Protein AF-0000000070552891 (afdb_homodimer)

pLDDT: mean 88.53, std 10.77, range [38.22, 98.62]

InterPro domains:
  IPR059470 Domain of unknown function DUF8426 [PF28530] (9-129)

Structure (mmCIF, N/CA/C/O backbone):
data_AF-0000000070552891-model_v1
#
loop_
_entity.id
_entity.type
_entity.pdbx_description
1 polymer 'Uncharacterized protein'
#
loop_
_atom_site.group_PDB
_atom_site.id
_atom_site.type_symbol
_atom_site.label_atom_id
_atom_site.label_alt_id
_atom_site.label_comp_id
_atom_site.label_asym_id
_atom_site.label_entity_id
_atom_site.label_seq_id
_atom_site.pdbx_PDB_ins_code
_atom_site.Cartn_x
_atom_site.Cartn_y
_atom_site.Cartn_z
_atom_site.occupancy
_atom_site.B_iso_or_equiv
_atom_site.auth_seq_id
_atom_site.auth_comp_id
_atom_site.auth_asym_id
_atom_site.auth_atom_id
_atom_site.pdbx_PDB_model_num
ATOM 1 N N . MET A 1 1 ? 12.438 -34.469 -9.328 1 89.44 1 MET A N 1
ATOM 2 C CA . MET A 1 1 ? 12.32 -33.188 -10.016 1 89.44 1 MET A CA 1
ATOM 3 C C . MET A 1 1 ? 12.273 -32.031 -9.023 1 89.44 1 MET A C 1
ATOM 5 O O . MET A 1 1 ? 11.555 -32.094 -8.023 1 89.44 1 MET A O 1
ATOM 9 N N . GLU A 1 2 ? 13.086 -31.109 -9.211 1 94.94 2 GLU A N 1
ATOM 10 C CA . GLU A 1 2 ? 13.125 -29.922 -8.367 1 94.94 2 GLU A CA 1
ATOM 11 C C . GLU A 1 2 ? 12.703 -28.688 -9.141 1 94.94 2 GLU A C 1
ATOM 13 O O . GLU A 1 2 ? 12.703 -28.672 -10.375 1 94.94 2 GLU A O 1
ATOM 18 N N . VAL A 1 3 ? 12.227 -27.75 -8.352 1 95.5 3 VAL A N 1
ATOM 19 C CA . VAL A 1 3 ? 11.883 -26.453 -8.938 1 95.5 3 VAL A CA 1
ATOM 20 C C . VAL A 1 3 ? 12.867 -25.391 -8.453 1 95.5 3 VAL A C 1
ATOM 22 O O . VAL A 1 3 ? 13.203 -25.344 -7.273 1 95.5 3 VAL A O 1
ATOM 25 N N . TRP A 1 4 ? 13.328 -24.625 -9.414 1 96.81 4 TRP A N 1
ATOM 26 C CA . TRP A 1 4 ? 14.359 -23.641 -9.117 1 96.81 4 TRP A CA 1
ATOM 27 C C . TRP A 1 4 ? 13.883 -22.234 -9.461 1 96.81 4 TRP A C 1
ATOM 29 O O . TRP A 1 4 ? 13.141 -22.031 -10.422 1 96.81 4 TRP A O 1
ATOM 39 N N . ARG A 1 5 ? 14.281 -21.297 -8.68 1 95.44 5 ARG A N 1
ATOM 40 C CA . ARG A 1 5 ? 14.156 -19.891 -9.07 1 95.44 5 ARG A CA 1
ATOM 41 C C . ARG A 1 5 ? 15.477 -19.344 -9.609 1 95.44 5 ARG A C 1
ATOM 43 O O . ARG A 1 5 ? 16.531 -19.609 -9.031 1 95.44 5 ARG A O 1
ATOM 50 N N . LEU A 1 6 ? 15.453 -18.703 -10.672 1 96.75 6 LEU A N 1
ATOM 51 C CA . LEU A 1 6 ? 16.594 -18.016 -11.266 1 96.75 6 LEU A CA 1
ATOM 52 C C . LEU A 1 6 ? 16.375 -16.5 -11.266 1 96.75 6 LEU A C 1
ATOM 54 O O . LEU A 1 6 ? 15.484 -16 -11.953 1 96.75 6 LEU A O 1
ATOM 58 N N . GLN A 1 7 ? 17.156 -15.805 -10.461 1 94 7 GLN A N 1
ATOM 59 C CA . GLN A 1 7 ? 17.078 -14.352 -10.438 1 94 7 GLN A CA 1
ATOM 60 C C . GLN A 1 7 ? 17.766 -13.742 -11.656 1 94 7 GLN A C 1
ATOM 62 O O . GLN A 1 7 ? 18.984 -13.906 -11.836 1 94 7 GLN A O 1
ATOM 67 N N . VAL A 1 8 ? 17 -13.031 -12.383 1 92.56 8 VAL A N 1
ATOM 68 C CA . VAL A 1 8 ? 17.562 -12.547 -13.641 1 92.56 8 VAL A CA 1
ATOM 69 C C . VAL A 1 8 ? 17.594 -11.023 -13.633 1 92.56 8 VAL A C 1
ATOM 71 O O . VAL A 1 8 ? 17.984 -10.398 -14.625 1 92.56 8 VAL A O 1
ATOM 74 N N . ASN A 1 9 ? 17.141 -10.453 -12.523 1 83.69 9 ASN A N 1
ATOM 75 C CA . ASN A 1 9 ? 17.094 -9 -12.422 1 83.69 9 ASN A CA 1
ATOM 76 C C . ASN A 1 9 ? 18.25 -8.461 -11.594 1 83.69 9 ASN A C 1
ATOM 78 O O . ASN A 1 9 ? 18.328 -8.711 -10.391 1 83.69 9 ASN A O 1
ATOM 82 N N . THR A 1 10 ? 19.328 -8.18 -12.234 1 67.81 10 THR A N 1
ATOM 83 C CA . THR A 1 10 ? 20.469 -7.621 -11.516 1 67.81 10 THR A CA 1
ATOM 84 C C . THR A 1 10 ? 20.578 -6.117 -11.766 1 67.81 10 THR A C 1
ATOM 86 O O . THR A 1 10 ? 20.719 -5.68 -12.906 1 67.81 10 THR A O 1
ATOM 89 N N . GLY A 1 11 ? 20.484 -5.398 -10.672 1 59.59 11 GLY A N 1
ATOM 90 C CA . GLY A 1 11 ? 20.578 -3.953 -10.781 1 59.59 11 GLY A CA 1
ATOM 91 C C . GLY A 1 11 ? 19.484 -3.357 -11.656 1 59.59 11 GLY A C 1
ATOM 92 O O . GLY A 1 11 ? 18.297 -3.576 -11.422 1 59.59 11 GLY A O 1
ATOM 93 N N . GLU A 1 12 ? 19.906 -2.537 -12.664 1 59.34 12 GLU A N 1
ATOM 94 C CA . GLU A 1 12 ? 18.969 -1.801 -13.516 1 59.34 12 GLU A CA 1
ATOM 95 C C . GLU A 1 12 ? 18.609 -2.607 -14.758 1 59.34 12 GLU A C 1
ATOM 97 O O . GLU A 1 12 ? 17.656 -2.27 -15.461 1 59.34 12 GLU A O 1
ATOM 102 N N . ASP A 1 13 ? 19.297 -3.775 -14.898 1 70.38 13 ASP A N 1
ATOM 103 C CA . ASP A 1 13 ? 19.062 -4.52 -16.141 1 70.38 13 ASP A CA 1
ATOM 104 C C . ASP A 1 13 ? 18.531 -5.922 -15.844 1 70.38 13 ASP A C 1
ATOM 106 O O . ASP A 1 13 ? 18.656 -6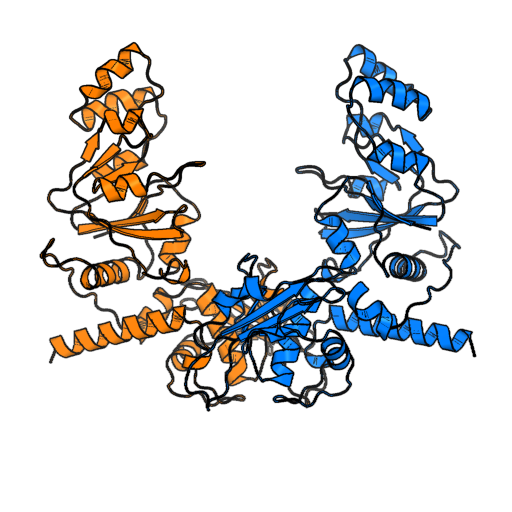.418 -14.719 1 70.38 13 ASP A O 1
ATOM 110 N N . SER A 1 14 ? 17.75 -6.453 -16.797 1 84 14 SER A N 1
ATOM 111 C CA . SER A 1 14 ? 17.266 -7.832 -16.734 1 84 14 SER A CA 1
ATOM 112 C C . SER A 1 14 ? 17.781 -8.648 -17.922 1 84 14 SER A C 1
ATOM 114 O O . SER A 1 14 ? 17.812 -8.156 -19.047 1 84 14 SER A O 1
ATOM 116 N N . ILE A 1 15 ? 18.234 -9.875 -17.641 1 91.19 15 ILE A N 1
ATOM 117 C CA . ILE A 1 15 ? 18.734 -10.719 -18.734 1 91.19 15 ILE A CA 1
ATOM 118 C C . ILE A 1 15 ? 17.656 -11.727 -19.125 1 91.19 15 ILE A C 1
ATOM 120 O O . ILE A 1 15 ? 17.938 -12.695 -19.844 1 91.19 15 ILE A O 1
ATOM 124 N N . ALA A 1 16 ? 16.484 -11.5 -18.719 1 92.69 16 ALA A N 1
ATOM 125 C CA . ALA A 1 16 ? 15.383 -12.414 -19.031 1 92.69 16 ALA A CA 1
ATOM 126 C C . ALA A 1 16 ? 15.195 -12.547 -20.547 1 92.69 16 ALA A C 1
ATOM 128 O O . ALA A 1 16 ? 15.055 -13.656 -21.062 1 92.69 16 ALA A O 1
ATOM 129 N N . GLU A 1 17 ? 15.219 -11.461 -21.188 1 92.62 17 GLU A N 1
ATOM 130 C CA . GLU A 1 17 ? 15.039 -11.477 -22.641 1 92.62 17 GLU A CA 1
ATOM 131 C C . GLU A 1 17 ? 16.125 -12.297 -23.328 1 92.62 17 GLU A C 1
ATOM 133 O O . GLU A 1 17 ? 15.836 -13.055 -24.266 1 92.62 17 GLU A O 1
ATOM 138 N N . TYR A 1 18 ? 17.266 -12.117 -22.906 1 94.56 18 TYR A N 1
ATOM 139 C CA . TYR A 1 18 ? 18.375 -12.891 -23.438 1 94.56 18 TYR A CA 1
ATOM 140 C C . TYR A 1 18 ? 18.156 -14.383 -23.234 1 94.56 18 TYR A C 1
ATOM 142 O O . TYR A 1 18 ? 18.406 -15.188 -24.141 1 94.56 18 TYR A O 1
ATOM 150 N N . CYS A 1 19 ? 17.75 -14.758 -22.047 1 97.06 19 CYS A N 1
ATOM 151 C CA . CYS A 1 19 ? 17.484 -16.156 -21.734 1 97.06 19 CYS A CA 1
ATOM 152 C C . CYS A 1 19 ? 16.422 -16.734 -22.672 1 97.06 19 CYS A C 1
ATOM 154 O O . CYS A 1 19 ? 16.578 -17.844 -23.188 1 97.06 19 CYS A O 1
ATOM 156 N N . ILE A 1 20 ? 15.43 -15.992 -22.906 1 95.25 20 ILE A N 1
ATOM 157 C CA . ILE A 1 20 ? 14.312 -16.422 -23.719 1 95.25 20 ILE A CA 1
ATOM 158 C C . ILE A 1 20 ? 14.75 -16.547 -25.188 1 95.25 20 ILE A C 1
ATOM 160 O O . ILE A 1 20 ? 14.516 -17.578 -25.812 1 95.25 20 ILE A O 1
ATOM 164 N N . GLU A 1 21 ? 15.406 -15.586 -25.641 1 95.69 21 GLU A N 1
ATOM 165 C CA . GLU A 1 21 ? 15.805 -15.531 -27.047 1 95.69 21 GLU A CA 1
ATOM 166 C C . GLU A 1 21 ? 16.812 -16.625 -27.375 1 95.69 21 GLU A C 1
ATOM 168 O O . GLU A 1 21 ? 16.828 -17.156 -28.484 1 95.69 21 GLU A O 1
ATOM 173 N N . ASN A 1 22 ? 17.609 -16.953 -26.438 1 96.94 22 ASN A N 1
ATOM 174 C CA . ASN A 1 22 ? 18.688 -17.875 -26.719 1 96.94 22 ASN A CA 1
ATOM 175 C C . ASN A 1 22 ? 18.422 -19.266 -26.125 1 96.94 22 ASN A C 1
ATOM 177 O O . ASN A 1 22 ? 19.25 -20.156 -26.219 1 96.94 22 ASN A O 1
ATOM 181 N N . ASN A 1 23 ? 17.328 -19.438 -25.484 1 96.88 23 ASN A N 1
ATOM 182 C CA . ASN A 1 23 ? 16.922 -20.703 -24.891 1 96.88 23 ASN A CA 1
ATOM 183 C C . ASN A 1 23 ? 17.938 -21.203 -23.875 1 96.88 23 ASN A C 1
ATOM 185 O O . ASN A 1 23 ? 18.375 -22.359 -23.953 1 96.88 23 ASN A O 1
ATOM 189 N N . VAL A 1 24 ? 18.234 -20.266 -22.953 1 98.19 24 VAL A N 1
ATOM 190 C CA . VAL A 1 24 ? 19.203 -20.625 -21.922 1 98.19 24 VAL A CA 1
ATOM 191 C C . VAL A 1 24 ? 18.734 -20.125 -20.562 1 98.19 24 VAL A C 1
ATOM 193 O O . VAL A 1 24 ? 17.922 -19.203 -20.484 1 98.19 24 VAL A O 1
ATOM 196 N N . ALA A 1 25 ? 19.109 -20.781 -19.531 1 98.12 25 ALA A N 1
ATOM 197 C CA . ALA A 1 25 ? 19.141 -20.234 -18.188 1 98.12 25 ALA A CA 1
ATOM 198 C C . ALA A 1 25 ? 20.531 -19.688 -17.859 1 98.12 25 ALA A C 1
ATOM 200 O O . ALA A 1 25 ? 21.5 -20.453 -17.766 1 98.12 25 ALA A O 1
ATOM 201 N N . ALA A 1 26 ? 20.594 -18.359 -17.672 1 97.06 26 ALA A N 1
ATOM 202 C CA . ALA A 1 26 ? 21.922 -17.75 -17.578 1 97.06 26 ALA A CA 1
ATOM 203 C C . ALA A 1 26 ? 22.078 -16.984 -16.266 1 97.06 26 ALA A C 1
ATOM 205 O O . ALA A 1 26 ? 21.078 -16.562 -15.664 1 97.06 26 ALA A O 1
ATOM 206 N N . MET A 1 27 ? 23.312 -16.844 -15.891 1 95.44 27 MET A N 1
ATOM 207 C CA . MET A 1 27 ? 23.609 -16.047 -14.703 1 95.44 27 MET A CA 1
ATOM 208 C C . MET A 1 27 ? 25 -15.43 -14.797 1 95.44 27 MET A C 1
ATOM 210 O O . MET A 1 27 ? 25.719 -15.664 -15.758 1 95.44 27 MET A O 1
ATOM 214 N N . GLY A 1 28 ? 25.344 -14.672 -13.828 1 93.5 28 GLY A N 1
ATOM 215 C CA . GLY A 1 28 ? 26.578 -13.906 -13.82 1 93.5 28 GLY A CA 1
ATOM 216 C C . GLY A 1 28 ? 27.797 -14.75 -13.484 1 93.5 28 GLY A C 1
ATOM 217 O O . GLY A 1 28 ? 27.953 -15.859 -13.992 1 93.5 28 GLY A O 1
ATOM 218 N N . TRP A 1 29 ? 28.734 -14.062 -12.688 1 94.5 29 TRP A N 1
ATOM 219 C CA . TRP A 1 29 ? 30.047 -14.641 -12.414 1 94.5 29 TRP A CA 1
ATOM 220 C C . TRP A 1 29 ? 30.844 -14.844 -13.703 1 94.5 29 TRP A C 1
ATOM 222 O O . TRP A 1 29 ? 31.344 -15.938 -13.961 1 94.5 29 TRP A O 1
ATOM 232 N N . SER A 1 30 ? 30.953 -13.75 -14.383 1 93.31 30 SER A N 1
ATOM 233 C CA . SER A 1 30 ? 31.484 -13.758 -15.734 1 93.31 30 SER A CA 1
ATOM 234 C C . SER A 1 30 ? 32.969 -13.453 -15.742 1 93.31 30 SER A C 1
ATOM 236 O O . SER A 1 30 ? 33.562 -13.125 -16.781 1 93.31 30 SER A O 1
ATOM 238 N N . LEU A 1 31 ? 33.594 -13.445 -14.633 1 94.06 31 LEU A N 1
ATOM 239 C CA . LEU A 1 31 ? 35.031 -13.336 -14.5 1 94.06 31 LEU A CA 1
ATOM 240 C C . LEU A 1 31 ? 35.531 -11.961 -14.953 1 94.06 31 LEU A C 1
ATOM 242 O O . LEU A 1 31 ? 36.594 -11.852 -15.586 1 94.06 31 LEU A O 1
ATOM 246 N N . LYS A 1 32 ? 34.75 -11.016 -14.695 1 89.5 32 LYS A N 1
ATOM 247 C CA . LYS A 1 32 ? 35.094 -9.656 -15.109 1 89.5 32 LYS A CA 1
ATOM 248 C C . LYS A 1 32 ? 36.281 -9.102 -14.32 1 89.5 32 LYS A C 1
ATOM 250 O O . LYS A 1 32 ? 36.938 -8.18 -14.766 1 89.5 32 LYS A O 1
ATOM 255 N N . GLU A 1 33 ? 36.5 -9.672 -13.211 1 90 33 GLU A N 1
ATOM 256 C CA . GLU A 1 33 ? 37.531 -9.18 -12.273 1 90 33 GLU A CA 1
ATOM 257 C C . GLU A 1 33 ? 38.906 -9.68 -12.656 1 90 33 GLU A C 1
ATOM 259 O O . GLU A 1 33 ? 39.906 -9.242 -12.078 1 90 33 GLU A O 1
ATOM 264 N N . LEU A 1 34 ? 38.969 -10.508 -13.609 1 90.81 34 LEU A N 1
ATOM 265 C CA . LEU A 1 34 ? 40.25 -11.031 -14.047 1 90.81 34 LEU A CA 1
ATOM 266 C C . LEU A 1 34 ? 41.094 -9.938 -14.711 1 90.81 34 LEU A C 1
ATOM 268 O O . LEU A 1 34 ? 40.531 -8.977 -15.242 1 90.81 34 LEU A O 1
ATOM 272 N N . SER A 1 35 ? 42.375 -10.117 -14.695 1 88.06 35 SER A N 1
ATOM 273 C CA . SER A 1 35 ? 43.25 -9.195 -15.406 1 88.06 35 SER A CA 1
ATOM 274 C C . SER A 1 35 ? 43.031 -9.25 -16.922 1 88.06 35 SER A C 1
ATOM 276 O O . SER A 1 35 ? 42.438 -10.211 -17.422 1 88.06 35 SER A O 1
ATOM 278 N N . GLU A 1 36 ? 43.469 -8.219 -17.547 1 86 36 GLU A N 1
ATOM 279 C CA . GLU A 1 36 ? 43.312 -8.141 -19 1 86 36 GLU A CA 1
ATOM 280 C C . GLU A 1 36 ? 43.938 -9.352 -19.703 1 86 36 GLU A C 1
ATOM 282 O O . GLU A 1 36 ? 43.375 -9.883 -20.656 1 86 36 GLU A O 1
ATOM 287 N N . SER A 1 37 ? 45.062 -9.703 -19.203 1 85.69 37 SER A N 1
ATOM 288 C CA . SER A 1 37 ? 45.781 -10.836 -19.797 1 85.69 37 SER A CA 1
ATOM 289 C C . SER A 1 37 ? 45 -12.133 -19.594 1 85.69 37 SER A C 1
ATOM 291 O O . SER A 1 37 ? 44.938 -12.961 -20.5 1 85.69 37 SER A O 1
ATOM 293 N N . GLU A 1 38 ? 44.438 -12.297 -18.484 1 87.38 38 GLU A N 1
ATOM 294 C CA . GLU A 1 38 ? 43.719 -13.516 -18.172 1 87.38 38 GLU A CA 1
ATOM 295 C C . GLU A 1 38 ? 42.375 -13.547 -18.906 1 87.38 38 GLU A C 1
ATOM 297 O O . GLU A 1 38 ? 41.875 -14.617 -19.266 1 87.38 38 GLU A O 1
ATOM 302 N N . ARG A 1 39 ? 41.781 -12.406 -19.109 1 87 39 ARG A N 1
ATOM 303 C CA . ARG A 1 39 ? 40.469 -12.289 -19.734 1 87 39 ARG A CA 1
ATOM 304 C C . ARG A 1 39 ? 40.5 -12.805 -21.172 1 87 39 ARG A C 1
ATOM 306 O O . ARG A 1 39 ? 39.531 -13.336 -21.672 1 87 39 ARG A O 1
ATOM 313 N N . LYS A 1 40 ? 41.656 -12.656 -21.75 1 86.44 40 LYS A N 1
ATOM 314 C CA . LYS A 1 40 ? 41.812 -13.141 -23.109 1 86.44 40 LYS A CA 1
ATOM 315 C C . LYS A 1 40 ? 41.688 -14.664 -23.188 1 86.44 40 LYS A C 1
ATOM 317 O O . LYS A 1 40 ? 41.281 -15.203 -24.219 1 86.44 40 LYS A O 1
ATOM 322 N N . ASN A 1 41 ? 41.906 -15.297 -22.062 1 87.5 41 ASN A N 1
ATOM 323 C CA . ASN A 1 41 ? 41.906 -16.75 -22.031 1 87.5 41 ASN A CA 1
ATOM 324 C C . ASN A 1 41 ? 40.531 -17.312 -21.672 1 87.5 41 ASN A C 1
ATOM 326 O O . ASN A 1 41 ? 40.344 -18.531 -21.719 1 87.5 41 ASN A O 1
ATOM 330 N N . ILE A 1 42 ? 39.594 -16.5 -21.438 1 89.38 42 ILE A N 1
ATOM 331 C CA . ILE A 1 42 ? 38.312 -17.016 -20.969 1 89.38 42 ILE A CA 1
ATOM 332 C C . ILE A 1 42 ? 37.594 -17.703 -22.125 1 89.38 42 ILE A C 1
ATOM 334 O O . ILE A 1 42 ? 36.719 -18.562 -21.891 1 89.38 42 ILE A O 1
ATOM 338 N N . LYS A 1 43 ? 37.938 -17.328 -23.344 1 90.38 43 LYS A N 1
ATOM 339 C CA . LYS A 1 43 ? 37.344 -17.969 -24.516 1 90.38 43 LYS A CA 1
ATOM 340 C C . LYS A 1 43 ? 37.719 -19.453 -24.578 1 90.38 43 LYS A C 1
ATOM 342 O O . LYS A 1 43 ? 37.062 -20.234 -25.25 1 90.38 43 LYS A O 1
ATOM 347 N N . ASN A 1 44 ? 38.781 -19.812 -23.844 1 90.31 44 ASN A N 1
ATOM 348 C CA . ASN A 1 44 ? 39.25 -21.188 -23.875 1 90.31 44 ASN A CA 1
ATOM 349 C C . ASN A 1 44 ? 38.594 -22.047 -22.812 1 90.31 44 ASN A C 1
ATOM 351 O O . ASN A 1 44 ? 38.875 -23.25 -22.719 1 90.31 44 ASN A O 1
ATOM 355 N N . ILE A 1 45 ? 37.75 -21.484 -22.094 1 93.88 45 ILE A N 1
ATOM 356 C CA . ILE A 1 45 ? 37.031 -22.25 -21.078 1 93.88 45 ILE A CA 1
ATOM 357 C C . ILE A 1 45 ? 36.062 -23.219 -21.734 1 93.88 45 ILE A C 1
ATOM 359 O O . ILE A 1 45 ? 35.094 -22.781 -22.406 1 93.88 45 ILE A O 1
ATOM 363 N N . LYS A 1 46 ? 36.25 -24.547 -21.484 1 92.06 46 LYS A N 1
ATOM 364 C CA . LYS A 1 46 ? 35.406 -25.547 -22.125 1 92.06 46 LYS A CA 1
ATOM 365 C C . LYS A 1 46 ? 34.688 -26.406 -21.078 1 92.06 46 LYS A C 1
ATOM 367 O O . LYS A 1 46 ? 33.625 -26.969 -21.344 1 92.06 46 LYS A O 1
ATOM 372 N N . THR A 1 47 ? 35.375 -26.562 -20 1 95.69 47 THR A N 1
ATOM 373 C CA . THR A 1 47 ? 34.781 -27.391 -18.953 1 95.69 47 THR A CA 1
ATOM 374 C C . THR A 1 47 ? 34.531 -26.578 -17.688 1 95.69 47 THR A C 1
ATOM 376 O O . THR A 1 47 ? 35.062 -25.484 -17.531 1 95.69 47 THR A O 1
ATOM 379 N N . PHE A 1 48 ? 33.688 -27.172 -16.891 1 97.19 48 PHE A N 1
ATOM 380 C CA . PHE A 1 48 ? 33.375 -26.516 -15.641 1 97.19 48 PHE A CA 1
ATOM 381 C C . PHE A 1 48 ? 34.625 -26.422 -14.758 1 97.19 48 PHE A C 1
ATOM 383 O O . PHE A 1 48 ? 34.812 -25.438 -14.031 1 97.19 48 PHE A O 1
ATOM 390 N N . GLU A 1 49 ? 35.469 -27.375 -14.859 1 95.94 49 GLU A N 1
ATOM 391 C CA . GLU A 1 49 ? 36.719 -27.375 -14.117 1 95.94 49 GLU A CA 1
ATOM 392 C C . GLU A 1 49 ? 37.594 -26.188 -14.539 1 95.94 49 GLU A C 1
ATOM 394 O O . GLU A 1 49 ? 38.219 -25.547 -13.695 1 95.94 49 GLU A O 1
ATOM 399 N N . ASP A 1 50 ? 37.656 -26.031 -15.852 1 95.44 50 ASP A N 1
ATOM 400 C CA . ASP A 1 50 ? 38.375 -24.891 -16.359 1 95.44 50 ASP A CA 1
ATOM 401 C C . ASP A 1 50 ? 37.875 -23.594 -15.758 1 95.44 50 ASP A C 1
ATOM 403 O O . ASP A 1 50 ? 38.656 -22.734 -15.344 1 95.44 50 ASP A O 1
ATOM 407 N N . TYR A 1 51 ? 36.562 -23.484 -15.734 1 96.88 51 TYR A N 1
ATOM 408 C CA . TYR A 1 51 ? 35.938 -22.297 -15.195 1 96.88 51 TYR A CA 1
ATOM 409 C C . TYR A 1 51 ? 36.281 -22.109 -13.727 1 96.88 51 TYR A C 1
ATOM 411 O O . TYR A 1 51 ? 36.594 -21 -13.297 1 96.88 51 TYR A O 1
ATOM 419 N N . CYS A 1 52 ? 36.219 -23.141 -12.93 1 96.62 52 CYS A N 1
ATOM 420 C CA . CYS A 1 52 ? 36.438 -23.078 -11.492 1 96.62 52 CYS A CA 1
ATOM 421 C C . CYS A 1 52 ? 37.844 -22.562 -11.188 1 96.62 52 CYS A C 1
ATOM 423 O O . CYS 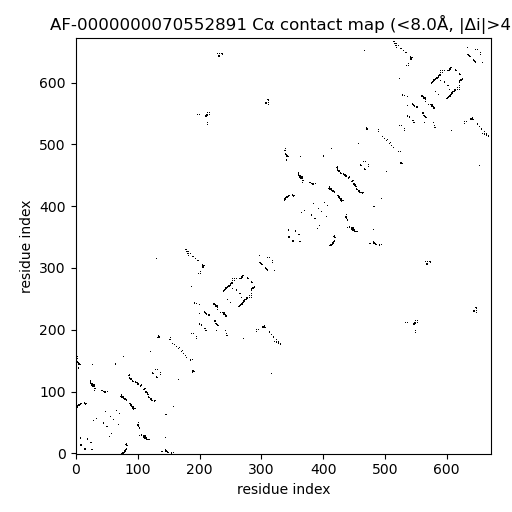A 1 52 ? 38.062 -21.875 -10.195 1 96.62 52 CYS A O 1
ATOM 425 N N . LYS A 1 53 ? 38.75 -22.875 -12.062 1 94.75 53 LYS A N 1
ATOM 426 C CA . LYS A 1 53 ? 40.125 -22.422 -11.859 1 94.75 53 LYS A CA 1
ATOM 427 C C . LYS A 1 53 ? 40.219 -20.891 -11.844 1 94.75 53 LYS A C 1
ATOM 429 O O . LYS A 1 53 ? 40.938 -20.312 -11.023 1 94.75 53 LYS A O 1
ATOM 434 N N . TYR A 1 54 ? 39.5 -20.375 -12.75 1 95.38 54 TYR A N 1
ATOM 435 C CA . TYR A 1 54 ? 39.5 -18.922 -12.828 1 95.38 54 TYR A CA 1
ATOM 436 C C . TYR A 1 54 ? 38.594 -18.328 -11.75 1 95.38 54 TYR A C 1
ATOM 438 O O . TYR A 1 54 ? 38.969 -17.328 -11.117 1 95.38 54 TYR A O 1
ATOM 446 N N . ALA A 1 55 ? 37.438 -18.891 -11.5 1 96.25 55 ALA A N 1
ATOM 447 C CA . ALA A 1 55 ? 36.438 -18.375 -10.539 1 96.25 55 ALA A CA 1
ATOM 448 C C . ALA A 1 55 ? 37.031 -18.359 -9.125 1 96.25 55 ALA A C 1
ATOM 450 O O . ALA A 1 55 ? 36.781 -17.422 -8.367 1 96.25 55 ALA A O 1
ATOM 451 N N . ASP A 1 56 ? 37.812 -19.359 -8.82 1 95.5 56 ASP A N 1
ATOM 452 C CA . ASP A 1 56 ? 38.406 -19.484 -7.488 1 95.5 56 ASP A CA 1
ATOM 453 C C . ASP A 1 56 ? 39.375 -18.344 -7.211 1 95.5 56 ASP A C 1
ATOM 455 O O . ASP A 1 56 ? 39.625 -17.984 -6.055 1 95.5 56 ASP A O 1
ATOM 459 N N . LYS A 1 57 ? 39.844 -17.781 -8.234 1 92.69 57 LYS A N 1
ATOM 460 C CA . LYS A 1 57 ? 40.812 -16.703 -8.102 1 92.69 57 LYS A CA 1
ATOM 461 C C . LYS A 1 57 ? 40.125 -15.375 -7.793 1 92.69 57 LYS A C 1
ATOM 463 O O . LYS A 1 57 ? 40.719 -14.492 -7.156 1 92.69 57 LYS A O 1
ATOM 468 N N . VAL A 1 58 ? 38.938 -15.305 -8.258 1 93.62 58 VAL A N 1
ATOM 469 C CA . VAL A 1 58 ? 38.375 -13.953 -8.258 1 93.62 58 VAL A CA 1
ATOM 470 C C . VAL A 1 58 ? 37.156 -13.891 -7.348 1 93.62 58 VAL A C 1
ATOM 472 O O . VAL A 1 58 ? 36.781 -12.82 -6.875 1 93.62 58 VAL A O 1
ATOM 475 N N . TYR A 1 59 ? 36.531 -14.969 -7.105 1 94.88 59 TYR A N 1
ATOM 476 C CA . TYR A 1 59 ? 35.312 -14.953 -6.301 1 94.88 59 TYR A CA 1
ATOM 477 C C . TYR A 1 59 ? 35.531 -15.672 -4.977 1 94.88 59 TYR A C 1
ATOM 479 O O . TYR A 1 59 ? 36.188 -16.703 -4.926 1 94.88 59 TYR A O 1
ATOM 487 N N . LYS A 1 60 ? 34.938 -15.008 -3.963 1 94.12 60 LYS A N 1
ATOM 488 C CA . LYS A 1 60 ? 34.906 -15.711 -2.686 1 94.12 60 LYS A CA 1
ATOM 489 C C . LYS A 1 60 ? 33.969 -16.906 -2.734 1 94.12 60 LYS A C 1
ATOM 491 O O . LYS A 1 60 ? 34.25 -17.953 -2.143 1 94.12 60 LYS A O 1
ATOM 496 N N . SER A 1 61 ? 32.844 -16.75 -3.367 1 94.56 61 SER A N 1
ATOM 497 C CA . SER A 1 61 ? 31.844 -17.812 -3.533 1 94.56 61 SER A CA 1
ATOM 498 C C . SER A 1 61 ? 31.078 -17.656 -4.84 1 94.56 61 SER A C 1
ATOM 500 O O . SER A 1 61 ? 30.844 -16.531 -5.305 1 94.56 61 SER A O 1
ATOM 502 N N . TYR A 1 62 ? 30.812 -18.703 -5.43 1 96.38 62 TYR A N 1
ATOM 503 C CA . TYR A 1 62 ? 29.953 -18.781 -6.609 1 96.38 62 TYR A CA 1
ATOM 504 C C . TYR A 1 62 ? 29.047 -20 -6.543 1 96.38 62 TYR A C 1
ATOM 506 O O . TYR A 1 62 ? 28.984 -20.797 -7.492 1 96.38 62 TYR A O 1
ATOM 514 N N . ALA A 1 63 ? 28.438 -20.094 -5.473 1 96 63 ALA A N 1
ATOM 515 C CA . ALA A 1 63 ? 27.625 -21.25 -5.129 1 96 63 ALA A CA 1
ATOM 516 C C . ALA A 1 63 ? 26.484 -21.438 -6.125 1 96 63 ALA A C 1
ATOM 518 O O . ALA A 1 63 ? 26.109 -22.562 -6.449 1 96 63 ALA A O 1
ATOM 519 N N . SER A 1 64 ? 25.938 -20.344 -6.605 1 96.69 64 SER A N 1
ATOM 520 C CA . SER A 1 64 ? 24.844 -20.422 -7.555 1 96.69 64 SER A CA 1
ATOM 521 C C . SER A 1 64 ? 25.281 -21.094 -8.852 1 96.69 64 SER A C 1
ATOM 523 O O . SER A 1 64 ? 24.516 -21.875 -9.43 1 96.69 64 SER A O 1
ATOM 525 N N . VAL A 1 65 ? 26.453 -20.812 -9.227 1 97.44 65 VAL A N 1
ATOM 526 C CA . VAL A 1 65 ? 26.969 -21.438 -10.438 1 97.44 65 VAL A CA 1
ATOM 527 C C . VAL A 1 65 ? 27.172 -22.922 -10.211 1 97.44 65 VAL A C 1
ATOM 529 O O . VAL A 1 65 ? 26.828 -23.75 -11.07 1 97.44 65 VAL A O 1
ATOM 532 N N . LYS A 1 66 ? 27.734 -23.234 -9.109 1 97.25 66 LYS A N 1
ATOM 533 C CA . LYS A 1 66 ? 27.938 -24.641 -8.773 1 97.25 66 LYS A CA 1
ATOM 534 C C . LYS A 1 66 ? 26.609 -25.391 -8.734 1 97.25 66 LYS A C 1
ATOM 536 O O . LYS A 1 66 ? 26.531 -26.531 -9.203 1 97.25 66 LYS A O 1
ATOM 541 N N . ARG A 1 67 ? 25.625 -24.828 -8.25 1 97.12 67 ARG A N 1
ATOM 542 C CA . ARG A 1 67 ? 24.297 -25.453 -8.195 1 97.12 67 ARG A CA 1
ATOM 543 C C . ARG A 1 67 ? 23.75 -25.688 -9.594 1 97.12 67 ARG A C 1
ATOM 545 O O . ARG A 1 67 ? 23.188 -26.75 -9.867 1 97.12 67 ARG A O 1
ATOM 552 N N . LEU A 1 68 ? 23.906 -24.719 -10.383 1 98 68 LEU A N 1
ATOM 553 C CA . LEU A 1 68 ? 23.406 -24.828 -11.75 1 98 68 LEU A CA 1
ATOM 554 C C . LEU A 1 68 ? 24.016 -26.047 -12.453 1 98 68 LEU A C 1
ATOM 556 O O . LEU A 1 68 ? 23.297 -26.797 -13.125 1 98 68 LEU A O 1
ATOM 560 N N . LYS A 1 69 ? 25.25 -26.156 -12.242 1 97.69 69 LYS A N 1
ATOM 561 C CA . LYS A 1 69 ? 25.969 -27.234 -12.922 1 97.69 69 LYS A CA 1
ATOM 562 C C . LYS A 1 69 ? 25.75 -28.578 -12.234 1 97.69 69 LYS A C 1
ATOM 564 O O . LYS A 1 69 ? 25.547 -29.594 -12.898 1 97.69 69 LYS A O 1
ATOM 569 N N . GLU A 1 70 ? 25.766 -28.578 -10.945 1 96.88 70 GLU A N 1
ATOM 570 C CA . GLU A 1 70 ? 25.906 -29.828 -10.219 1 96.88 70 GLU A CA 1
ATOM 571 C C . GLU A 1 70 ? 24.562 -30.328 -9.695 1 96.88 70 GLU A C 1
ATOM 573 O O . GLU A 1 70 ? 24.375 -31.516 -9.469 1 96.88 70 GLU A O 1
ATOM 578 N N . GLN A 1 71 ? 23.703 -29.438 -9.492 1 97.38 71 GLN A N 1
ATOM 579 C CA . GLN A 1 71 ? 22.5 -29.859 -8.781 1 97.38 71 GLN A CA 1
ATOM 580 C C . GLN A 1 71 ? 21.297 -29.844 -9.711 1 97.38 71 GLN A C 1
ATOM 582 O O . GLN A 1 71 ? 20.375 -30.641 -9.539 1 97.38 71 GLN A O 1
ATOM 587 N N . VAL A 1 72 ? 21.25 -28.984 -10.641 1 97.88 72 VAL A N 1
ATOM 588 C CA . VAL A 1 72 ? 20.141 -28.953 -11.586 1 97.88 72 VAL A CA 1
ATOM 589 C C . VAL A 1 72 ? 20.188 -30.172 -12.484 1 97.88 72 VAL A C 1
ATOM 591 O O . VAL A 1 72 ? 21.234 -30.5 -13.055 1 97.88 72 VAL A O 1
ATOM 594 N N . LYS A 1 73 ? 19.016 -30.828 -12.555 1 97.44 73 LYS A N 1
ATOM 595 C CA . LYS A 1 73 ? 18.984 -32.094 -13.297 1 97.44 73 LYS A CA 1
ATOM 596 C C . LYS A 1 73 ? 17.875 -32.062 -14.344 1 97.44 73 LYS A C 1
ATOM 598 O O . LYS A 1 73 ? 17.016 -31.188 -14.336 1 97.44 73 LYS A O 1
ATOM 603 N N . GLU A 1 74 ? 17.969 -33.094 -15.172 1 96.88 74 GLU A N 1
ATOM 604 C CA . GLU A 1 74 ? 16.922 -33.312 -16.156 1 96.88 74 GLU A CA 1
ATOM 605 C C . GLU A 1 74 ? 15.539 -33.344 -15.508 1 96.88 74 GLU A C 1
ATOM 607 O O . GLU A 1 74 ? 15.367 -33.969 -14.453 1 96.88 74 GLU A O 1
ATOM 612 N N . ASN A 1 75 ? 14.602 -32.625 -16.141 1 96.38 75 ASN A N 1
ATOM 613 C CA . ASN A 1 75 ? 13.195 -32.594 -15.773 1 96.38 75 ASN A CA 1
ATOM 614 C C . ASN A 1 75 ? 12.953 -31.641 -14.609 1 96.38 75 ASN A C 1
ATOM 616 O O . ASN A 1 75 ? 11.805 -31.422 -14.203 1 96.38 75 ASN A O 1
ATOM 620 N N . ASP A 1 76 ? 14.031 -31.016 -14.156 1 97.81 76 ASP A N 1
ATOM 621 C CA . ASP A 1 76 ? 13.805 -29.891 -13.25 1 97.81 76 ASP A CA 1
ATOM 622 C C . ASP A 1 76 ? 13.148 -28.734 -13.969 1 97.81 76 ASP A C 1
ATOM 624 O O . ASP A 1 76 ? 13.203 -28.641 -15.203 1 97.81 76 ASP A O 1
ATOM 628 N N . ILE A 1 77 ? 12.445 -27.953 -13.203 1 96.81 77 ILE A N 1
ATOM 629 C CA . ILE A 1 77 ? 11.836 -26.75 -13.773 1 96.81 77 ILE A CA 1
ATOM 630 C C . ILE A 1 77 ? 12.484 -25.516 -13.172 1 96.81 77 ILE A C 1
ATOM 632 O O . ILE A 1 77 ? 12.719 -25.438 -11.961 1 96.81 77 ILE A O 1
ATOM 636 N N . ILE A 1 78 ? 12.812 -24.578 -14.039 1 97.69 78 ILE A N 1
ATOM 637 C CA . ILE A 1 78 ? 13.406 -23.312 -13.609 1 97.69 78 ILE A CA 1
ATOM 638 C C . ILE A 1 78 ? 12.43 -22.172 -13.883 1 97.69 78 ILE A C 1
ATOM 640 O O . ILE A 1 78 ? 11.891 -22.062 -14.984 1 97.69 78 ILE A O 1
ATOM 644 N N . TRP A 1 79 ? 12.203 -21.359 -12.828 1 94.81 79 TRP A N 1
ATOM 645 C CA . TRP A 1 79 ? 11.352 -20.188 -12.938 1 94.81 79 TRP A CA 1
ATOM 646 C C . TRP A 1 79 ? 12.195 -18.922 -13.023 1 94.81 79 TRP A C 1
ATOM 648 O O . TRP A 1 79 ? 13.234 -18.812 -12.359 1 94.81 79 TRP A O 1
ATOM 658 N N . MET A 1 80 ? 11.828 -17.938 -13.773 1 93.56 80 MET A N 1
ATOM 659 C CA . MET A 1 80 ? 12.398 -16.594 -13.719 1 93.56 80 MET A CA 1
ATOM 660 C C . MET A 1 80 ? 11.305 -15.531 -13.766 1 93.56 80 MET A C 1
ATOM 662 O O . MET A 1 80 ? 10.18 -15.812 -14.188 1 93.56 80 MET A O 1
ATOM 666 N N . HIS A 1 81 ? 11.562 -14.414 -13.25 1 88.75 81 HIS A N 1
ATOM 667 C CA . HIS A 1 81 ? 10.664 -13.266 -13.242 1 88.75 81 HIS A CA 1
ATOM 668 C C . HIS A 1 81 ? 11.289 -12.078 -13.969 1 88.75 81 HIS A C 1
ATOM 670 O O . HIS A 1 81 ? 12.328 -11.57 -13.555 1 88.75 81 HIS A O 1
ATOM 676 N N . SER A 1 82 ? 10.711 -11.734 -15.094 1 84.75 82 SER A N 1
ATOM 677 C CA . SER A 1 82 ? 11.164 -10.562 -15.828 1 84.75 82 SER A CA 1
ATOM 678 C C . SER A 1 82 ? 10.555 -9.281 -15.258 1 84.75 82 SER A C 1
ATOM 680 O O . SER A 1 82 ? 9.375 -8.992 -15.484 1 84.75 82 SER A O 1
ATOM 682 N N . ARG A 1 83 ? 11.312 -8.453 -14.672 1 77.38 83 ARG A N 1
ATOM 683 C CA . ARG A 1 83 ? 10.82 -7.211 -14.094 1 77.38 83 ARG A CA 1
ATOM 684 C C . ARG A 1 83 ? 10.383 -6.238 -15.188 1 77.38 83 ARG A C 1
ATOM 686 O O . ARG A 1 83 ? 9.43 -5.48 -15.008 1 77.38 83 ARG A O 1
ATOM 693 N N . LYS A 1 84 ? 11.148 -6.336 -16.219 1 75.38 84 LYS A N 1
ATOM 694 C CA . LYS A 1 84 ? 10.852 -5.441 -17.344 1 75.38 84 LYS A CA 1
ATOM 695 C C . LYS A 1 84 ? 9.453 -5.699 -17.891 1 75.38 84 LYS A C 1
ATOM 697 O O . LYS A 1 84 ? 8.703 -4.758 -18.172 1 75.38 84 LYS A O 1
ATOM 702 N N . GLU A 1 85 ? 9.141 -6.941 -18.031 1 72.62 85 GLU A N 1
ATOM 703 C CA . GLU A 1 85 ? 7.844 -7.301 -18.594 1 72.62 85 GLU A CA 1
ATOM 704 C C . GLU A 1 85 ? 6.805 -7.512 -17.5 1 72.62 85 GLU A C 1
ATOM 706 O O . GLU A 1 85 ? 5.605 -7.543 -17.766 1 72.62 85 GLU A O 1
ATOM 711 N N . GLY A 1 86 ? 7.379 -7.688 -16.344 1 72.94 86 GLY A N 1
ATOM 712 C CA . GLY A 1 86 ? 6.488 -7.988 -15.242 1 72.94 86 GLY A CA 1
ATOM 713 C C . GLY A 1 86 ? 5.895 -9.383 -15.312 1 72.94 86 GLY A C 1
ATOM 714 O O . GLY A 1 86 ? 4.816 -9.633 -14.773 1 72.94 86 GLY A O 1
ATOM 715 N N . LYS A 1 87 ? 6.559 -10.32 -16.031 1 79.62 87 LYS A N 1
ATOM 716 C CA . LYS A 1 87 ? 6.02 -11.656 -16.281 1 79.62 87 LYS A CA 1
ATOM 717 C C . LYS A 1 87 ? 6.922 -12.734 -15.688 1 79.62 87 LYS A C 1
ATOM 719 O O . LYS A 1 87 ? 8.125 -12.523 -15.523 1 79.62 87 LYS A O 1
ATOM 724 N N . TYR A 1 88 ? 6.227 -13.766 -15.383 1 87.44 88 TYR A N 1
ATOM 725 C CA . TYR A 1 88 ? 6.961 -14.953 -14.977 1 87.44 88 TYR A CA 1
ATOM 726 C C . TYR A 1 88 ? 7.094 -15.938 -16.125 1 87.44 88 TYR A C 1
ATOM 728 O O . TYR A 1 88 ? 6.16 -16.109 -16.922 1 87.44 88 TYR A O 1
ATOM 736 N N . TYR A 1 89 ? 8.266 -16.547 -16.172 1 90.94 89 TYR A N 1
ATOM 737 C CA . TYR A 1 89 ? 8.539 -17.594 -17.141 1 90.94 89 TYR A CA 1
ATOM 738 C C . TYR A 1 89 ? 9.039 -18.859 -16.438 1 90.94 89 TYR A C 1
ATOM 740 O O . TYR A 1 89 ? 9.57 -18.797 -15.328 1 90.94 89 TYR A O 1
ATOM 748 N N . PHE A 1 90 ? 8.789 -19.938 -17.094 1 93.69 90 PHE A N 1
ATOM 749 C CA . PHE A 1 90 ? 9.344 -21.188 -16.594 1 93.69 90 PHE A CA 1
ATOM 750 C C . PHE A 1 90 ? 9.781 -22.094 -17.75 1 93.69 90 PHE A C 1
ATOM 752 O O . PHE A 1 90 ? 9.312 -21.938 -18.875 1 93.69 90 PHE A O 1
ATOM 759 N N . GLY A 1 91 ? 10.789 -22.938 -17.453 1 95.5 91 GLY A N 1
ATOM 760 C CA . GLY A 1 91 ? 11.312 -23.875 -18.438 1 95.5 91 GLY A CA 1
ATOM 761 C C . GLY A 1 91 ? 11.773 -25.188 -17.828 1 95.5 91 GLY A C 1
ATOM 762 O O . GLY A 1 91 ? 12.219 -25.219 -16.672 1 95.5 91 GLY A O 1
ATOM 763 N N . ARG A 1 92 ? 11.648 -26.156 -18.625 1 96.69 92 ARG A N 1
ATOM 764 C CA . ARG A 1 92 ? 12.086 -27.484 -18.219 1 96.69 92 ARG A CA 1
ATOM 765 C C . ARG A 1 92 ? 13.523 -27.734 -18.672 1 96.69 92 ARG A C 1
ATOM 767 O O . ARG A 1 92 ? 13.898 -27.391 -19.781 1 96.69 92 ARG A O 1
ATOM 774 N N . VAL A 1 93 ? 14.273 -28.359 -17.75 1 97.94 93 VAL A N 1
ATOM 775 C CA . VAL A 1 93 ? 15.617 -28.828 -18.109 1 97.94 93 VAL A CA 1
ATOM 776 C C . VAL A 1 93 ? 15.523 -30.125 -18.891 1 97.94 93 VAL A C 1
ATOM 778 O O . VAL A 1 93 ? 15 -31.125 -18.406 1 97.94 93 VAL A O 1
ATOM 781 N N . LYS A 1 94 ? 16.062 -30.062 -20.062 1 95.94 94 LYS A N 1
ATOM 782 C CA . LYS A 1 94 ? 15.992 -31.234 -20.953 1 95.94 94 LYS A CA 1
ATOM 783 C C . LYS A 1 94 ? 17.219 -32.125 -20.797 1 95.94 94 LYS A C 1
ATOM 785 O O . LYS A 1 94 ? 18.203 -31.719 -20.172 1 95.94 94 LYS A O 1
ATOM 790 N N . LYS A 1 95 ? 17.047 -33.281 -21.359 1 94.75 95 LYS A N 1
ATOM 791 C CA . LYS A 1 95 ? 18.156 -34.219 -21.344 1 94.75 95 LYS A CA 1
ATOM 792 C C . LYS A 1 95 ? 19.375 -33.625 -22.047 1 94.75 95 LYS A C 1
ATOM 794 O O . LYS A 1 95 ? 20.516 -33.875 -21.641 1 94.75 95 LYS A O 1
ATOM 799 N N . GLU A 1 96 ? 19.172 -32.844 -23.047 1 94.94 96 GLU A N 1
ATOM 800 C CA . GLU A 1 96 ? 20.234 -32.281 -23.875 1 94.94 96 GLU A CA 1
ATOM 801 C C . GLU A 1 96 ? 20.797 -31.016 -23.25 1 94.94 96 GLU A C 1
ATOM 803 O O . GLU A 1 96 ? 21.781 -30.453 -23.734 1 94.94 96 GLU A O 1
ATOM 808 N N . SER A 1 97 ? 20.172 -30.562 -22.203 1 97 97 SER A N 1
ATOM 809 C CA . SER A 1 97 ? 20.656 -29.344 -21.547 1 97 97 SER A CA 1
ATOM 810 C C . SER A 1 97 ? 22.031 -29.562 -20.922 1 97 97 SER A C 1
ATOM 812 O O . SER A 1 97 ? 22.281 -30.594 -20.281 1 97 97 SER A O 1
ATOM 814 N N . LYS A 1 98 ? 22.922 -28.609 -21.156 1 97 98 LYS A N 1
ATOM 815 C CA . LYS A 1 98 ? 24.266 -28.703 -20.609 1 97 98 LYS A CA 1
ATOM 816 C C . LYS A 1 98 ? 24.781 -27.344 -20.188 1 97 98 LYS A C 1
ATOM 818 O O . LYS A 1 98 ? 24.422 -26.328 -20.781 1 97 98 LYS A O 1
ATOM 823 N N . TRP A 1 99 ? 25.594 -27.375 -19.25 1 98 99 TRP A N 1
ATOM 824 C CA . TRP A 1 99 ? 26.266 -26.156 -18.812 1 98 99 TRP A CA 1
ATOM 825 C C . TRP A 1 99 ? 27.328 -25.734 -19.828 1 98 99 TRP A C 1
ATOM 827 O O . TRP A 1 99 ? 28.062 -26.578 -20.344 1 98 99 TRP A O 1
ATOM 837 N N . ILE A 1 100 ? 27.422 -24.484 -20.094 1 97.5 100 ILE A N 1
ATOM 838 C CA . ILE A 1 100 ? 28.5 -23.906 -20.891 1 97.5 100 ILE A CA 1
ATOM 839 C C . ILE A 1 100 ? 28.922 -22.562 -20.297 1 97.5 100 ILE A C 1
ATOM 841 O O . ILE A 1 100 ? 28.141 -21.938 -19.578 1 97.5 100 ILE A O 1
ATOM 845 N N . PHE A 1 101 ? 30.109 -22.25 -20.516 1 97.44 101 PHE A N 1
ATOM 846 C CA . PHE A 1 101 ? 30.547 -20.875 -20.281 1 97.44 101 PHE A CA 1
ATOM 847 C C . PHE A 1 101 ? 30.594 -20.094 -21.578 1 97.44 101 PHE A C 1
ATOM 849 O O . PHE A 1 101 ? 31.438 -20.359 -22.438 1 97.44 101 PHE A O 1
ATOM 856 N N . ASN A 1 102 ? 29.719 -19.188 -21.75 1 95.75 102 ASN A N 1
ATOM 857 C CA . ASN A 1 102 ? 29.656 -18.359 -22.953 1 95.75 102 ASN A CA 1
ATOM 858 C C . ASN A 1 102 ? 30.453 -17.062 -22.781 1 95.75 102 ASN A C 1
ATOM 860 O O . ASN A 1 102 ? 29.938 -16.094 -22.203 1 95.75 102 ASN A O 1
ATOM 864 N N . SER A 1 103 ? 31.531 -17.031 -23.375 1 92.69 103 SER A N 1
ATOM 865 C CA . SER A 1 103 ? 32.438 -15.906 -23.188 1 92.69 103 SER A CA 1
ATOM 866 C C . SER A 1 103 ? 31.891 -14.625 -23.797 1 92.69 103 SER A C 1
ATOM 868 O O . SER A 1 103 ? 32.094 -13.531 -23.266 1 92.69 103 SER A O 1
ATOM 870 N N . GLU A 1 104 ? 31.219 -14.742 -24.844 1 91.69 104 GLU A N 1
ATOM 871 C CA . GLU A 1 104 ? 30.609 -13.57 -25.469 1 91.69 104 GLU A CA 1
ATOM 872 C C . GLU A 1 104 ? 29.547 -12.953 -24.562 1 91.69 104 GLU A C 1
ATOM 874 O O . GLU A 1 104 ? 29.516 -11.734 -24.359 1 91.69 104 GLU A O 1
ATOM 879 N N . ALA A 1 105 ? 28.703 -13.797 -24.094 1 91.56 105 ALA A N 1
ATOM 880 C CA . ALA A 1 105 ? 27.656 -13.328 -23.203 1 91.56 105 ALA A CA 1
ATOM 881 C C . ALA A 1 105 ? 28.234 -12.789 -21.891 1 91.56 105 ALA A C 1
ATOM 883 O O . ALA A 1 105 ? 27.703 -11.852 -21.312 1 91.56 105 ALA A O 1
ATOM 884 N N . ALA A 1 106 ? 29.312 -13.367 -21.438 1 90 106 ALA A N 1
ATOM 885 C CA . ALA A 1 106 ? 30.016 -12.883 -20.25 1 90 106 ALA A CA 1
ATOM 886 C C . ALA A 1 106 ? 30.484 -11.438 -20.438 1 90 106 ALA A C 1
ATOM 888 O O . ALA A 1 106 ? 30.328 -10.609 -19.547 1 90 106 ALA A O 1
ATOM 889 N N . GLU A 1 107 ? 30.938 -11.172 -21.531 1 86.19 107 GLU A N 1
ATOM 890 C CA . GLU A 1 107 ? 31.484 -9.852 -21.828 1 86.19 107 GLU A CA 1
ATOM 891 C C . GLU A 1 107 ? 30.375 -8.82 -22.016 1 86.19 107 GLU A C 1
ATOM 893 O O . GLU A 1 107 ? 30.484 -7.688 -21.531 1 86.19 107 GLU A O 1
ATOM 898 N N . LYS A 1 108 ? 29.375 -9.203 -22.594 1 86.88 108 LYS A N 1
ATOM 899 C CA . LYS A 1 108 ? 28.359 -8.242 -23.031 1 86.88 108 LYS A CA 1
ATOM 900 C C . LYS A 1 108 ? 27.312 -8.016 -21.938 1 86.88 108 LYS A C 1
ATOM 902 O O . LYS A 1 108 ? 26.75 -6.922 -21.828 1 86.88 108 LYS A O 1
ATOM 907 N N . ARG A 1 109 ? 26.891 -8.984 -21.094 1 87.5 109 ARG A N 1
ATOM 908 C CA . ARG A 1 109 ? 25.719 -8.797 -20.234 1 87.5 109 ARG A CA 1
ATOM 909 C C . ARG A 1 109 ? 25.891 -9.555 -18.922 1 87.5 109 ARG A C 1
ATOM 911 O O . ARG A 1 109 ? 24.922 -9.758 -18.188 1 87.5 109 ARG A O 1
ATOM 918 N N . ASP A 1 110 ? 27.047 -10.031 -18.531 1 90.19 110 ASP A N 1
ATOM 919 C CA . ASP A 1 110 ? 27.312 -10.812 -17.328 1 90.19 110 ASP A CA 1
ATOM 920 C C . ASP A 1 110 ? 26.406 -12.047 -17.25 1 90.19 110 ASP A C 1
ATOM 922 O O . ASP A 1 110 ? 25.719 -12.258 -16.25 1 90.19 110 ASP A O 1
ATOM 926 N N . ALA A 1 111 ? 26.312 -12.75 -18.297 1 93.94 111 ALA A N 1
ATOM 927 C CA . ALA A 1 111 ? 25.5 -13.961 -18.438 1 93.94 111 ALA A CA 1
ATOM 928 C C . ALA A 1 111 ? 26.328 -15.125 -18.953 1 93.94 111 ALA A C 1
ATOM 930 O O . ALA A 1 111 ? 25.875 -15.906 -19.781 1 93.94 111 ALA A O 1
ATOM 931 N N . GLY A 1 112 ? 27.516 -15.18 -18.391 1 95.31 112 GLY A N 1
ATOM 932 C CA . GLY A 1 112 ? 28.484 -16.125 -18.938 1 95.31 112 GLY A CA 1
ATOM 933 C C . GLY A 1 112 ? 28.156 -17.578 -18.578 1 95.31 112 GLY A C 1
ATOM 934 O O . GLY A 1 112 ? 28.438 -18.484 -19.359 1 95.31 112 GLY A O 1
ATOM 935 N N . ASN A 1 113 ? 27.703 -17.812 -17.406 1 97.19 113 ASN A N 1
ATOM 936 C CA . ASN A 1 113 ? 27.344 -19.172 -17 1 97.19 113 ASN A CA 1
ATOM 937 C C . ASN A 1 113 ? 25.922 -19.531 -17.453 1 97.19 113 ASN A C 1
ATOM 939 O O . ASN A 1 113 ? 24.953 -18.891 -17.031 1 97.19 113 ASN A O 1
ATOM 943 N N . GLN A 1 114 ? 25.844 -20.609 -18.312 1 98.06 114 GLN A N 1
ATOM 944 C CA . GLN A 1 114 ? 24.547 -20.875 -18.922 1 98.06 114 GLN A CA 1
ATOM 945 C C . GLN A 1 114 ? 24.219 -22.359 -18.906 1 98.06 114 GLN A C 1
ATOM 947 O O . GLN A 1 114 ? 25.109 -23.203 -19.031 1 98.06 114 GLN A O 1
ATOM 952 N N . LEU A 1 115 ? 22.984 -22.656 -18.672 1 98.38 115 LEU A N 1
ATOM 953 C CA . LEU A 1 115 ? 22.391 -23.953 -19 1 98.38 115 LEU A CA 1
ATOM 954 C C . LEU A 1 115 ? 21.609 -23.875 -20.312 1 98.38 115 LEU A C 1
ATOM 956 O O . LEU A 1 115 ? 20.688 -23.078 -20.438 1 98.38 115 LEU A O 1
ATOM 960 N N . THR A 1 116 ? 21.953 -24.719 -21.281 1 97.94 116 THR A N 1
ATOM 961 C CA . THR A 1 116 ? 21.422 -24.594 -22.641 1 97.94 116 THR A CA 1
ATOM 962 C C . THR A 1 116 ? 20.125 -25.375 -22.797 1 97.94 116 THR A C 1
ATOM 964 O O . THR A 1 116 ? 19.766 -26.156 -21.922 1 97.94 116 THR A O 1
ATOM 967 N N . ASN A 1 117 ? 19.438 -25.172 -23.953 1 96.69 117 ASN A N 1
ATOM 968 C CA . ASN A 1 117 ? 18.266 -25.906 -24.406 1 96.69 117 ASN A CA 1
ATOM 969 C C . ASN A 1 117 ? 17.125 -25.828 -23.391 1 96.69 117 ASN A C 1
ATOM 971 O O . ASN A 1 117 ? 16.562 -26.844 -23 1 96.69 117 ASN A O 1
ATOM 975 N N . ILE A 1 118 ? 16.906 -24.703 -22.953 1 96.81 118 ILE A N 1
ATOM 976 C CA . ILE A 1 118 ? 15.758 -24.422 -22.109 1 96.81 118 ILE A CA 1
ATOM 977 C C . ILE A 1 118 ? 14.719 -23.625 -22.906 1 96.81 118 ILE A C 1
ATOM 979 O O . ILE A 1 118 ? 14.961 -22.469 -23.25 1 96.81 118 ILE A O 1
ATOM 983 N N . ASP A 1 119 ? 13.578 -24.203 -23.172 1 95.12 119 ASP A N 1
ATOM 984 C CA . ASP A 1 119 ? 12.453 -23.469 -23.75 1 95.12 119 ASP A CA 1
ATOM 985 C C . ASP A 1 119 ? 11.656 -22.75 -22.656 1 95.12 119 ASP A C 1
ATOM 987 O O . ASP A 1 119 ? 11.156 -23.391 -21.734 1 95.12 119 ASP A O 1
ATOM 991 N N . TRP A 1 120 ? 11.555 -21.484 -22.828 1 94.31 120 TRP A N 1
ATOM 992 C CA . TRP A 1 120 ? 10.859 -20.688 -21.828 1 94.31 120 TRP A CA 1
ATOM 993 C C . TRP A 1 120 ? 9.406 -20.453 -22.234 1 94.31 120 TRP A C 1
ATOM 995 O O . TRP A 1 120 ? 9.125 -20.125 -23.391 1 94.31 120 TRP A O 1
ATOM 1005 N N . TYR A 1 121 ? 8.547 -20.641 -21.297 1 91.31 121 TYR A N 1
ATOM 1006 C CA . TYR A 1 121 ? 7.121 -20.406 -21.469 1 91.31 121 TYR A CA 1
ATOM 1007 C C . TYR A 1 121 ? 6.617 -19.344 -20.516 1 91.31 121 TYR A C 1
ATOM 1009 O O . TYR A 1 121 ? 7.023 -19.297 -19.359 1 91.31 121 TYR A O 1
ATOM 1017 N N . GLU A 1 122 ? 5.785 -18.516 -21.031 1 87.25 122 GLU A N 1
ATOM 1018 C CA . GLU A 1 122 ? 5.117 -17.562 -20.172 1 87.25 122 GLU A CA 1
ATOM 1019 C C . GLU A 1 122 ? 4.109 -18.25 -19.25 1 87.25 122 GLU A C 1
ATOM 1021 O O . GLU A 1 122 ? 3.297 -19.062 -19.703 1 87.25 122 GLU A O 1
ATOM 1026 N N . ALA A 1 123 ? 4.277 -18.047 -17.922 1 79.69 123 ALA A N 1
ATOM 1027 C CA . ALA A 1 123 ? 3.402 -18.719 -16.969 1 79.69 123 ALA A CA 1
ATOM 1028 C C . ALA A 1 123 ? 1.971 -18.203 -17.078 1 79.69 123 ALA A C 1
ATOM 1030 O O . ALA A 1 123 ? 1.018 -18.938 -16.781 1 79.69 123 ALA A O 1
ATOM 1031 N N . SER A 1 124 ? 1.744 -17.016 -17.109 1 62.69 124 SER A N 1
ATOM 1032 C CA . SER A 1 124 ? 0.375 -16.531 -17.234 1 62.69 124 SER A CA 1
ATOM 1033 C C . SER A 1 124 ? 0.238 -15.555 -18.391 1 62.69 124 SER A C 1
ATOM 1035 O O . SER A 1 124 ? 1.211 -14.906 -18.797 1 62.69 124 SER A O 1
ATOM 1037 N N . THR A 1 125 ? -0.778 -15.945 -19.125 1 51.81 125 THR A N 1
ATOM 1038 C CA . THR A 1 125 ? -1.104 -15.008 -20.203 1 51.81 125 THR A CA 1
ATOM 1039 C C . THR A 1 125 ? -1.39 -13.617 -19.641 1 51.81 125 THR A C 1
ATOM 1041 O O . THR A 1 125 ? -1.484 -12.648 -20.391 1 51.81 125 THR A O 1
ATOM 1044 N N . ARG A 1 126 ? -1.653 -13.688 -18.344 1 46.66 126 ARG A N 1
ATOM 1045 C CA . ARG A 1 126 ? -1.989 -12.367 -17.828 1 46.66 126 ARG A CA 1
ATOM 1046 C C . ARG A 1 126 ? -0.771 -11.703 -17.188 1 46.66 126 ARG A C 1
ATOM 1048 O O . ARG A 1 126 ? 0.079 -12.383 -16.609 1 46.66 126 ARG A O 1
ATOM 1055 N N . ALA A 1 127 ? -0.173 -10.773 -17.828 1 38.22 127 ALA A N 1
ATOM 1056 C CA . ALA A 1 127 ? 0.979 -9.984 -17.406 1 38.22 127 ALA A CA 1
ATOM 1057 C C . ALA A 1 127 ? 0.904 -9.672 -15.914 1 38.22 127 ALA A C 1
ATOM 1059 O O . ALA A 1 127 ? 1.42 -8.648 -15.461 1 38.22 127 ALA A O 1
ATOM 1060 N N . ASP A 1 128 ? 0.094 -10.336 -15.094 1 45.12 128 ASP A N 1
ATOM 1061 C CA . ASP A 1 128 ? -0.086 -9.797 -13.75 1 45.12 128 ASP A CA 1
ATOM 1062 C C . ASP A 1 128 ? 0.388 -10.797 -12.695 1 45.12 128 ASP A C 1
ATOM 1064 O O . ASP A 1 128 ? 0.4 -12.008 -12.938 1 45.12 128 ASP A O 1
ATOM 1068 N N . GLU A 1 129 ? 1.32 -10.461 -11.883 1 50.41 129 GLU A N 1
ATOM 1069 C CA . GLU A 1 129 ? 1.794 -11.164 -10.695 1 50.41 129 GLU A CA 1
ATOM 1070 C C . GLU A 1 129 ? 0.717 -12.094 -10.141 1 50.41 129 GLU A C 1
ATOM 1072 O O . GLU A 1 129 ? 1.026 -13.086 -9.477 1 50.41 129 GLU A O 1
ATOM 1077 N N . GLU A 1 130 ? -0.423 -11.836 -10.562 1 53.22 130 GLU A N 1
ATOM 1078 C CA . GLU A 1 130 ? -1.562 -12.547 -9.984 1 53.22 130 GLU A CA 1
ATOM 1079 C C . GLU A 1 130 ? -1.71 -13.938 -10.602 1 53.22 130 GLU A C 1
ATOM 1081 O O . GLU A 1 130 ? -2.459 -14.773 -10.086 1 53.22 130 GLU A O 1
ATOM 1086 N N . SER A 1 131 ? -0.779 -14.172 -11.508 1 58.56 131 SER A N 1
ATOM 1087 C CA . SER A 1 131 ? -1.049 -15.398 -12.258 1 58.56 131 SER A CA 1
ATOM 1088 C C . SER A 1 131 ? -0.111 -16.516 -11.836 1 58.56 131 SER A C 1
ATOM 1090 O O . SER A 1 131 ? -0.102 -17.594 -12.445 1 58.56 131 SER A O 1
ATOM 1092 N N . VAL A 1 132 ? 0.692 -16.219 -10.828 1 72.38 132 VAL A N 1
ATOM 1093 C CA . VAL A 1 132 ? 1.546 -17.312 -10.359 1 72.38 132 VAL A CA 1
ATOM 1094 C C . VAL A 1 132 ? 1.24 -17.609 -8.891 1 72.38 132 VAL A C 1
ATOM 1096 O O . VAL A 1 132 ? 0.82 -16.719 -8.148 1 72.38 132 VAL A O 1
ATOM 1099 N N . PRO A 1 133 ? 1.408 -18.938 -8.586 1 72.31 133 PRO A N 1
ATOM 1100 C CA . PRO A 1 133 ? 1.217 -19.266 -7.176 1 72.31 133 PRO A CA 1
ATOM 1101 C C . PRO A 1 133 ? 2.014 -18.359 -6.238 1 72.31 133 PRO A C 1
ATOM 1103 O O . PRO A 1 133 ? 3.127 -17.953 -6.574 1 72.31 133 PRO A O 1
ATOM 1106 N N . GLY A 1 134 ? 1.436 -18.031 -5.184 1 72.19 134 GLY A N 1
ATOM 1107 C CA . GLY A 1 134 ? 2.08 -17.188 -4.188 1 72.19 134 GLY A CA 1
ATOM 1108 C C . GLY A 1 134 ? 3.455 -17.672 -3.785 1 72.19 134 GLY A C 1
ATOM 1109 O O . GLY A 1 134 ? 4.375 -16.875 -3.59 1 72.19 134 GLY A O 1
ATOM 1110 N N . ALA A 1 135 ? 3.512 -18.984 -3.713 1 73.75 135 ALA A N 1
ATOM 1111 C CA . ALA A 1 135 ? 4.785 -19.578 -3.32 1 73.75 135 ALA A CA 1
ATOM 1112 C C . ALA A 1 135 ? 5.883 -19.234 -4.32 1 73.75 135 ALA A C 1
ATOM 1114 O O . ALA A 1 135 ? 7.035 -19.031 -3.939 1 73.75 135 ALA A O 1
ATOM 1115 N N . ILE A 1 136 ? 5.551 -19.203 -5.527 1 80.75 136 ILE A N 1
ATOM 1116 C CA . ILE A 1 136 ? 6.516 -18.844 -6.559 1 80.75 136 ILE A CA 1
ATOM 1117 C C . ILE A 1 136 ? 6.844 -17.359 -6.453 1 80.75 136 ILE A C 1
ATOM 1119 O O . ILE A 1 136 ? 8.016 -16.969 -6.449 1 80.75 136 ILE A O 1
ATOM 1123 N N . ALA A 1 137 ? 5.824 -16.609 -6.309 1 76.19 137 ALA A N 1
ATOM 1124 C CA . ALA A 1 137 ? 6.027 -15.164 -6.203 1 76.19 137 ALA A CA 1
ATOM 1125 C C . ALA A 1 137 ? 6.918 -14.82 -5.016 1 76.19 137 ALA A C 1
ATOM 1127 O O . ALA A 1 137 ? 7.836 -14.008 -5.133 1 76.19 137 ALA A O 1
ATOM 1128 N N . THR A 1 138 ? 6.684 -15.406 -3.969 1 73.44 138 THR A N 1
ATOM 1129 C CA . THR A 1 138 ? 7.438 -15.141 -2.75 1 73.44 138 THR A CA 1
ATOM 1130 C C . THR A 1 138 ? 8.898 -15.547 -2.92 1 73.44 138 THR A C 1
ATOM 1132 O O . THR A 1 138 ? 9.797 -14.906 -2.377 1 73.44 138 THR A O 1
ATOM 1135 N N . ALA A 1 139 ? 9.094 -16.562 -3.646 1 80.88 139 ALA A N 1
ATOM 1136 C CA . ALA A 1 139 ? 10.445 -17.078 -3.863 1 80.88 139 ALA A CA 1
ATOM 1137 C C . ALA A 1 139 ? 11.312 -16.031 -4.57 1 80.88 139 ALA A C 1
ATOM 1139 O O . ALA A 1 139 ? 12.539 -16.078 -4.48 1 80.88 139 ALA A O 1
ATOM 1140 N N . PHE A 1 140 ? 10.719 -15.078 -5.195 1 84 140 PHE A N 1
ATOM 1141 C CA . PHE A 1 140 ? 11.484 -14.117 -5.984 1 84 140 PHE A CA 1
ATOM 1142 C C . PHE A 1 140 ? 11.711 -12.828 -5.207 1 84 140 PHE A C 1
ATOM 1144 O O . PHE A 1 140 ? 12.414 -11.93 -5.672 1 84 140 PHE A O 1
ATOM 1151 N N . ILE A 1 141 ? 11.141 -12.695 -4.043 1 73.19 141 ILE A N 1
ATOM 1152 C CA . ILE A 1 141 ? 11.312 -11.484 -3.24 1 73.19 141 ILE A CA 1
ATOM 1153 C C . ILE A 1 141 ? 12.75 -11.406 -2.742 1 73.19 141 ILE A C 1
ATOM 1155 O O . ILE A 1 141 ? 13.406 -10.367 -2.889 1 73.19 141 ILE A O 1
ATOM 1159 N N . LYS A 1 142 ? 13.289 -12.469 -2.086 1 76.12 142 LYS A N 1
ATOM 1160 C CA . LYS A 1 142 ? 14.656 -12.484 -1.568 1 76.12 142 LYS A CA 1
ATOM 1161 C C . LYS A 1 142 ? 15.297 -13.859 -1.749 1 76.12 142 LYS A C 1
ATOM 1163 O O . LYS A 1 142 ? 14.602 -14.875 -1.767 1 76.12 142 LYS A O 1
ATOM 1168 N N . GLY A 1 143 ? 16.656 -13.867 -1.96 1 82.5 143 GLY A N 1
ATOM 1169 C CA . GLY A 1 143 ? 17.391 -15.125 -2.037 1 82.5 143 GLY A CA 1
ATOM 1170 C C . GLY A 1 143 ? 18.547 -15.078 -3.004 1 82.5 143 GLY A C 1
ATOM 1171 O O . GLY A 1 143 ? 18.828 -14.039 -3.609 1 82.5 143 GLY A O 1
ATOM 1172 N N . SER A 1 144 ? 19.203 -16.203 -3.045 1 90.69 144 SER A N 1
ATOM 1173 C CA . SER A 1 144 ? 20.328 -16.359 -3.959 1 90.69 144 SER A CA 1
ATOM 1174 C C . SER A 1 144 ? 19.859 -16.312 -5.414 1 90.69 144 SER A C 1
ATOM 1176 O O . SER A 1 144 ? 18.672 -16.469 -5.695 1 90.69 144 SER A O 1
ATOM 1178 N N . THR A 1 145 ? 20.797 -16.094 -6.273 1 93.81 145 THR A N 1
ATOM 1179 C CA . THR A 1 145 ? 20.5 -16.016 -7.699 1 93.81 145 THR A CA 1
ATOM 1180 C C . THR A 1 145 ? 19.781 -17.281 -8.172 1 93.81 145 THR A C 1
ATOM 1182 O O . THR A 1 145 ? 18.812 -17.203 -8.93 1 93.81 145 THR A O 1
ATOM 1185 N N . LEU A 1 146 ? 20.328 -18.406 -7.754 1 96.19 146 LEU A N 1
ATOM 1186 C CA . LEU A 1 146 ? 19.719 -19.703 -8.039 1 96.19 146 LEU A CA 1
ATOM 1187 C C . LEU A 1 146 ? 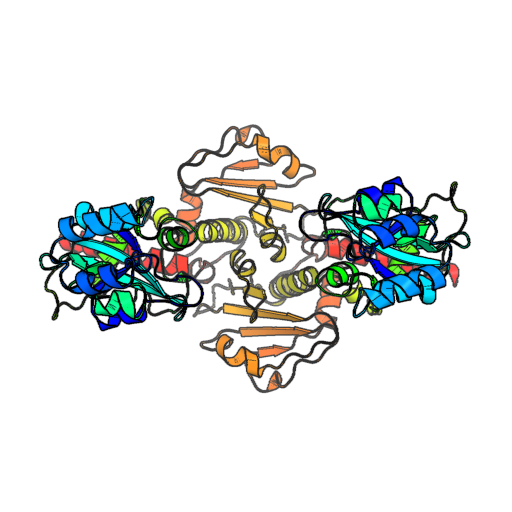19.469 -20.469 -6.746 1 96.19 146 LEU A C 1
ATOM 1189 O O . LEU A 1 146 ? 20.406 -20.781 -6.012 1 96.19 146 LEU A O 1
ATOM 1193 N N . GLN A 1 147 ? 18.172 -20.75 -6.59 1 95.12 147 GLN A N 1
ATOM 1194 C CA . GLN A 1 147 ? 17.844 -21.5 -5.383 1 95.12 147 GLN A CA 1
ATOM 1195 C C . GLN A 1 147 ? 16.578 -22.328 -5.586 1 95.12 147 GLN A C 1
ATOM 1197 O O . GLN A 1 147 ? 15.719 -21.984 -6.391 1 95.12 147 GLN A O 1
ATOM 1202 N N . ARG A 1 148 ? 16.516 -23.5 -4.863 1 94.56 148 ARG A N 1
ATOM 1203 C CA . ARG A 1 148 ? 15.344 -24.359 -4.918 1 94.56 148 ARG A CA 1
ATOM 1204 C C . ARG A 1 148 ? 14.141 -23.703 -4.258 1 94.56 148 ARG A C 1
ATOM 1206 O O . ARG A 1 148 ? 14.273 -23.047 -3.225 1 94.56 148 ARG A O 1
ATOM 1213 N N . ILE A 1 149 ? 13.055 -23.812 -4.961 1 89.62 149 ILE A N 1
ATOM 1214 C CA . ILE A 1 149 ? 11.797 -23.438 -4.336 1 89.62 149 ILE A CA 1
ATOM 1215 C C . ILE A 1 149 ? 11.164 -24.656 -3.658 1 89.62 149 ILE A C 1
ATOM 1217 O O . ILE A 1 149 ? 10.5 -25.453 -4.312 1 89.62 149 ILE A O 1
ATOM 1221 N N . ASN A 1 150 ? 11.406 -24.719 -2.414 1 81.69 150 ASN A N 1
ATOM 1222 C CA . ASN A 1 150 ? 10.938 -25.875 -1.669 1 81.69 150 ASN A CA 1
ATOM 1223 C C . ASN A 1 150 ? 9.648 -25.578 -0.917 1 81.69 150 ASN A C 1
ATOM 1225 O O . ASN A 1 150 ? 9.641 -25.5 0.313 1 81.69 150 ASN A O 1
ATOM 1229 N N . LYS A 1 151 ? 8.656 -25.406 -1.594 1 73.75 151 LYS A N 1
ATOM 1230 C CA . LYS A 1 151 ? 7.344 -25.156 -1.011 1 73.75 151 LYS A CA 1
ATOM 1231 C C . LYS A 1 151 ? 6.312 -26.156 -1.543 1 73.75 151 LYS A C 1
ATOM 1233 O O . LYS A 1 151 ? 6.34 -26.516 -2.721 1 73.75 151 LYS A O 1
ATOM 1238 N N . ASP A 1 152 ? 5.559 -26.5 -0.683 1 68 152 ASP A N 1
ATOM 1239 C CA . ASP A 1 152 ? 4.527 -27.469 -1.059 1 68 152 ASP A CA 1
ATOM 1240 C C . ASP A 1 152 ? 3.67 -26.938 -2.205 1 68 152 ASP A C 1
ATOM 1242 O O . ASP A 1 152 ? 3.32 -25.75 -2.23 1 68 152 ASP A O 1
ATOM 1246 N N . GLY A 1 153 ? 3.482 -27.766 -3.18 1 72.06 153 GLY A N 1
ATOM 1247 C CA . GLY A 1 153 ? 2.576 -27.422 -4.266 1 72.06 153 GLY A CA 1
ATOM 1248 C C . GLY A 1 153 ? 3.279 -26.797 -5.457 1 72.06 153 GLY A C 1
ATOM 1249 O O . GLY A 1 153 ? 2.754 -26.828 -6.574 1 72.06 153 GLY A O 1
ATOM 1250 N N . VAL A 1 154 ? 4.434 -26.266 -5.172 1 81.56 154 VAL A N 1
ATOM 1251 C CA . VAL A 1 154 ? 5.141 -25.578 -6.25 1 81.56 154 VAL A CA 1
ATOM 1252 C C . VAL A 1 154 ? 5.539 -26.578 -7.328 1 81.56 154 VAL A C 1
ATOM 1254 O O . VAL A 1 154 ? 5.406 -26.312 -8.523 1 81.56 154 VAL A O 1
ATOM 1257 N N . LYS A 1 155 ? 6.016 -27.703 -6.863 1 86.81 155 LYS A N 1
ATOM 1258 C CA . LYS A 1 155 ? 6.402 -28.75 -7.805 1 86.81 155 LYS A CA 1
ATOM 1259 C C . LYS A 1 155 ? 5.215 -29.203 -8.641 1 86.81 155 LYS A C 1
ATOM 1261 O O . LYS A 1 155 ? 5.289 -29.25 -9.875 1 86.81 155 LYS A O 1
ATOM 1266 N N . GLU A 1 156 ? 4.195 -29.469 -7.938 1 81 156 GLU A N 1
ATOM 1267 C CA . GLU A 1 156 ? 2.992 -29.969 -8.594 1 81 156 GLU A CA 1
ATOM 1268 C C . GLU A 1 156 ? 2.41 -28.953 -9.555 1 81 156 GLU A C 1
ATOM 1270 O O . GLU A 1 156 ? 2.041 -29.281 -10.68 1 81 156 GLU A O 1
ATOM 1275 N N . TYR A 1 157 ? 2.373 -27.766 -9.172 1 80.62 157 TYR A N 1
ATOM 1276 C CA . TYR A 1 157 ? 1.867 -26.703 -10.039 1 80.62 157 TYR A CA 1
ATOM 1277 C C . TYR A 1 157 ? 2.729 -26.562 -11.289 1 80.62 157 TYR A C 1
ATOM 1279 O O . TYR A 1 157 ? 2.205 -26.438 -12.398 1 80.62 157 TYR A O 1
ATOM 1287 N N . SER A 1 158 ? 3.984 -26.594 -11.008 1 87.38 158 SER A N 1
ATOM 1288 C CA . SER A 1 158 ? 4.902 -26.406 -12.125 1 87.38 158 SER A CA 1
ATOM 1289 C C . SER A 1 158 ? 4.762 -27.516 -13.156 1 87.38 158 SER A C 1
ATOM 1291 O O . SER A 1 158 ? 4.781 -27.266 -14.359 1 87.38 158 SER A O 1
ATOM 1293 N N . GLN A 1 159 ? 4.609 -28.688 -12.641 1 87.75 159 GLN A N 1
ATOM 1294 C CA . GLN A 1 159 ? 4.414 -29.828 -13.531 1 87.75 159 GLN A CA 1
ATOM 1295 C C . GLN A 1 159 ? 3.123 -29.688 -14.336 1 87.75 159 GLN A C 1
ATOM 1297 O O . GLN A 1 159 ? 3.111 -29.906 -15.547 1 87.75 159 GLN A O 1
ATOM 1302 N N . LEU A 1 160 ? 2.164 -29.297 -13.664 1 80.25 160 LEU A N 1
ATOM 1303 C CA . LEU A 1 160 ? 0.863 -29.156 -14.312 1 80.25 160 LEU A CA 1
ATOM 1304 C C . LEU A 1 160 ? 0.893 -28.047 -15.352 1 80.25 160 LEU A C 1
ATOM 1306 O O . LEU A 1 160 ? 0.34 -28.188 -16.438 1 80.25 160 LEU A O 1
ATOM 1310 N N . LEU A 1 161 ? 1.376 -26.984 -14.906 1 81.56 161 LEU A N 1
ATOM 1311 C CA . LEU A 1 161 ? 1.471 -25.844 -15.812 1 81.56 161 LEU A CA 1
ATOM 1312 C C . LEU A 1 161 ? 2.24 -26.219 -17.078 1 81.56 161 LEU A C 1
ATOM 1314 O O . LEU A 1 161 ? 1.837 -25.859 -18.188 1 81.56 161 LEU A O 1
ATOM 1318 N N . TYR A 1 162 ? 3.314 -26.922 -16.906 1 88.88 162 TYR A N 1
ATOM 1319 C CA . TYR A 1 162 ? 4.102 -27.375 -18.047 1 88.88 162 TYR A CA 1
ATOM 1320 C C . TYR A 1 162 ? 3.264 -28.234 -18.984 1 88.88 162 TYR A C 1
ATOM 1322 O O . TYR A 1 162 ? 3.266 -28.031 -20.188 1 88.88 162 TYR A O 1
ATOM 1330 N N . ASN A 1 163 ? 2.607 -29.172 -18.391 1 85 163 ASN A N 1
ATOM 1331 C CA . ASN A 1 163 ? 1.784 -30.078 -19.188 1 85 163 ASN A CA 1
ATOM 1332 C C . ASN A 1 163 ? 0.723 -29.312 -19.969 1 85 163 ASN A C 1
ATOM 1334 O O . ASN A 1 163 ? 0.351 -29.719 -21.078 1 85 163 ASN A O 1
ATOM 1338 N N . LYS A 1 164 ? 0.294 -28.266 -19.438 1 77.94 164 LYS A N 1
ATOM 1339 C CA . LYS A 1 164 ? -0.793 -27.5 -20.047 1 77.94 164 LYS A CA 1
ATOM 1340 C C . LYS A 1 164 ? -0.273 -26.578 -21.141 1 77.94 164 LYS A C 1
ATOM 1342 O O . LYS A 1 164 ? -0.954 -26.359 -22.141 1 77.94 164 LYS A O 1
ATOM 1347 N N . ILE A 1 165 ? 0.855 -26.016 -20.969 1 81.62 165 ILE A N 1
ATOM 1348 C CA . ILE A 1 165 ? 1.26 -24.875 -21.797 1 81.62 165 ILE A CA 1
ATOM 1349 C C . ILE A 1 165 ? 2.285 -25.344 -22.828 1 81.62 165 ILE A C 1
ATOM 1351 O O . ILE A 1 165 ? 2.391 -24.75 -23.906 1 81.62 165 ILE A O 1
ATOM 1355 N N . HIS A 1 166 ? 3.021 -26.375 -22.453 1 83.88 166 HIS A N 1
ATOM 1356 C CA . HIS A 1 166 ? 4.117 -26.734 -23.344 1 83.88 166 HIS A CA 1
ATOM 1357 C C . HIS A 1 166 ? 3.596 -27.125 -24.719 1 83.88 166 HIS A C 1
ATOM 1359 O O . HIS A 1 166 ? 2.426 -27.484 -24.875 1 83.88 166 HIS A O 1
ATOM 1365 N N . ASP A 1 167 ? 4.457 -26.875 -25.641 1 82.06 167 ASP A N 1
ATOM 1366 C CA . ASP A 1 167 ? 4.137 -27.25 -27.016 1 82.06 167 ASP A CA 1
ATOM 1367 C C . ASP A 1 167 ? 4.414 -28.734 -27.266 1 82.06 167 ASP A C 1
ATOM 1369 O O . ASP A 1 167 ? 5.57 -29.141 -27.375 1 82.06 167 ASP A O 1
ATOM 1373 N N . PRO A 1 168 ? 3.385 -29.469 -27.453 1 82.88 168 PRO A N 1
ATOM 1374 C CA . PRO A 1 168 ? 3.598 -30.906 -27.656 1 82.88 168 PRO A CA 1
ATOM 1375 C C . PRO A 1 168 ? 4.336 -31.219 -28.953 1 82.88 168 PRO A C 1
ATOM 1377 O O . PRO A 1 168 ? 4.93 -32.312 -29.094 1 82.88 168 PRO A O 1
ATOM 1380 N N . GLU A 1 169 ? 4.234 -30.328 -29.906 1 82.25 169 GLU A N 1
ATOM 1381 C CA . GLU A 1 169 ? 4.938 -30.562 -31.172 1 82.25 169 GLU A CA 1
ATOM 1382 C C . GLU A 1 169 ? 6.445 -30.391 -31 1 82.25 169 GLU A C 1
ATOM 1384 O O . GLU A 1 169 ? 7.23 -31.047 -31.688 1 82.25 169 GLU A O 1
ATOM 1389 N N . LYS A 1 170 ? 6.766 -29.531 -30.109 1 78.25 170 LYS A N 1
ATOM 1390 C CA . LYS A 1 170 ? 8.18 -29.266 -29.875 1 78.25 170 LYS A CA 1
ATOM 1391 C C . LYS A 1 170 ? 8.773 -30.297 -28.906 1 78.25 170 LYS A C 1
ATOM 1393 O O . LYS A 1 170 ? 9.922 -30.719 -29.062 1 78.25 170 LYS A O 1
ATOM 1398 N N . GLU A 1 171 ? 7.977 -30.578 -27.953 1 80.69 171 GLU A N 1
ATOM 1399 C CA . GLU A 1 171 ? 8.43 -31.5 -26.922 1 80.69 171 GLU A CA 1
ATOM 1400 C C . GLU A 1 171 ? 7.312 -32.438 -26.484 1 80.69 171 GLU A C 1
ATOM 1402 O O . GLU A 1 171 ? 6.301 -31.984 -25.938 1 80.69 171 GLU A O 1
ATOM 1407 N N . GLN A 1 172 ? 7.523 -33.75 -26.672 1 85 172 GLN A N 1
ATOM 1408 C CA . GLN A 1 172 ? 6.484 -34.719 -26.359 1 85 172 GLN A CA 1
ATOM 1409 C C . GLN A 1 172 ? 6.539 -35.156 -24.906 1 85 172 GLN A C 1
ATOM 1411 O O . GLN A 1 172 ? 5.672 -35.906 -24.422 1 85 172 GLN A O 1
ATOM 1416 N N . PHE A 1 173 ? 7.316 -34.562 -24.141 1 91.44 173 PHE A N 1
ATOM 1417 C CA . PHE A 1 173 ? 7.449 -34.906 -22.734 1 91.44 173 PHE A CA 1
ATOM 1418 C C . PHE A 1 173 ? 6.309 -34.312 -21.922 1 91.44 173 PHE A C 1
ATOM 1420 O O . PHE A 1 173 ? 5.902 -33.188 -22.156 1 91.44 173 PHE A O 1
ATOM 1427 N N . THR A 1 174 ? 5.707 -35.156 -20.969 1 90.88 174 THR A N 1
ATOM 1428 C CA . THR A 1 174 ? 4.758 -34.656 -19.969 1 90.88 174 THR A CA 1
ATOM 1429 C C . THR A 1 174 ? 5.086 -35.219 -18.594 1 90.88 174 THR A C 1
ATOM 1431 O O . THR A 1 174 ? 5.598 -36.344 -18.484 1 90.88 174 THR A O 1
ATOM 1434 N N . TYR A 1 175 ? 4.844 -34.469 -17.625 1 91.62 175 TYR A N 1
ATOM 1435 C CA . TYR A 1 175 ? 5.004 -34.938 -16.25 1 91.62 175 TYR A CA 1
ATOM 1436 C C . TYR A 1 175 ? 3.824 -35.812 -15.836 1 91.62 175 TYR A C 1
ATOM 1438 O O . TYR A 1 175 ? 2.729 -35.688 -16.391 1 91.62 175 TYR A O 1
ATOM 1446 N N . GLU A 1 176 ? 4.207 -36.656 -14.867 1 86.5 176 GLU A N 1
ATOM 1447 C CA . GLU A 1 176 ? 3.105 -37.375 -14.25 1 86.5 176 GLU A CA 1
ATOM 1448 C C . GLU A 1 176 ? 2.146 -36.438 -13.539 1 86.5 176 GLU A C 1
ATOM 1450 O O . GLU A 1 176 ? 2.574 -35.438 -12.93 1 86.5 176 GLU A O 1
ATOM 1455 N N . LYS A 1 177 ? 0.881 -36.75 -13.641 1 79.69 177 LYS A N 1
ATOM 1456 C CA . LYS A 1 177 ? -0.124 -35.906 -12.977 1 79.69 177 LYS A CA 1
ATOM 1457 C C . LYS A 1 177 ? 0.128 -35.844 -11.477 1 79.69 177 LYS A C 1
ATOM 1459 O O . LYS A 1 177 ? 0.239 -36.875 -10.805 1 79.69 177 LYS A O 1
ATOM 1464 N N . PRO A 1 178 ? 0.278 -34.562 -11.109 1 76.94 178 PRO A N 1
ATOM 1465 C CA . PRO A 1 178 ? 0.557 -34.438 -9.672 1 76.94 178 PRO A CA 1
ATOM 1466 C C . PRO A 1 178 ? -0.655 -34.781 -8.805 1 76.94 178 PRO A C 1
ATOM 1468 O O . PRO A 1 178 ? -1.797 -34.656 -9.25 1 76.94 178 PRO A O 1
ATOM 1471 N N . ASN A 1 179 ? -0.384 -35.25 -7.574 1 77.56 179 ASN A N 1
ATOM 1472 C CA . ASN A 1 179 ? -1.423 -35.562 -6.594 1 77.56 179 ASN A CA 1
ATOM 1473 C C . ASN A 1 179 ? -1.774 -34.344 -5.746 1 77.56 179 ASN A C 1
ATOM 1475 O O . ASN A 1 179 ? -1.309 -34.219 -4.613 1 77.56 179 ASN A O 1
ATOM 1479 N N . LEU A 1 180 ? -2.561 -33.531 -6.336 1 79 180 LEU A N 1
ATOM 1480 C CA . LEU A 1 180 ? -3.002 -32.344 -5.633 1 79 180 LEU A CA 1
ATOM 1481 C C . LEU A 1 180 ? -4.492 -32.406 -5.312 1 79 180 LEU A C 1
ATOM 1483 O O . LEU A 1 180 ? -5.266 -33 -6.07 1 79 180 LEU A O 1
ATOM 1487 N N . CYS A 1 181 ? -4.812 -31.922 -4.18 1 83.5 181 CYS A N 1
ATOM 1488 C CA . CYS A 1 181 ? -6.219 -31.797 -3.809 1 83.5 181 CYS A CA 1
ATOM 1489 C C . CYS A 1 181 ? -6.496 -30.453 -3.15 1 83.5 181 CYS A C 1
ATOM 1491 O O . CYS A 1 181 ? -5.59 -29.828 -2.584 1 83.5 181 CYS A O 1
ATOM 1493 N N . LEU A 1 182 ? -7.66 -30.047 -3.219 1 87.62 182 LEU A N 1
ATOM 1494 C CA . LEU A 1 182 ? -8.062 -28.703 -2.816 1 87.62 182 LEU A CA 1
ATOM 1495 C C . LEU A 1 182 ? -7.855 -28.5 -1.32 1 87.62 182 LEU A C 1
ATOM 1497 O O . LEU A 1 182 ? -7.262 -27.5 -0.904 1 87.62 182 LEU A O 1
ATOM 1501 N N . ASP A 1 183 ? -8.227 -29.328 -0.488 1 87.06 183 ASP A N 1
ATOM 1502 C CA . ASP A 1 183 ? -8.234 -29.172 0.962 1 87.06 183 ASP A CA 1
ATOM 1503 C C . ASP A 1 183 ? -6.816 -29.078 1.514 1 87.06 183 ASP A C 1
ATOM 1505 O O . ASP A 1 183 ? -6.539 -28.266 2.406 1 87.06 183 ASP A O 1
ATOM 1509 N N . LYS A 1 184 ? -5.902 -29.797 0.907 1 83.31 184 LYS A N 1
ATOM 1510 C CA . LYS A 1 184 ? -4.543 -29.875 1.436 1 83.31 184 LYS A CA 1
ATOM 1511 C C . LYS A 1 184 ? -3.654 -28.797 0.811 1 83.31 184 LYS A C 1
ATOM 1513 O O . LYS A 1 184 ? -2.695 -28.344 1.435 1 83.31 184 LYS A O 1
ATOM 1518 N N . HIS A 1 185 ? -4.008 -28.422 -0.367 1 82.06 185 HIS A N 1
ATOM 1519 C CA . HIS A 1 185 ? -3.061 -27.609 -1.112 1 82.06 185 HIS A CA 1
ATOM 1520 C C . HIS A 1 185 ? -3.619 -26.203 -1.367 1 82.06 185 HIS A C 1
ATOM 1522 O O . HIS A 1 185 ? -3.012 -25.422 -2.086 1 82.06 185 HIS A O 1
ATOM 1528 N N . PHE A 1 186 ? -4.715 -25.875 -0.742 1 88.75 186 PHE A N 1
ATOM 1529 C CA . PHE A 1 186 ? -5.434 -24.625 -0.947 1 88.75 186 PHE A CA 1
ATOM 1530 C C . PHE A 1 186 ? -4.516 -23.422 -0.71 1 88.75 186 PHE A C 1
ATOM 1532 O O . PHE A 1 186 ? -4.352 -22.578 -1.59 1 88.75 186 PHE A O 1
ATOM 1539 N N . TYR A 1 187 ? -3.797 -23.375 0.38 1 87.69 187 TYR A N 1
ATOM 1540 C CA . TYR A 1 187 ? -3.023 -22.203 0.771 1 87.69 187 TYR A CA 1
ATOM 1541 C C . TYR A 1 187 ? -1.697 -22.156 0.021 1 87.69 187 TYR A C 1
ATOM 1543 O O . TYR A 1 187 ? -1.091 -21.094 -0.104 1 87.69 187 TYR A O 1
ATOM 1551 N N . MET A 1 188 ? -1.326 -23.234 -0.465 1 78.94 188 MET A N 1
ATOM 1552 C CA . MET A 1 188 ? -0.024 -23.328 -1.119 1 78.94 188 MET A CA 1
ATOM 1553 C C . MET A 1 188 ? 0.019 -22.453 -2.373 1 78.94 188 MET A C 1
ATOM 1555 O O . MET A 1 188 ? 1.058 -21.875 -2.697 1 78.94 188 MET A O 1
ATOM 1559 N N . LEU A 1 189 ? -1.074 -22.375 -2.982 1 78.38 189 LEU A N 1
ATOM 1560 C CA . LEU A 1 189 ? -1.111 -21.703 -4.277 1 78.38 189 LEU A CA 1
ATOM 1561 C C . LEU A 1 189 ? -1.459 -20.234 -4.109 1 78.38 189 LEU A C 1
ATOM 1563 O O . LEU A 1 189 ? -1.331 -19.453 -5.055 1 78.38 189 LEU A O 1
ATOM 1567 N N . LEU A 1 190 ? -1.823 -19.922 -2.949 1 86.25 190 LEU A N 1
ATOM 1568 C CA . LEU A 1 190 ? -2.26 -18.547 -2.703 1 86.25 190 LEU A CA 1
ATOM 1569 C C . LEU A 1 190 ? -1.079 -17.656 -2.328 1 86.25 190 LEU A C 1
ATOM 1571 O O . LEU A 1 190 ? -0.131 -18.109 -1.687 1 86.25 190 LEU A O 1
ATOM 1575 N N . SER A 1 191 ? -1.16 -16.438 -2.756 1 81.94 191 SER A N 1
ATOM 1576 C CA . SER A 1 191 ? -0.199 -15.438 -2.291 1 81.94 191 SER A CA 1
ATOM 1577 C C . SER A 1 191 ? -0.553 -14.93 -0.896 1 81.94 191 SER A C 1
ATOM 1579 O O . SER A 1 191 ? -1.675 -15.133 -0.426 1 81.94 191 SER A O 1
ATOM 1581 N N . PRO A 1 192 ? 0.374 -14.273 -0.244 1 83.56 192 PRO A N 1
ATOM 1582 C CA . PRO A 1 192 ? 0.044 -13.664 1.047 1 83.56 192 PRO A CA 1
ATOM 1583 C C . PRO A 1 192 ? -1.11 -12.672 0.953 1 83.56 192 PRO A C 1
ATOM 1585 O O . PRO A 1 192 ? -1.983 -12.648 1.824 1 83.56 192 PRO A O 1
ATOM 1588 N N . SER A 1 193 ? -1.113 -11.938 -0.082 1 87.75 193 SER A N 1
ATOM 1589 C CA . SER A 1 193 ? -2.188 -10.969 -0.271 1 87.75 193 SER A CA 1
ATOM 1590 C C . SER A 1 193 ? -3.535 -11.664 -0.436 1 87.75 193 SER A C 1
ATOM 1592 O O . SER A 1 193 ? -4.562 -11.148 0.008 1 87.75 193 SER A O 1
ATOM 1594 N N . ASP A 1 194 ? -3.539 -12.781 -1.104 1 89.75 194 ASP A N 1
ATOM 1595 C CA . ASP A 1 194 ? -4.766 -13.555 -1.235 1 89.75 194 ASP A CA 1
ATOM 1596 C C . ASP A 1 194 ? -5.324 -13.938 0.135 1 89.75 194 ASP A C 1
ATOM 1598 O O . ASP A 1 194 ? -6.531 -13.844 0.368 1 89.75 194 ASP A O 1
ATOM 1602 N N . VAL A 1 195 ? -4.41 -14.367 0.918 1 92.81 195 VAL A N 1
ATOM 1603 C CA . VAL A 1 195 ? -4.824 -14.82 2.242 1 92.81 195 VAL A CA 1
ATOM 1604 C C . VAL A 1 195 ? -5.328 -13.633 3.061 1 92.81 195 VAL A C 1
ATOM 1606 O O . VAL A 1 195 ? -6.316 -13.75 3.791 1 92.81 195 VAL A O 1
ATOM 1609 N N . GLU A 1 196 ? -4.699 -12.547 2.943 1 94 196 GLU A N 1
ATOM 1610 C CA . GLU A 1 196 ? -5.152 -11.32 3.592 1 94 196 GLU A CA 1
ATOM 1611 C C . GLU A 1 196 ? -6.57 -10.961 3.158 1 94 196 GLU A C 1
ATOM 1613 O O . GLU A 1 196 ? -7.426 -10.664 3.994 1 94 196 GLU A O 1
ATOM 1618 N N . ASP A 1 197 ? -6.758 -10.992 1.898 1 96.25 197 ASP A N 1
ATOM 1619 C CA . ASP A 1 197 ? -8.07 -10.672 1.342 1 96.25 197 ASP A CA 1
ATOM 1620 C C . ASP A 1 197 ? -9.133 -11.625 1.861 1 96.25 197 ASP A C 1
ATOM 1622 O O . ASP A 1 197 ? -10.234 -11.203 2.229 1 96.25 197 ASP A O 1
ATOM 1626 N N . LEU A 1 198 ? -8.758 -12.867 1.85 1 97.69 198 LEU A N 1
ATOM 1627 C CA . LEU A 1 198 ? -9.719 -13.875 2.301 1 97.69 198 LEU A CA 1
ATOM 1628 C C . LEU A 1 198 ? -10.117 -13.633 3.754 1 97.69 198 LEU A C 1
ATOM 1630 O O . LEU A 1 198 ? -11.289 -13.742 4.109 1 97.69 198 LEU A O 1
ATOM 1634 N N . LEU A 1 199 ? -9.156 -13.328 4.566 1 98.31 199 LEU A N 1
ATOM 1635 C CA . LEU A 1 199 ? -9.477 -13.055 5.965 1 98.31 199 LEU A CA 1
ATOM 1636 C C . LEU A 1 199 ? -10.391 -11.844 6.082 1 98.31 199 LEU A C 1
ATOM 1638 O O . LEU A 1 199 ? -11.398 -11.883 6.797 1 98.31 199 LEU A O 1
ATOM 1642 N N . ALA A 1 200 ? -10.078 -10.781 5.445 1 97.94 200 ALA A N 1
ATOM 1643 C CA . ALA A 1 200 ? -10.883 -9.562 5.492 1 97.94 200 ALA A CA 1
ATOM 1644 C C . ALA A 1 200 ? -12.305 -9.82 4.988 1 97.94 200 ALA A C 1
ATOM 1646 O O . ALA A 1 200 ? -13.273 -9.375 5.605 1 97.94 200 ALA A O 1
ATOM 1647 N N . LEU A 1 201 ? -12.414 -10.539 3.898 1 98.19 201 LEU A N 1
ATOM 1648 C CA . LEU A 1 201 ? -13.719 -10.797 3.299 1 98.19 201 LEU A CA 1
ATOM 1649 C C . LEU A 1 201 ? -14.508 -11.797 4.133 1 98.19 201 LEU A C 1
ATOM 1651 O O . LEU A 1 201 ? -15.742 -11.719 4.195 1 98.19 201 LEU A O 1
ATOM 1655 N N . TRP A 1 202 ? -13.812 -12.727 4.734 1 98.62 202 TRP A N 1
ATOM 1656 C CA . TRP A 1 202 ? -14.492 -13.602 5.684 1 98.62 202 TRP A CA 1
ATOM 1657 C C . TRP A 1 202 ? -15.062 -12.797 6.852 1 98.62 202 TRP A C 1
ATOM 1659 O O . TRP A 1 202 ? -16.203 -13.031 7.277 1 98.62 202 TRP A O 1
ATOM 1669 N N . LEU A 1 203 ? -14.336 -11.867 7.387 1 98.62 203 LEU A N 1
ATOM 1670 C CA . LEU A 1 203 ? -14.812 -11.023 8.477 1 98.62 203 LEU A CA 1
ATOM 1671 C C . LEU A 1 203 ? -15.992 -10.164 8.031 1 98.62 203 LEU A C 1
ATOM 1673 O O . LEU A 1 203 ? -16.891 -9.875 8.82 1 98.62 203 LEU A O 1
ATOM 1677 N N . TYR A 1 204 ? -15.953 -9.742 6.809 1 98.06 204 TYR A N 1
ATOM 1678 C CA . TYR A 1 204 ? -17.125 -9.07 6.254 1 98.06 204 TYR A CA 1
ATOM 1679 C C . TYR A 1 204 ? -18.344 -9.977 6.297 1 98.06 204 TYR A C 1
ATOM 1681 O O . TYR A 1 204 ? -19.422 -9.562 6.742 1 98.06 204 TYR A O 1
ATOM 1689 N N . ALA A 1 205 ? -18.156 -11.164 5.84 1 97.69 205 ALA A N 1
ATOM 1690 C CA . ALA A 1 205 ? -19.266 -12.109 5.781 1 97.69 205 ALA A CA 1
ATOM 1691 C C . ALA A 1 205 ? -19.703 -12.531 7.184 1 97.69 205 ALA A C 1
ATOM 1693 O O . ALA A 1 205 ? -20.891 -12.516 7.496 1 97.69 205 ALA A O 1
ATOM 1694 N N . GLU A 1 206 ? -18.766 -12.852 8.016 1 97.88 206 GLU A N 1
ATOM 1695 C CA . GLU A 1 206 ? -19.016 -13.461 9.32 1 97.88 206 GLU A CA 1
ATOM 1696 C C . GLU A 1 206 ? -19.469 -12.414 10.336 1 97.88 206 GLU A C 1
ATOM 1698 O O . GLU A 1 206 ? -20.344 -12.688 11.164 1 97.88 206 GLU A O 1
ATOM 1703 N N . LYS A 1 207 ? -18.875 -11.18 10.289 1 97.31 207 LYS A N 1
ATOM 1704 C CA . LYS A 1 207 ? -19.078 -10.211 11.359 1 97.31 207 LYS A CA 1
ATOM 1705 C C . LYS A 1 207 ? -19.625 -8.898 10.82 1 97.31 207 LYS A C 1
ATOM 1707 O O . LYS A 1 207 ? -20.047 -8.031 11.594 1 97.31 207 LYS A O 1
ATOM 1712 N N . GLY A 1 208 ? -19.594 -8.742 9.492 1 96.69 208 GLY A N 1
ATOM 1713 C CA . GLY A 1 208 ? -20.078 -7.504 8.898 1 96.69 208 GLY A CA 1
ATOM 1714 C C . GLY A 1 208 ? -19.031 -6.414 8.844 1 96.69 208 GLY A C 1
ATOM 1715 O O . GLY A 1 208 ? -19.328 -5.266 8.516 1 96.69 208 GLY A O 1
ATOM 1716 N N . TYR A 1 209 ? -17.766 -6.727 9.141 1 97.62 209 TYR A N 1
ATOM 1717 C CA . TYR A 1 209 ? -16.703 -5.727 9.188 1 97.62 209 TYR A CA 1
ATOM 1718 C C . TYR A 1 209 ? -16.297 -5.289 7.781 1 97.62 209 TYR A C 1
ATOM 1720 O O . TYR A 1 209 ? -16.359 -6.078 6.836 1 97.62 209 TYR A O 1
ATOM 1728 N N . VAL A 1 210 ? -15.945 -4.031 7.66 1 96.81 210 VAL A N 1
ATOM 1729 C CA . VAL A 1 210 ? -15.578 -3.496 6.352 1 96.81 210 VAL A CA 1
ATOM 1730 C C . VAL A 1 210 ? -14.195 -2.85 6.422 1 96.81 210 VAL A C 1
ATOM 1732 O O . VAL A 1 210 ? -13.867 -2.176 7.398 1 96.81 210 VAL A O 1
ATOM 1735 N N . CYS A 1 211 ? -13.414 -2.994 5.344 1 96.19 211 CYS A N 1
ATOM 1736 C CA . CYS A 1 211 ? -12.031 -2.525 5.305 1 96.19 211 CYS A CA 1
ATOM 1737 C C . CYS A 1 211 ? -11.969 -1.055 4.914 1 96.19 211 CYS A C 1
ATOM 1739 O O . CYS A 1 211 ? -12.68 -0.617 4.004 1 96.19 211 CYS A O 1
ATOM 1741 N N . ILE A 1 212 ? -11.109 -0.321 5.598 1 93.5 212 ILE A N 1
ATOM 1742 C CA . ILE A 1 212 ? -10.695 0.992 5.121 1 93.5 212 ILE A CA 1
ATOM 1743 C C . ILE A 1 212 ? -9.578 0.836 4.09 1 93.5 212 ILE A C 1
ATOM 1745 O O . ILE A 1 212 ? -8.445 0.499 4.438 1 93.5 212 ILE A O 1
ATOM 1749 N N . PRO A 1 213 ? -9.812 1.121 2.912 1 91.44 213 PRO A N 1
ATOM 1750 C CA . PRO A 1 213 ? -8.914 0.712 1.832 1 91.44 213 PRO A CA 1
ATOM 1751 C C . PRO A 1 213 ? -7.496 1.255 2.006 1 91.44 213 PRO A C 1
ATOM 1753 O O . PRO A 1 213 ? -6.523 0.513 1.852 1 91.44 213 PRO A O 1
ATOM 1756 N N . SER A 1 214 ? -7.301 2.434 2.438 1 86.19 214 SER A N 1
ATOM 1757 C CA . SER A 1 214 ? -6 3.09 2.441 1 86.19 214 SER A CA 1
ATOM 1758 C C . SER A 1 214 ? -5.082 2.494 3.506 1 86.19 214 SER A C 1
ATOM 1760 O O . SER A 1 214 ? -3.871 2.719 3.484 1 86.19 214 SER A O 1
ATOM 1762 N N . THR A 1 215 ? -5.656 1.843 4.414 1 85.44 215 THR A N 1
ATOM 1763 C CA . THR A 1 215 ? -4.867 1.31 5.523 1 85.44 215 THR A CA 1
ATOM 1764 C C . THR A 1 215 ? -4.027 0.123 5.062 1 85.44 215 THR A C 1
ATOM 1766 O O . THR A 1 215 ? -3.111 -0.305 5.77 1 85.44 215 THR A O 1
ATOM 1769 N N . ASN A 1 216 ? -4.316 -0.353 3.906 1 82.75 216 ASN A N 1
ATOM 1770 C CA . ASN A 1 216 ? -3.537 -1.465 3.375 1 82.75 216 ASN A CA 1
ATOM 1771 C C . ASN A 1 216 ? -2.281 -0.976 2.658 1 82.75 216 ASN A C 1
ATOM 1773 O O . ASN A 1 216 ? -1.395 -1.77 2.34 1 82.75 216 ASN A O 1
ATOM 1777 N N . LYS A 1 217 ? -2.16 0.277 2.439 1 62.56 217 LYS A N 1
ATOM 1778 C CA . LYS A 1 217 ? -1.015 0.872 1.758 1 62.56 217 LYS A CA 1
ATOM 1779 C C . LYS A 1 217 ? 0.138 1.114 2.729 1 62.56 217 LYS A C 1
ATOM 1781 O O . LYS A 1 217 ? 1.267 1.375 2.307 1 62.56 217 LYS A O 1
ATOM 1786 N N . ILE A 1 218 ? -0.21 1.06 3.926 1 56 218 ILE A N 1
ATOM 1787 C CA . ILE A 1 218 ? 0.78 1.439 4.93 1 56 218 ILE A CA 1
ATOM 1788 C C . ILE A 1 218 ? 1.657 0.237 5.27 1 56 218 ILE A C 1
ATOM 1790 O O . ILE A 1 218 ? 1.148 -0.843 5.578 1 56 218 ILE A O 1
ATOM 1794 N N . ALA A 1 219 ? 2.848 0.49 4.914 1 51.59 219 ALA A N 1
ATOM 1795 C CA . ALA A 1 219 ? 3.795 -0.575 5.234 1 51.59 219 ALA A CA 1
ATOM 1796 C C . ALA A 1 219 ? 3.959 -0.729 6.742 1 51.59 219 ALA A C 1
ATOM 1798 O O . ALA A 1 219 ? 4.672 0.049 7.379 1 51.59 219 ALA A O 1
ATOM 1799 N N . THR A 1 220 ? 3.074 -1.261 7.352 1 55.72 220 THR A N 1
ATOM 1800 C CA . THR A 1 220 ? 3.215 -1.521 8.781 1 55.72 220 THR A CA 1
ATOM 1801 C C . THR A 1 220 ? 3.414 -3.012 9.039 1 55.72 220 THR A C 1
ATOM 1803 O O . THR A 1 220 ? 2.664 -3.844 8.523 1 55.72 220 THR A O 1
ATOM 1806 N N . ALA A 1 221 ? 4.434 -3.221 9.734 1 60.81 221 ALA A N 1
ATOM 1807 C CA . ALA A 1 221 ? 4.754 -4.605 10.07 1 60.81 221 ALA A CA 1
ATOM 1808 C C . ALA A 1 221 ? 3.73 -5.184 11.047 1 60.81 221 ALA A C 1
ATOM 1810 O O . ALA A 1 221 ? 3.541 -6.398 11.109 1 60.81 221 ALA A O 1
ATOM 1811 N N . LYS A 1 222 ? 2.986 -4.414 11.625 1 77.12 222 LYS A N 1
ATOM 1812 C CA . LYS A 1 222 ? 2.199 -4.898 12.75 1 77.12 222 LYS A CA 1
ATOM 1813 C C . LYS A 1 222 ? 0.822 -5.375 12.297 1 77.12 222 LYS A C 1
ATOM 1815 O O . LYS A 1 222 ? 0.249 -6.289 12.891 1 77.12 222 LYS A O 1
ATOM 1820 N N . TYR A 1 223 ? 0.275 -4.812 11.328 1 87.12 223 TYR A N 1
ATOM 1821 C CA . TYR A 1 223 ? -1.014 -5.27 10.82 1 87.12 223 TYR A CA 1
ATOM 1822 C C . TYR A 1 223 ? -1.107 -5.062 9.312 1 87.12 223 TYR A C 1
ATOM 1824 O O . TYR A 1 223 ? -0.337 -4.293 8.734 1 87.12 223 TYR A O 1
ATOM 1832 N N . GLU A 1 224 ? -1.958 -5.801 8.641 1 87.38 224 GLU A N 1
ATOM 1833 C CA . GLU A 1 224 ? -2.127 -5.762 7.191 1 87.38 224 GLU A CA 1
ATOM 1834 C C . GLU A 1 224 ? -3.018 -4.598 6.77 1 87.38 224 GLU A C 1
ATOM 1836 O O . GLU A 1 224 ? -2.676 -3.846 5.855 1 87.38 224 GLU A O 1
ATOM 1841 N N . CYS A 1 225 ? -4.188 -4.516 7.422 1 90.69 225 CYS A N 1
ATOM 1842 C CA . CYS A 1 225 ? -5.129 -3.428 7.195 1 90.69 225 CYS A CA 1
ATOM 1843 C C . CYS A 1 225 ? -6.074 -3.268 8.383 1 90.69 225 CYS A C 1
ATOM 1845 O O . CYS A 1 225 ? -6.051 -4.074 9.312 1 90.69 225 CYS A O 1
ATOM 1847 N N . VAL A 1 226 ? -6.855 -2.178 8.336 1 93.12 226 VAL A N 1
ATOM 1848 C CA . VAL A 1 226 ? -7.785 -1.863 9.414 1 93.12 226 VAL A CA 1
ATOM 1849 C C . VAL A 1 226 ? -9.219 -1.962 8.914 1 93.12 226 VAL A C 1
ATOM 1851 O O . VAL A 1 226 ? -9.547 -1.452 7.836 1 93.12 226 VAL A O 1
ATOM 1854 N N . LEU A 1 227 ? -10.031 -2.713 9.633 1 96.12 227 LEU A N 1
ATOM 1855 C CA . LEU A 1 227 ? -11.461 -2.781 9.367 1 96.12 227 LEU A CA 1
ATOM 1856 C C . LEU A 1 227 ? -12.25 -1.999 10.414 1 96.12 227 LEU A C 1
ATOM 1858 O O . LEU A 1 227 ? -11.703 -1.616 11.453 1 96.12 227 LEU A O 1
ATOM 1862 N N . VAL A 1 228 ? -13.484 -1.792 10.102 1 95.88 228 VAL A N 1
ATOM 1863 C CA . VAL A 1 228 ? -14.414 -1.128 11.008 1 95.88 228 VAL A CA 1
ATOM 1864 C C . VAL A 1 228 ? -15.727 -1.899 11.055 1 95.88 228 VAL A C 1
ATOM 1866 O O . VAL A 1 228 ? -16.016 -2.709 10.172 1 95.88 228 VAL A O 1
ATOM 1869 N N . ASP A 1 229 ? -16.438 -1.701 12.125 1 95.31 229 ASP A N 1
ATOM 1870 C CA . ASP A 1 229 ? -17.75 -2.293 12.328 1 95.31 229 ASP A CA 1
ATOM 1871 C C . ASP A 1 229 ? -18.859 -1.306 11.953 1 95.31 229 ASP A C 1
ATOM 1873 O O . ASP A 1 229 ? -19.078 -0.312 12.656 1 95.31 229 ASP A O 1
ATOM 1877 N N . PRO A 1 230 ? -19.609 -1.57 10.898 1 95.12 230 PRO A N 1
ATOM 1878 C CA . PRO A 1 230 ? -20.625 -0.619 10.453 1 95.12 230 PRO A CA 1
ATOM 1879 C C . PRO A 1 230 ? -21.953 -0.766 11.211 1 95.12 230 PRO A C 1
ATOM 1881 O O . PRO A 1 230 ? -22.891 -0.013 10.961 1 95.12 230 PRO A O 1
ATOM 1884 N N . ASP A 1 231 ? -22.047 -1.664 12.094 1 91.5 231 ASP A N 1
ATOM 1885 C CA . ASP A 1 231 ? -23.297 -1.894 12.82 1 91.5 231 ASP A CA 1
ATOM 1886 C C . ASP A 1 231 ? -23.75 -0.63 13.547 1 91.5 231 ASP A C 1
ATOM 1888 O O . ASP A 1 231 ? -23.016 -0.103 14.398 1 91.5 231 ASP A O 1
ATOM 1892 N N . LYS A 1 232 ? -24.906 -0.214 13.359 1 86.25 232 LYS A N 1
ATOM 1893 C CA . LYS A 1 232 ? -25.453 1.025 13.914 1 86.25 232 LYS A CA 1
ATOM 1894 C C . LYS A 1 232 ? -25.672 0.907 15.422 1 86.25 232 LYS A C 1
ATOM 1896 O O . LYS A 1 232 ? -25.812 1.916 16.109 1 86.25 232 LYS A O 1
ATOM 1901 N N . LYS A 1 233 ? -25.719 -0.231 15.859 1 85.31 233 LYS A N 1
ATOM 1902 C CA . LYS A 1 233 ? -26.047 -0.464 17.266 1 85.31 233 LYS A CA 1
ATOM 1903 C C . LYS A 1 233 ? -24.812 -0.29 18.156 1 85.31 233 LYS A C 1
ATOM 1905 O O . LYS A 1 233 ? -24.922 -0.241 19.375 1 85.31 233 LYS A O 1
ATOM 1910 N N . ILE A 1 234 ? -23.688 -0.142 17.453 1 86.06 234 ILE A N 1
ATOM 1911 C CA . ILE A 1 234 ? -22.484 -0.036 18.281 1 86.06 234 ILE A CA 1
ATOM 1912 C C . ILE A 1 234 ? -22.406 1.36 18.891 1 86.06 234 ILE A C 1
ATOM 1914 O O . ILE A 1 234 ? -22.734 2.352 18.234 1 86.06 234 ILE A O 1
ATOM 1918 N N . LYS A 1 235 ? -22.031 1.408 20.078 1 80.25 235 LYS A N 1
ATOM 1919 C CA . LYS A 1 235 ? -21.984 2.662 20.828 1 80.25 235 LYS A CA 1
ATOM 1920 C C . LYS A 1 235 ? -20.672 3.402 20.562 1 80.25 235 LYS A C 1
ATOM 1922 O O . LYS A 1 235 ? -20.641 4.637 20.562 1 80.25 235 LYS A O 1
ATOM 1927 N N . LYS A 1 236 ? -19.688 2.572 20.406 1 86.19 236 LYS A N 1
ATOM 1928 C CA . LYS A 1 236 ? -18.359 3.152 20.219 1 86.19 236 LYS A CA 1
ATOM 1929 C C . LYS A 1 236 ? -17.656 2.539 19.016 1 86.19 236 LYS A C 1
ATOM 1931 O O . LYS A 1 236 ? -17.641 1.316 18.859 1 86.19 236 LYS A O 1
ATOM 1936 N N . ARG A 1 237 ? -17.141 3.426 18.281 1 90.56 237 ARG A N 1
ATOM 1937 C CA . ARG A 1 237 ? -16.359 2.988 17.125 1 90.56 237 ARG A CA 1
ATOM 1938 C C . ARG A 1 237 ? -15.18 2.129 17.562 1 90.56 237 ARG A C 1
ATOM 1940 O O . ARG A 1 237 ? -14.539 2.404 18.578 1 90.56 237 ARG A O 1
ATOM 1947 N N . LYS A 1 238 ? -14.969 1.086 16.797 1 91.75 238 LYS A N 1
ATOM 1948 C CA . LYS A 1 238 ? -13.805 0.241 17.062 1 91.75 238 LYS A CA 1
ATOM 1949 C C . LYS A 1 238 ? -13.055 -0.091 15.773 1 91.75 238 LYS A C 1
ATOM 1951 O O . LYS A 1 238 ? -13.656 -0.152 14.695 1 91.75 238 LYS A O 1
ATOM 1956 N N . HIS A 1 239 ? -11.789 -0.298 15.977 1 93.75 239 HIS A N 1
ATOM 1957 C CA . HIS A 1 239 ? -10.938 -0.767 14.883 1 93.75 239 HIS A CA 1
ATOM 1958 C C . HIS A 1 239 ? -10.695 -2.27 14.984 1 93.75 239 HIS A C 1
ATOM 1960 O O . HIS A 1 239 ? -10.547 -2.807 16.078 1 93.75 239 HIS A O 1
ATOM 1966 N N . ILE A 1 240 ? -10.766 -2.846 13.875 1 96.38 240 ILE A N 1
ATOM 1967 C CA . ILE A 1 240 ? -10.414 -4.254 13.758 1 96.38 240 ILE A CA 1
ATOM 1968 C C . ILE A 1 240 ? -9.109 -4.395 12.969 1 96.38 240 ILE A C 1
ATOM 1970 O O . ILE A 1 240 ? -9.055 -4.047 11.781 1 96.38 240 ILE A O 1
ATOM 1974 N N . TYR A 1 241 ? -8.117 -4.922 13.633 1 95.06 241 TYR A N 1
ATOM 1975 C CA . TYR A 1 241 ? -6.824 -5.137 13 1 95.06 241 TYR A CA 1
ATOM 1976 C C . TYR A 1 241 ? -6.645 -6.598 12.609 1 95.06 241 TYR A C 1
ATOM 1978 O O . TYR A 1 241 ? -7.074 -7.5 13.336 1 95.06 241 TYR A O 1
ATOM 1986 N N . ILE A 1 242 ? -6.008 -6.801 11.477 1 96.38 242 ILE A N 1
ATOM 1987 C CA . ILE A 1 242 ? -5.754 -8.188 11.102 1 96.38 242 ILE A CA 1
ATOM 1988 C C . ILE A 1 242 ? -4.27 -8.375 10.797 1 96.38 242 ILE A C 1
ATOM 1990 O O . ILE A 1 242 ? -3.609 -7.453 10.312 1 96.38 242 ILE A O 1
ATOM 1994 N N . GLN A 1 243 ? -3.734 -9.492 11.125 1 95.06 243 GLN A N 1
ATOM 1995 C CA . GLN A 1 243 ? -2.385 -9.914 10.766 1 95.06 243 GLN A CA 1
ATOM 1996 C C . GLN A 1 243 ? -2.391 -11.328 10.18 1 95.06 243 GLN A C 1
ATOM 1998 O O . GLN A 1 243 ? -3.045 -12.227 10.719 1 95.06 243 GLN A O 1
ATOM 2003 N N . VAL A 1 244 ? -1.747 -11.445 9.039 1 94.5 244 VAL A N 1
ATOM 2004 C CA . VAL A 1 244 ? -1.718 -12.719 8.328 1 94.5 244 VAL A CA 1
ATOM 2005 C C . VAL A 1 244 ? -0.271 -13.133 8.07 1 94.5 244 VAL A C 1
ATOM 2007 O O . VAL A 1 244 ? 0.562 -12.305 7.707 1 94.5 244 VAL A O 1
ATOM 2010 N N . LYS A 1 245 ? 0.001 -14.359 8.414 1 89.75 245 LYS A N 1
ATOM 2011 C CA . LYS A 1 245 ? 1.262 -14.977 8.016 1 89.75 245 LYS A CA 1
ATOM 2012 C C . LYS A 1 245 ? 1.019 -16.25 7.207 1 89.75 245 LYS A C 1
ATOM 2014 O O . LYS A 1 245 ? 0.272 -17.125 7.637 1 89.75 245 LYS A O 1
ATOM 2019 N N . LYS A 1 246 ? 1.562 -16.297 6.094 1 84.44 246 LYS A N 1
ATOM 2020 C CA . LYS A 1 246 ? 1.468 -17.484 5.262 1 84.44 246 LYS A CA 1
ATOM 2021 C C . LYS A 1 246 ? 2.645 -18.422 5.512 1 84.44 246 LYS A C 1
ATOM 2023 O O . LYS A 1 246 ? 3.785 -17.984 5.641 1 84.44 246 LYS A O 1
ATOM 2028 N N . GLY A 1 247 ? 2.359 -19.688 5.508 1 81.88 247 GLY A N 1
ATOM 2029 C CA . GLY A 1 247 ? 3.398 -20.672 5.738 1 81.88 247 GLY A CA 1
ATOM 2030 C C . GLY A 1 247 ? 3.59 -21 7.207 1 81.88 247 GLY A C 1
ATOM 2031 O O . GLY A 1 247 ? 2.693 -20.781 8.023 1 81.88 247 GLY A O 1
ATOM 2032 N N . LYS A 1 248 ? 4.68 -21.641 7.488 1 86.38 248 LYS A N 1
ATOM 2033 C CA . LYS A 1 248 ? 4.965 -22.078 8.852 1 86.38 248 LYS A CA 1
ATOM 2034 C C . LYS A 1 248 ? 5.594 -20.953 9.672 1 86.38 248 LYS A C 1
ATOM 2036 O O . LYS A 1 248 ? 6.75 -21.062 10.086 1 86.38 248 LYS A O 1
ATOM 2041 N N . VAL A 1 249 ? 4.832 -19.953 9.938 1 90 249 VAL A N 1
ATOM 2042 C CA . VAL A 1 249 ? 5.262 -18.797 10.711 1 90 249 VAL A CA 1
ATOM 2043 C C . VAL A 1 249 ? 4.336 -18.594 11.906 1 90 249 VAL A C 1
ATOM 2045 O O . VAL A 1 249 ? 3.119 -18.484 11.75 1 90 249 VAL A O 1
ATOM 2048 N N . ASP A 1 250 ? 4.871 -18.609 13.039 1 95.06 250 ASP A N 1
ATOM 2049 C CA . ASP A 1 250 ? 4.086 -18.453 14.258 1 95.06 250 ASP A CA 1
ATOM 2050 C C . ASP A 1 250 ? 3.838 -16.969 14.562 1 95.06 250 ASP A C 1
ATOM 2052 O O . ASP A 1 250 ? 4.617 -16.109 14.148 1 95.06 250 ASP A O 1
ATOM 2056 N N . LEU A 1 251 ? 2.77 -16.719 15.203 1 96.12 251 LEU A N 1
ATOM 2057 C CA . LEU A 1 251 ? 2.416 -15.391 15.711 1 96.12 251 LEU A CA 1
ATOM 2058 C C . LEU A 1 251 ? 2.252 -15.414 17.234 1 96.12 251 LEU A C 1
ATOM 2060 O O . LEU A 1 251 ? 1.783 -16.406 17.797 1 96.12 251 LEU A O 1
ATOM 2064 N N . LYS A 1 252 ? 2.695 -14.391 17.875 1 96.62 252 LYS A N 1
ATOM 2065 C CA . LYS A 1 252 ? 2.508 -14.227 19.312 1 96.62 252 LYS A CA 1
ATOM 2066 C C . LYS A 1 252 ? 1.486 -13.133 19.625 1 96.62 252 LYS A C 1
ATOM 2068 O O . LYS A 1 252 ? 1.688 -11.977 19.266 1 96.62 252 LYS A O 1
ATOM 2073 N N . ALA A 1 253 ? 0.443 -13.508 20.297 1 96.94 253 ALA A N 1
ATOM 2074 C CA . ALA A 1 253 ? -0.638 -12.57 20.594 1 96.94 253 ALA A CA 1
ATOM 2075 C C . ALA A 1 253 ? -0.121 -11.367 21.375 1 96.94 253 ALA A C 1
ATOM 2077 O O . ALA A 1 253 ? -0.607 -10.25 21.203 1 96.94 253 ALA A O 1
ATOM 2078 N N . SER A 1 254 ? 0.859 -11.555 22.156 1 95.38 254 SER A N 1
ATOM 2079 C CA . SER A 1 254 ? 1.391 -10.5 23.016 1 95.38 254 SER A CA 1
ATOM 2080 C C . SER A 1 254 ? 1.935 -9.344 22.188 1 95.38 254 SER A C 1
ATOM 2082 O O . SER A 1 254 ? 1.977 -8.203 22.656 1 95.38 254 SER A O 1
ATOM 2084 N N . ASP A 1 255 ? 2.35 -9.641 21 1 93.5 255 ASP A N 1
ATOM 2085 C CA . ASP A 1 255 ? 2.93 -8.617 20.141 1 93.5 255 ASP A CA 1
ATOM 2086 C C . ASP A 1 255 ? 1.87 -7.6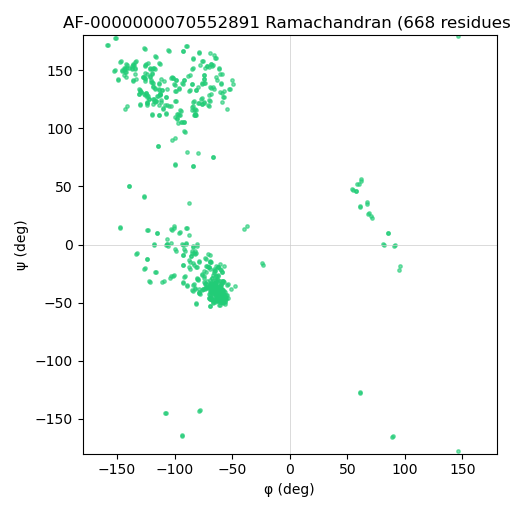21 19.688 1 93.5 255 ASP A C 1
ATOM 2088 O O . ASP A 1 255 ? 2.199 -6.551 19.156 1 93.5 255 ASP A O 1
ATOM 2092 N N . TYR A 1 256 ? 0.602 -7.961 19.984 1 93.31 256 TYR A N 1
ATOM 2093 C CA . TYR A 1 256 ? -0.469 -7.172 19.391 1 93.31 256 TYR A CA 1
ATOM 2094 C C . TYR A 1 256 ? -1.382 -6.594 20.469 1 93.31 256 TYR A C 1
ATOM 2096 O O . TYR A 1 256 ? -2.449 -6.055 20.156 1 93.31 256 TYR A O 1
ATOM 2104 N N . VAL A 1 257 ? -1.004 -6.637 21.641 1 92.38 257 VAL A N 1
ATOM 2105 C CA . VAL A 1 257 ? -1.845 -6.246 22.766 1 92.38 257 VAL A CA 1
ATOM 2106 C C . VAL A 1 257 ? -2.137 -4.75 22.688 1 92.38 257 VAL A C 1
ATOM 2108 O O . VAL A 1 257 ? -3.236 -4.309 23.031 1 92.38 257 VAL A O 1
ATOM 2111 N N . ASN A 1 258 ? -1.229 -3.982 22.219 1 89.19 258 ASN A N 1
ATOM 2112 C CA . ASN A 1 258 ? -1.407 -2.537 22.141 1 89.19 258 ASN A CA 1
ATOM 2113 C C . ASN A 1 258 ? -2.488 -2.162 21.125 1 89.19 258 ASN A C 1
ATOM 2115 O O . ASN A 1 258 ? -3.17 -1.147 21.297 1 89.19 258 ASN A O 1
ATOM 2119 N N . LEU A 1 259 ? -2.664 -2.943 20.156 1 89.94 259 LEU A N 1
ATOM 2120 C CA . LEU A 1 259 ? -3.688 -2.703 19.141 1 89.94 259 LEU A CA 1
ATOM 2121 C C . LEU A 1 259 ? -5.07 -3.062 19.672 1 89.94 259 LEU A C 1
ATOM 2123 O O . LEU A 1 259 ? -6.078 -2.537 19.203 1 89.94 259 LEU A O 1
ATOM 2127 N N . ALA A 1 260 ? -5.074 -3.92 20.609 1 92.69 260 ALA A N 1
ATOM 2128 C CA . ALA A 1 260 ? -6.332 -4.457 21.125 1 92.69 260 ALA A CA 1
ATOM 2129 C C . ALA A 1 260 ? -6.863 -3.609 22.281 1 92.69 260 ALA A C 1
ATOM 2131 O O . ALA A 1 260 ? -7.805 -4.008 22.969 1 92.69 260 ALA A O 1
ATOM 2132 N N . LYS A 1 261 ? -6.355 -2.502 22.422 1 89.69 261 LYS A N 1
ATOM 2133 C CA . LYS A 1 261 ? -6.785 -1.617 23.5 1 89.69 261 LYS A CA 1
ATOM 2134 C C . LYS A 1 261 ? -8.031 -0.831 23.094 1 89.69 261 LYS A C 1
ATOM 2136 O O . LYS A 1 261 ? -8.43 -0.834 21.938 1 89.69 261 LYS A O 1
ATOM 2141 N N . ASP A 1 262 ? -8.742 -0.32 24.062 1 88 262 ASP A N 1
ATOM 2142 C CA . ASP A 1 262 ? -9.844 0.626 23.906 1 88 262 ASP A CA 1
ATOM 2143 C C . ASP A 1 262 ? -10.969 0.022 23.078 1 88 262 ASP A C 1
ATOM 2145 O O . ASP A 1 262 ? -11.547 0.696 22.219 1 88 262 ASP A O 1
ATOM 2149 N N . GLY A 1 263 ? -11.141 -1.273 23.188 1 91.12 263 GLY A N 1
ATOM 2150 C CA . GLY A 1 263 ? -12.273 -1.925 22.547 1 91.12 263 GLY A CA 1
ATOM 2151 C C . GLY A 1 263 ? -11.961 -2.426 21.156 1 91.12 263 GLY A C 1
ATOM 2152 O O . GLY A 1 263 ? -12.805 -3.061 20.516 1 91.12 263 GLY A O 1
ATOM 2153 N N . ASN A 1 264 ? -10.766 -2.213 20.719 1 94.38 264 ASN A N 1
ATOM 2154 C CA . ASN A 1 264 ? -10.344 -2.707 19.406 1 94.38 264 ASN A CA 1
ATOM 2155 C C . ASN A 1 264 ? -10.172 -4.223 19.406 1 94.38 264 ASN A C 1
ATOM 2157 O O . ASN A 1 264 ? -10.008 -4.832 20.469 1 94.38 264 ASN A O 1
ATOM 2161 N N . GLU A 1 265 ? -10.328 -4.746 18.281 1 96.81 265 GLU A N 1
ATOM 2162 C CA . GLU A 1 265 ? -10.148 -6.188 18.141 1 96.81 265 GLU A CA 1
ATOM 2163 C C . GLU A 1 265 ? -9 -6.504 17.188 1 96.81 265 GLU A C 1
ATOM 2165 O O . GLU A 1 265 ? -8.68 -5.703 16.297 1 96.81 265 GLU A O 1
ATOM 2170 N N . VAL A 1 266 ? -8.383 -7.672 17.438 1 97.12 266 VAL A N 1
ATOM 2171 C CA . VAL A 1 266 ? -7.297 -8.141 16.578 1 97.12 266 VAL A CA 1
ATOM 2172 C C . VAL A 1 266 ? -7.57 -9.578 16.141 1 97.12 266 VAL A C 1
ATOM 2174 O O . VAL A 1 266 ? -7.941 -10.422 16.953 1 97.12 266 VAL A O 1
ATOM 2177 N N . TYR A 1 267 ? -7.457 -9.828 14.898 1 98.44 267 TYR A N 1
ATOM 2178 C CA . TYR A 1 267 ? -7.578 -11.172 14.352 1 98.44 267 TYR A CA 1
ATOM 2179 C C . TYR A 1 267 ? -6.266 -11.625 13.727 1 98.44 267 TYR A C 1
ATOM 2181 O O . TYR A 1 267 ? -5.734 -10.969 12.828 1 98.44 267 TYR A O 1
ATOM 2189 N N . LEU A 1 268 ? -5.754 -12.75 14.195 1 98.25 268 LEU A N 1
ATOM 2190 C CA . LEU A 1 268 ? -4.473 -13.297 13.758 1 98.25 268 LEU A CA 1
ATOM 2191 C C . LEU A 1 268 ? -4.672 -14.609 12.992 1 98.25 268 LEU A C 1
ATOM 2193 O O . LEU A 1 268 ? -5.379 -15.5 13.461 1 98.25 268 LEU A O 1
ATOM 2197 N N . LEU A 1 269 ? -4.086 -14.719 11.812 1 98 269 LEU A N 1
ATOM 2198 C CA . LEU A 1 269 ? -4.184 -15.922 11 1 98 269 LEU A CA 1
ATOM 2199 C C . LEU A 1 269 ? -2.805 -16.375 10.523 1 98 269 LEU A C 1
ATOM 2201 O O . LEU A 1 269 ? -2.059 -15.578 9.938 1 98 269 LEU A O 1
ATOM 2205 N N . THR A 1 270 ? -2.414 -17.469 10.828 1 96.75 270 THR A N 1
ATOM 2206 C CA . THR A 1 270 ? -1.292 -18.172 10.211 1 96.75 270 THR A CA 1
ATOM 2207 C C . THR A 1 270 ? -1.759 -19.453 9.531 1 96.75 270 THR A C 1
ATOM 2209 O O . THR A 1 270 ? -2.58 -20.188 10.086 1 96.75 270 THR A O 1
ATOM 2212 N N . THR A 1 271 ? -1.328 -19.703 8.32 1 93.31 271 THR A N 1
ATOM 2213 C CA . THR A 1 271 ? -1.927 -20.766 7.531 1 93.31 271 THR A CA 1
ATOM 2214 C C . THR A 1 271 ? -1.378 -22.125 7.957 1 93.31 271 THR A C 1
ATOM 2216 O O . THR A 1 271 ? -2.059 -23.141 7.824 1 93.31 271 THR A O 1
ATOM 2219 N N . GLU A 1 272 ? -0.126 -22.156 8.43 1 90 272 GLU A N 1
ATOM 2220 C CA . GLU A 1 272 ? 0.477 -23.438 8.797 1 90 272 GLU A CA 1
ATOM 2221 C C . GLU A 1 272 ? 1.156 -23.359 10.164 1 90 272 GLU A C 1
ATOM 2223 O O . GLU A 1 272 ? 1.63 -24.375 10.688 1 90 272 GLU A O 1
ATOM 2228 N N . GLY A 1 273 ? 1.231 -22.172 10.703 1 94 273 GLY A N 1
ATOM 2229 C CA . GLY A 1 273 ? 1.812 -21.984 12.023 1 94 273 GLY A CA 1
ATOM 2230 C C . GLY A 1 273 ? 0.781 -22 13.141 1 94 273 GLY A C 1
ATOM 2231 O O . GLY A 1 273 ? -0.309 -22.547 12.977 1 94 273 GLY A O 1
ATOM 2232 N N . ILE A 1 274 ? 1.252 -21.484 14.297 1 96.62 274 ILE A N 1
ATOM 2233 C CA . ILE A 1 274 ? 0.352 -21.406 15.438 1 96.62 274 ILE A CA 1
ATOM 2234 C C . ILE A 1 274 ? 0.309 -19.969 15.961 1 96.62 274 ILE A C 1
ATOM 2236 O O . ILE A 1 274 ? 1.274 -19.219 15.805 1 96.62 274 ILE A O 1
ATOM 2240 N N . VAL A 1 275 ? -0.833 -19.578 16.469 1 97.5 275 VAL A N 1
ATOM 2241 C CA . VAL A 1 275 ? -0.966 -18.312 17.188 1 97.5 275 VAL A CA 1
ATOM 2242 C C . VAL A 1 275 ? -0.854 -18.562 18.688 1 97.5 275 VAL A C 1
ATOM 2244 O O . VAL A 1 275 ? -1.755 -19.156 19.297 1 97.5 275 VAL A O 1
ATOM 2247 N N . GLU A 1 276 ? 0.196 -18.094 19.219 1 97.25 276 GLU A N 1
ATOM 2248 C CA . GLU A 1 276 ? 0.469 -18.375 20.625 1 97.25 276 GLU A CA 1
ATOM 2249 C C . GLU A 1 276 ? -0.312 -17.422 21.531 1 97.25 276 GLU A C 1
ATOM 2251 O O . GLU A 1 276 ? -0.35 -16.219 21.297 1 97.25 276 GLU A O 1
ATOM 2256 N N . ASP A 1 277 ? -0.975 -17.891 22.562 1 95.31 277 ASP A N 1
ATOM 2257 C CA . ASP A 1 277 ? -1.494 -17.203 23.734 1 95.31 277 ASP A CA 1
ATOM 2258 C C . ASP A 1 277 ? -2.639 -16.266 23.359 1 95.31 277 ASP A C 1
ATOM 2260 O O . ASP A 1 277 ? -2.842 -15.234 24.016 1 95.31 277 ASP A O 1
ATOM 2264 N N . ALA A 1 278 ? -3.311 -16.594 22.281 1 95.81 278 ALA A N 1
ATOM 2265 C CA . ALA A 1 278 ? -4.438 -15.742 21.906 1 95.81 278 ALA A CA 1
ATOM 2266 C C . ALA A 1 278 ? -5.539 -15.789 22.969 1 95.81 278 ALA A C 1
ATOM 2268 O O . ALA A 1 278 ? -6.211 -14.781 23.219 1 95.81 278 ALA A O 1
ATOM 2269 N N . ASP A 1 279 ? -5.645 -16.891 23.609 1 94.94 279 ASP A N 1
ATOM 2270 C CA . ASP A 1 279 ? -6.707 -17.125 24.578 1 94.94 279 ASP A CA 1
ATOM 2271 C C . ASP A 1 279 ? -6.512 -16.266 25.828 1 94.94 279 ASP A C 1
ATOM 2273 O O . ASP A 1 279 ? -7.438 -16.109 26.625 1 94.94 279 ASP A O 1
ATOM 2277 N N . LYS A 1 280 ? -5.379 -15.703 26.016 1 95.25 280 LYS A N 1
ATOM 2278 C CA . LYS A 1 280 ? -5.078 -14.883 27.188 1 95.25 280 LYS A CA 1
ATOM 2279 C C . LYS A 1 280 ? -5.664 -13.484 27.047 1 95.25 280 LYS A C 1
ATOM 2281 O O . LYS A 1 280 ? -5.742 -12.734 28.016 1 95.25 280 LYS A O 1
ATOM 2286 N N . TYR A 1 281 ? -6.039 -13.148 25.859 1 95.31 281 TYR A N 1
ATOM 2287 C CA . TYR A 1 281 ? -6.512 -11.797 25.594 1 95.31 281 TYR A CA 1
ATOM 2288 C C . TYR A 1 281 ? -7.922 -11.812 25 1 95.31 281 TYR A C 1
ATOM 2290 O O . TYR A 1 281 ? -8.164 -12.453 23.984 1 95.31 281 TYR A O 1
ATOM 2298 N N . LYS A 1 282 ? -8.781 -11.133 25.5 1 94.12 282 LYS A N 1
ATOM 2299 C CA . LYS A 1 282 ? -10.203 -11.156 25.156 1 94.12 282 LYS A CA 1
ATOM 2300 C C . LYS A 1 282 ? -10.438 -10.609 23.75 1 94.12 282 LYS A C 1
ATOM 2302 O O . LYS A 1 282 ? -11.305 -11.094 23.016 1 94.12 282 LYS A O 1
ATOM 2307 N N . ASN A 1 283 ? -9.672 -9.625 23.344 1 96.69 283 ASN A N 1
ATOM 2308 C CA . ASN A 1 283 ? -9.938 -8.93 22.094 1 96.69 283 ASN A CA 1
ATOM 2309 C C . ASN A 1 283 ? -8.984 -9.375 20.984 1 96.69 283 ASN A C 1
ATOM 2311 O O . ASN A 1 283 ? -8.898 -8.734 19.938 1 96.69 283 ASN A O 1
ATOM 2315 N N . ILE A 1 284 ? -8.266 -10.508 21.266 1 98 284 ILE A N 1
ATOM 2316 C CA . ILE A 1 284 ? -7.398 -11.086 20.234 1 98 284 ILE A CA 1
ATOM 2317 C C . ILE A 1 284 ? -7.879 -12.492 19.891 1 98 284 ILE A C 1
ATOM 2319 O O . ILE A 1 284 ? -8.016 -13.344 20.766 1 98 284 ILE A O 1
ATOM 2323 N N . THR A 1 285 ? -8.156 -12.719 18.688 1 98.56 285 THR A N 1
ATOM 2324 C CA . THR A 1 285 ? -8.711 -13.992 18.219 1 98.56 285 THR A CA 1
ATOM 2325 C C . THR A 1 285 ? -7.762 -14.664 17.234 1 98.56 285 THR A C 1
ATOM 2327 O O . THR A 1 285 ? -7.348 -14.047 16.25 1 98.56 285 THR A O 1
ATOM 2330 N N . ALA A 1 286 ? -7.402 -15.852 17.5 1 98.5 286 ALA A N 1
ATOM 2331 C CA . ALA A 1 286 ? -6.723 -16.703 16.531 1 98.5 286 ALA A CA 1
ATOM 2332 C C . ALA A 1 286 ? -7.723 -17.344 15.57 1 98.5 286 ALA A C 1
ATOM 2334 O O . ALA A 1 286 ? -8.578 -18.125 16 1 98.5 286 ALA A O 1
ATOM 2335 N N . VAL A 1 287 ? -7.621 -17.016 14.336 1 98.5 287 VAL A N 1
ATOM 2336 C CA . VAL A 1 287 ? -8.555 -17.562 13.359 1 98.5 287 VAL A CA 1
ATOM 2337 C C . VAL A 1 287 ? -8.047 -18.906 12.836 1 98.5 287 VAL A C 1
ATOM 2339 O O . VAL A 1 287 ? -6.883 -19.031 12.461 1 98.5 287 VAL A O 1
ATOM 2342 N N . ASN A 1 288 ? -8.906 -19.828 12.812 1 97.62 288 ASN A N 1
ATOM 2343 C CA . ASN A 1 288 ? -8.602 -21.141 12.234 1 97.62 288 ASN A CA 1
ATOM 2344 C C . ASN A 1 288 ? -8.57 -21.078 10.711 1 97.62 288 ASN A C 1
ATOM 2346 O O . ASN A 1 288 ? -9.57 -20.703 10.078 1 97.62 288 ASN A O 1
ATOM 2350 N N . PRO A 1 289 ? -7.48 -21.453 10.141 1 97.06 289 PRO A N 1
ATOM 2351 C CA . PRO A 1 289 ? -7.383 -21.391 8.68 1 97.06 289 PRO A CA 1
ATOM 2352 C C . PRO A 1 289 ? -8.445 -22.234 7.977 1 97.06 289 PRO A C 1
ATOM 2354 O O . PRO A 1 289 ? -8.844 -21.922 6.852 1 97.06 289 PRO A O 1
ATOM 2357 N N . ASP A 1 290 ? -8.961 -23.219 8.641 1 96.88 290 ASP A N 1
ATOM 2358 C CA . ASP A 1 290 ? -10.008 -24.062 8.062 1 96.88 290 ASP A CA 1
ATOM 2359 C C . ASP A 1 290 ? -11.289 -23.25 7.832 1 96.88 290 ASP A C 1
ATOM 2361 O O . ASP A 1 290 ? -12.039 -23.516 6.887 1 96.88 290 ASP A O 1
ATOM 2365 N N . LYS A 1 291 ? -11.531 -22.359 8.672 1 97.62 291 LYS A N 1
ATOM 2366 C CA . LYS A 1 291 ? -12.711 -21.516 8.508 1 97.62 291 LYS A CA 1
ATOM 2367 C C . LYS A 1 291 ? -12.617 -20.672 7.238 1 97.62 291 LYS A C 1
ATOM 2369 O O . LYS A 1 291 ? -13.609 -20.484 6.535 1 97.62 291 LYS A O 1
ATOM 2374 N N . ILE A 1 292 ? -11.438 -20.234 6.98 1 98.19 292 ILE A N 1
ATOM 2375 C CA . ILE A 1 292 ? -11.203 -19.422 5.793 1 98.19 292 ILE A CA 1
ATOM 2376 C C . ILE A 1 292 ? -11.344 -20.281 4.539 1 98.19 292 ILE A C 1
ATOM 2378 O O . ILE A 1 292 ? -11.961 -19.875 3.557 1 98.19 292 ILE A O 1
ATOM 2382 N N . TYR A 1 293 ? -10.781 -21.438 4.637 1 97.19 293 TYR A N 1
ATOM 2383 C CA . TYR A 1 293 ? -10.906 -22.391 3.535 1 97.19 293 TYR A CA 1
ATOM 2384 C C . TYR A 1 293 ? -12.367 -22.703 3.244 1 97.19 293 TYR A C 1
ATOM 2386 O O . TYR A 1 293 ? -12.805 -22.656 2.09 1 97.19 293 TYR A O 1
ATOM 2394 N N . LYS A 1 294 ? -13.125 -23.031 4.258 1 97.56 294 LYS A N 1
ATOM 2395 C CA . LYS A 1 294 ? -14.539 -23.359 4.105 1 97.56 294 LYS A CA 1
ATOM 2396 C C . LYS A 1 294 ? -15.328 -22.188 3.543 1 97.56 294 LYS A C 1
ATOM 2398 O O . LYS A 1 294 ? -16.234 -22.375 2.723 1 97.56 294 LYS A O 1
ATOM 2403 N N . PHE A 1 295 ? -14.984 -21.078 3.959 1 98 295 PHE A N 1
ATOM 2404 C CA . PHE A 1 295 ? -15.602 -19.875 3.424 1 98 295 PHE A CA 1
ATOM 2405 C C . PHE A 1 295 ? -15.336 -19.75 1.929 1 98 295 PHE A C 1
ATOM 2407 O O . PHE A 1 295 ? -16.266 -19.562 1.141 1 98 295 PHE A O 1
ATOM 2414 N N . ALA A 1 296 ? -14.109 -19.844 1.532 1 97.69 296 ALA A N 1
ATOM 2415 C CA . ALA A 1 296 ? -13.68 -19.594 0.161 1 97.69 296 ALA A CA 1
ATOM 2416 C C . ALA A 1 296 ? -14.289 -20.609 -0.803 1 97.69 296 ALA A C 1
ATOM 2418 O O . ALA A 1 296 ? -14.516 -20.297 -1.975 1 97.69 296 ALA A O 1
ATOM 2419 N N . THR A 1 297 ? -14.594 -21.797 -0.304 1 96.69 297 THR A N 1
ATOM 2420 C CA . THR A 1 297 ? -15.008 -22.875 -1.201 1 96.69 297 THR A CA 1
ATOM 2421 C C . THR A 1 297 ? -16.5 -23.141 -1.068 1 96.69 297 THR A C 1
ATOM 2423 O O . THR A 1 297 ? -17.062 -23.984 -1.779 1 96.69 297 THR A O 1
ATOM 2426 N N . ALA A 1 298 ? -17.172 -22.406 -0.207 1 96.25 298 ALA A N 1
ATOM 2427 C CA . ALA A 1 298 ? -18.594 -22.625 0.018 1 96.25 298 ALA A CA 1
ATOM 2428 C C . ALA A 1 298 ? -19.422 -22.094 -1.152 1 96.25 298 ALA A C 1
ATOM 2430 O O . ALA A 1 298 ? -19.094 -21.047 -1.729 1 96.25 298 ALA A O 1
ATOM 2431 N N . PRO A 1 299 ? -20.5 -22.844 -1.493 1 94.69 299 PRO A N 1
ATOM 2432 C CA . PRO A 1 299 ? -21.422 -22.297 -2.496 1 94.69 299 PRO A CA 1
ATOM 2433 C C . PRO A 1 299 ? -22.109 -21.016 -2.02 1 94.69 299 PRO A C 1
ATOM 2435 O O . PRO A 1 299 ? -22.312 -20.094 -2.805 1 94.69 299 PRO A O 1
ATOM 2438 N N . GLU A 1 300 ? -22.438 -21.078 -0.733 1 95.81 300 GLU A N 1
ATOM 2439 C CA . GLU A 1 300 ? -23.031 -19.953 -0.021 1 95.81 300 GLU A CA 1
ATOM 2440 C C . GLU A 1 300 ? -22.531 -19.875 1.417 1 95.81 300 GLU A C 1
ATOM 2442 O O . GLU A 1 300 ? -22.25 -20.906 2.035 1 95.81 300 GLU A O 1
ATOM 2447 N N . TYR A 1 301 ? -22.406 -18.641 1.87 1 96.12 301 TYR A N 1
ATOM 2448 C CA . TYR A 1 301 ? -21.953 -18.438 3.244 1 96.12 301 TYR A CA 1
ATOM 2449 C C . TYR A 1 301 ? -22.938 -17.562 4.012 1 96.12 301 TYR A C 1
ATOM 2451 O O . TYR A 1 301 ? -23.266 -16.469 3.578 1 96.12 301 TYR A O 1
ATOM 2459 N N . ASN A 1 302 ? -23.297 -18.094 5.148 1 95.38 302 ASN A N 1
ATOM 2460 C CA . ASN A 1 302 ? -24.328 -17.422 5.922 1 95.38 302 ASN A CA 1
ATOM 2461 C C . ASN A 1 302 ? -23.797 -16.891 7.25 1 95.38 302 ASN A C 1
ATOM 2463 O O . ASN A 1 302 ? -24 -17.516 8.297 1 95.38 302 ASN A O 1
ATOM 2467 N N . GLY A 1 303 ? -23.234 -15.75 7.281 1 95.06 303 GLY A N 1
ATOM 2468 C CA . GLY A 1 303 ? -22.859 -15.008 8.477 1 95.06 303 GLY A CA 1
ATOM 2469 C C . GLY A 1 303 ? -23.75 -13.797 8.711 1 95.06 303 GLY A C 1
ATOM 2470 O O . GLY A 1 303 ? -24.953 -13.852 8.484 1 95.06 303 GLY A O 1
ATOM 2471 N N . VAL A 1 304 ? -23.141 -12.734 9.242 1 95.06 304 VAL A N 1
ATOM 2472 C CA . VAL A 1 304 ? -23.875 -11.477 9.391 1 95.06 304 VAL A CA 1
ATOM 2473 C C . VAL A 1 304 ? -24.328 -10.969 8.023 1 95.06 304 VAL A C 1
ATOM 2475 O O . VAL A 1 304 ? -25.438 -10.469 7.871 1 95.06 304 VAL A O 1
ATOM 2478 N N . ASN A 1 305 ? -23.438 -11.195 7.09 1 95.38 305 ASN A N 1
ATOM 2479 C CA . ASN A 1 305 ? -23.797 -10.953 5.699 1 95.38 305 ASN A CA 1
ATOM 2480 C C . ASN A 1 305 ? -23.875 -12.25 4.902 1 95.38 305 ASN A C 1
ATOM 2482 O O . ASN A 1 305 ? -22.938 -13.039 4.895 1 95.38 305 ASN A O 1
ATOM 2486 N N . GLU A 1 306 ? -25 -12.461 4.309 1 94.75 306 GLU A N 1
ATOM 2487 C CA . GLU A 1 306 ? -25.125 -13.594 3.395 1 94.75 306 GLU A CA 1
ATOM 2488 C C . GLU A 1 306 ? -24.453 -13.289 2.057 1 94.75 306 GLU A C 1
ATOM 2490 O O . GLU A 1 306 ? -24.766 -12.297 1.405 1 94.75 306 GLU A O 1
ATOM 2495 N N . VAL A 1 307 ? -23.531 -14.227 1.725 1 95.62 307 VAL A N 1
ATOM 2496 C CA . VAL A 1 307 ? -22.797 -13.945 0.5 1 95.62 307 VAL A CA 1
ATOM 2497 C C . VAL A 1 307 ? -22.578 -15.234 -0.283 1 95.62 307 VAL A C 1
ATOM 2499 O O . VAL A 1 307 ? -22.688 -16.328 0.271 1 95.62 307 VAL A O 1
ATOM 2502 N N . ILE A 1 308 ? -22.438 -15.055 -1.525 1 95.81 308 ILE A N 1
ATOM 2503 C CA . ILE A 1 308 ? -21.828 -16.078 -2.371 1 95.81 308 ILE A CA 1
ATOM 2504 C C . ILE A 1 308 ? -20.328 -15.812 -2.518 1 95.81 308 ILE A C 1
ATOM 2506 O O . ILE A 1 308 ? -19.922 -14.906 -3.254 1 95.81 308 ILE A O 1
ATOM 2510 N N . PRO A 1 309 ? -19.5 -16.594 -1.848 1 95.62 309 PRO A N 1
ATOM 2511 C CA . PRO A 1 309 ? -18.078 -16.281 -1.808 1 95.62 309 PRO A CA 1
ATOM 2512 C C . PRO A 1 309 ? -17.469 -16.125 -3.199 1 95.62 309 PRO A C 1
ATOM 2514 O O . PRO A 1 309 ? -16.641 -15.242 -3.418 1 95.62 309 PRO A O 1
ATOM 2517 N N . LYS A 1 310 ? -17.875 -16.828 -4.152 1 93.06 310 LYS A N 1
ATOM 2518 C CA . LYS A 1 310 ? -17.344 -16.766 -5.512 1 93.06 310 LYS A CA 1
ATOM 2519 C C . LYS A 1 310 ? -17.516 -15.375 -6.109 1 93.06 310 LYS A C 1
ATOM 2521 O O . LYS A 1 310 ? -16.797 -14.992 -7.035 1 93.06 310 LYS A O 1
ATOM 2526 N N . ASN A 1 311 ? -18.438 -14.633 -5.566 1 93.12 311 ASN A N 1
ATOM 2527 C CA . ASN A 1 311 ? -18.719 -13.305 -6.09 1 93.12 311 ASN A CA 1
ATOM 2528 C C . ASN A 1 311 ? -17.812 -12.25 -5.461 1 93.12 311 ASN A C 1
ATOM 2530 O O . ASN A 1 311 ? -17.703 -11.133 -5.973 1 93.12 311 ASN A O 1
ATOM 2534 N N . ILE A 1 312 ? -17.156 -12.641 -4.34 1 95 312 ILE A N 1
ATOM 2535 C CA . ILE A 1 312 ? -16.5 -11.531 -3.648 1 95 312 ILE A CA 1
ATOM 2536 C C . ILE A 1 312 ? -15.016 -11.844 -3.449 1 95 312 ILE A C 1
ATOM 2538 O O . ILE A 1 312 ? -14.203 -10.938 -3.256 1 95 312 ILE A O 1
ATOM 2542 N N . ILE A 1 313 ? -14.625 -13.086 -3.506 1 95.56 313 ILE A N 1
ATOM 2543 C CA . ILE A 1 313 ? -13.211 -13.383 -3.273 1 95.56 313 ILE A CA 1
ATOM 2544 C C . ILE A 1 313 ? -12.398 -13.008 -4.512 1 95.56 313 ILE A C 1
ATOM 2546 O O . ILE A 1 313 ? -12.938 -12.914 -5.613 1 95.56 313 ILE A O 1
ATOM 2550 N N . PRO A 1 314 ? -11.133 -12.797 -4.336 1 91.12 314 PRO A N 1
ATOM 2551 C CA . PRO A 1 314 ? -10.305 -12.398 -5.473 1 91.12 314 PRO A CA 1
ATOM 2552 C C . PRO A 1 314 ? -10.297 -13.438 -6.59 1 91.12 314 PRO A C 1
ATOM 2554 O O . PRO A 1 314 ? -10.297 -14.641 -6.32 1 91.12 314 PRO A O 1
ATOM 2557 N N . GLU A 1 315 ? -10.203 -12.961 -7.773 1 85.12 315 GLU A N 1
ATOM 2558 C CA . GLU A 1 315 ? -10.242 -13.836 -8.945 1 85.12 315 GLU A CA 1
ATOM 2559 C C . GLU A 1 315 ? -9.102 -14.844 -8.922 1 85.12 315 GLU A C 1
ATOM 2561 O O . GLU A 1 315 ? -9.266 -15.984 -9.359 1 85.12 315 GLU A O 1
ATOM 2566 N N . HIS A 1 316 ? -8.031 -14.359 -8.438 1 82.94 316 HIS A N 1
ATOM 2567 C CA . HIS A 1 316 ? -6.871 -15.25 -8.367 1 82.94 316 HIS A CA 1
ATOM 2568 C C . HIS A 1 316 ? -7.152 -16.453 -7.473 1 82.94 316 HIS A C 1
ATOM 2570 O O . HIS A 1 316 ? -6.73 -17.562 -7.773 1 82.94 316 HIS A O 1
ATOM 2576 N N . VAL A 1 317 ? -7.82 -16.219 -6.422 1 89.88 317 VAL A N 1
ATOM 2577 C CA . VAL A 1 317 ? -8.18 -17.297 -5.508 1 89.88 317 VAL A CA 1
ATOM 2578 C C . VAL A 1 317 ? -9.148 -18.25 -6.191 1 89.88 317 VAL A C 1
ATOM 2580 O O . VAL A 1 317 ? -9 -19.469 -6.094 1 89.88 317 VAL A O 1
ATOM 2583 N N . LEU A 1 318 ? -10.062 -17.719 -6.891 1 89.44 318 LEU A N 1
ATOM 2584 C CA . LEU A 1 318 ? -11.023 -18.516 -7.629 1 89.44 318 LEU A CA 1
ATOM 2585 C C . LEU A 1 318 ? -10.328 -19.406 -8.656 1 89.44 318 LEU A C 1
ATOM 2587 O O . LEU A 1 318 ? -10.688 -20.578 -8.82 1 89.44 318 LEU A O 1
ATOM 2591 N N . TYR A 1 319 ? -9.414 -18.812 -9.297 1 83.06 319 TYR A N 1
ATOM 2592 C CA . TYR A 1 319 ? -8.641 -19.547 -10.289 1 83.06 319 TYR A CA 1
ATOM 2593 C C . TYR A 1 319 ? -7.98 -20.781 -9.664 1 83.06 319 TYR A C 1
ATOM 2595 O O . TYR A 1 319 ? -8.031 -21.875 -10.227 1 83.06 319 TYR A O 1
ATOM 2603 N N . TRP A 1 320 ? -7.418 -20.594 -8.57 1 84.06 320 TRP A N 1
ATOM 2604 C CA . TRP A 1 320 ? -6.688 -21.688 -7.938 1 84.06 320 TRP A CA 1
ATOM 2605 C C . TRP A 1 320 ? -7.648 -22.734 -7.395 1 84.06 320 TRP A C 1
ATOM 2607 O O . TRP A 1 320 ? -7.34 -23.938 -7.406 1 84.06 320 TRP A O 1
ATOM 2617 N N . ILE A 1 321 ? -8.758 -22.312 -6.883 1 89.56 321 ILE A N 1
ATOM 2618 C CA . ILE A 1 321 ? -9.773 -23.266 -6.43 1 89.56 321 ILE A CA 1
ATOM 2619 C C . ILE A 1 321 ? -10.227 -24.141 -7.598 1 89.56 321 ILE A C 1
ATOM 2621 O O . ILE A 1 321 ? -10.305 -25.359 -7.477 1 89.56 321 ILE A O 1
ATOM 2625 N N . GLU A 1 322 ? -10.492 -23.484 -8.695 1 84.94 322 GLU A N 1
ATOM 2626 C CA . GLU A 1 322 ? -10.914 -24.203 -9.891 1 84.94 322 GLU A CA 1
ATOM 2627 C C . GLU A 1 322 ? -9.812 -25.141 -10.383 1 84.94 322 GLU A C 1
ATOM 2629 O O . GLU A 1 322 ? -10.078 -26.281 -10.758 1 84.94 322 GLU A O 1
ATOM 2634 N N . PHE A 1 323 ? -8.688 -24.641 -10.406 1 79.06 323 PHE A N 1
ATOM 2635 C CA . PHE A 1 323 ? -7.527 -25.406 -10.844 1 79.06 323 PHE A CA 1
ATOM 2636 C C . PHE A 1 323 ? -7.367 -26.688 -10.023 1 79.06 323 PHE A C 1
ATOM 2638 O O . PHE A 1 323 ? -7.254 -27.781 -10.57 1 79.06 323 PHE A O 1
ATOM 2645 N N . LEU A 1 324 ? -7.387 -26.531 -8.727 1 83.56 324 LEU A N 1
ATOM 2646 C CA . LEU A 1 324 ? -7.207 -27.672 -7.832 1 83.56 324 LEU A CA 1
ATOM 2647 C C . LEU A 1 324 ? -8.383 -28.641 -7.938 1 83.56 324 LEU A C 1
ATOM 2649 O O . LEU A 1 324 ? -8.211 -29.859 -7.863 1 83.56 324 LEU A O 1
ATOM 2653 N N . SER A 1 325 ? -9.531 -28.078 -8.086 1 86.62 325 SER A N 1
ATOM 2654 C CA . SER A 1 325 ? -10.719 -28.906 -8.234 1 86.62 325 SER A CA 1
ATOM 2655 C C . SER A 1 325 ? -10.648 -29.75 -9.5 1 86.62 325 SER A C 1
ATOM 2657 O O . SER A 1 325 ? -11.039 -30.922 -9.492 1 86.62 325 SER A O 1
ATOM 2659 N N . GLU A 1 326 ? -10.188 -29.156 -10.523 1 80.19 326 GLU A N 1
ATOM 2660 C CA . GLU A 1 326 ? -10.047 -29.859 -11.789 1 80.19 326 GLU A CA 1
ATOM 2661 C C . GLU A 1 326 ? -9.031 -31 -11.68 1 80.19 326 GLU A C 1
ATOM 2663 O O . GLU A 1 326 ? -9.25 -32.094 -12.211 1 80.19 326 GLU A O 1
ATOM 2668 N N . ILE A 1 327 ? -8.023 -30.688 -11.078 1 77.19 327 ILE A N 1
ATOM 2669 C CA . ILE A 1 327 ? -6.98 -31.688 -10.891 1 77.19 327 ILE A CA 1
ATOM 2670 C C . ILE A 1 327 ? -7.516 -32.844 -10.039 1 77.19 327 ILE A C 1
ATOM 2672 O O . ILE A 1 327 ? -7.301 -34 -10.359 1 77.19 327 ILE A O 1
ATOM 2676 N N . GLU A 1 328 ? -8.133 -32.469 -9 1 83.12 328 GLU A N 1
ATOM 2677 C CA . GLU A 1 328 ? -8.695 -33.469 -8.094 1 83.12 328 GLU A CA 1
ATOM 2678 C C . GLU A 1 328 ? -9.695 -34.344 -8.82 1 83.12 328 GLU A C 1
ATOM 2680 O O . GLU A 1 328 ? -9.695 -35.562 -8.625 1 83.12 328 GLU A O 1
ATOM 2685 N N . ASN A 1 329 ? -10.461 -33.781 -9.664 1 83.38 329 ASN A N 1
ATOM 2686 C CA . ASN A 1 329 ? -11.461 -34.531 -10.43 1 83.38 329 ASN A CA 1
ATOM 2687 C C . ASN A 1 329 ? -10.805 -35.406 -11.484 1 83.38 329 ASN A C 1
ATOM 2689 O O . ASN A 1 329 ? -11.273 -36.531 -11.742 1 83.38 329 ASN A O 1
ATOM 2693 N N . SER A 1 330 ? -9.797 -34.906 -12.055 1 77.19 330 SER A N 1
ATOM 2694 C CA . SER A 1 330 ? -9.078 -35.688 -13.07 1 77.19 330 SER A CA 1
ATOM 2695 C C . SER A 1 330 ? -8.383 -36.906 -12.453 1 77.19 330 SER A C 1
ATOM 2697 O O . SER A 1 330 ? -8.352 -37.969 -13.047 1 77.19 330 SER A O 1
ATOM 2699 N N . ASN A 1 331 ? -7.875 -36.594 -11.344 1 77.75 331 ASN A N 1
ATOM 2700 C CA . ASN A 1 331 ? -7.227 -37.688 -10.641 1 77.75 331 ASN A CA 1
ATOM 2701 C C . ASN A 1 331 ? -8.234 -38.781 -10.227 1 77.75 331 ASN A C 1
ATOM 2703 O O . ASN A 1 331 ? -7.918 -39.969 -10.234 1 77.75 331 ASN A O 1
ATOM 2707 N N . LYS A 1 332 ? -9.438 -38.562 -9.805 1 78.88 332 LYS A N 1
ATOM 2708 C CA . LYS A 1 332 ? -10.477 -39.531 -9.43 1 78.88 332 LYS A CA 1
ATOM 2709 C C . LYS A 1 332 ? -10.977 -40.312 -10.641 1 78.88 332 LYS A C 1
ATOM 2711 O O . LYS A 1 332 ? -11.273 -41.5 -10.531 1 78.88 332 LYS A O 1
ATOM 2716 N N . ALA A 1 333 ? -10.992 -39.562 -11.766 1 70.25 333 ALA A N 1
ATOM 2717 C CA . ALA A 1 333 ? -11.469 -40.219 -12.977 1 70.25 333 ALA A CA 1
ATOM 2718 C C . ALA A 1 333 ? -10.477 -41.281 -13.453 1 70.25 333 ALA A C 1
ATOM 2720 O O . ALA A 1 333 ? -10.875 -42.312 -13.977 1 70.25 333 ALA A O 1
ATOM 2721 N N . ASP A 1 334 ? -9.258 -41 -13.234 1 68.31 334 ASP A N 1
ATOM 2722 C CA . ASP A 1 334 ? -8.242 -41.938 -13.648 1 68.31 334 ASP A CA 1
ATOM 2723 C C . ASP A 1 334 ? -8.203 -43.156 -12.703 1 68.31 334 ASP A C 1
ATOM 2725 O O . ASP A 1 334 ? -7.816 -44.25 -13.109 1 68.31 334 ASP A O 1
ATOM 2729 N N . ASN A 1 335 ? -8.586 -42.875 -11.508 1 63.94 335 ASN A N 1
ATOM 2730 C CA . ASN A 1 335 ? -8.555 -43.969 -10.531 1 63.94 335 ASN A CA 1
ATOM 2731 C C . ASN A 1 335 ? -9.844 -44.781 -10.57 1 63.94 335 ASN A C 1
ATOM 2733 O O . ASN A 1 335 ? -9.906 -45.875 -9.984 1 63.94 335 ASN A O 1
ATOM 2737 N N . ASN A 1 336 ? -10.867 -44.375 -11.016 1 54.28 336 ASN A N 1
ATOM 2738 C CA . ASN A 1 336 ? -12.055 -45.188 -11.211 1 54.28 336 ASN A CA 1
ATOM 2739 C C . ASN A 1 336 ? -12.008 -45.938 -12.547 1 54.28 336 ASN A C 1
ATOM 2741 O O . ASN A 1 336 ? -11.812 -45.312 -13.594 1 54.28 336 ASN A O 1
ATOM 2745 N N . MET B 1 1 ? 0.923 36.094 5.48 1 89.38 1 MET B N 1
ATOM 2746 C CA . MET B 1 1 ? 1.478 34.969 6.23 1 89.38 1 MET B CA 1
ATOM 2747 C C . MET B 1 1 ? 1.672 33.781 5.324 1 89.38 1 MET B C 1
ATOM 2749 O O . MET B 1 1 ? 0.78 33.406 4.551 1 89.38 1 MET B O 1
ATOM 2753 N N . GLU B 1 2 ? 2.807 33.25 5.32 1 94.88 2 GLU B N 1
ATOM 2754 C CA . GLU B 1 2 ? 3.127 32.062 4.547 1 94.88 2 GLU B CA 1
ATOM 2755 C C . GLU B 1 2 ? 3.426 30.875 5.457 1 94.88 2 GLU B C 1
ATOM 2757 O O . GLU B 1 2 ? 3.715 31.047 6.641 1 94.88 2 GLU B O 1
ATOM 2762 N N . VAL B 1 3 ? 3.225 29.719 4.867 1 95.5 3 VAL B N 1
ATOM 2763 C CA . VAL B 1 3 ? 3.572 28.484 5.578 1 95.5 3 VAL B CA 1
ATOM 2764 C C . VAL B 1 3 ? 4.77 27.828 4.902 1 95.5 3 VAL B C 1
ATOM 2766 O O . VAL B 1 3 ? 4.824 27.734 3.674 1 95.5 3 VAL B O 1
ATOM 2769 N N . TRP B 1 4 ? 5.703 27.438 5.727 1 96.81 4 TRP B N 1
ATOM 2770 C CA . TRP B 1 4 ? 6.957 26.891 5.215 1 96.81 4 TRP B CA 1
ATOM 2771 C C . TRP B 1 4 ? 7.184 25.484 5.73 1 96.81 4 TRP B C 1
ATOM 2773 O O . TRP B 1 4 ? 6.812 25.156 6.863 1 96.81 4 TRP B O 1
ATOM 2783 N N . ARG B 1 5 ? 7.766 24.656 4.918 1 95.38 5 ARG B N 1
ATOM 2784 C CA . ARG B 1 5 ? 8.312 23.391 5.391 1 95.38 5 ARG B CA 1
ATOM 2785 C C . ARG B 1 5 ? 9.828 23.484 5.586 1 95.38 5 ARG B C 1
ATOM 2787 O O . ARG B 1 5 ? 10.531 24.047 4.738 1 95.38 5 ARG B O 1
ATOM 2794 N N . LEU B 1 6 ? 10.297 23.062 6.637 1 96.75 6 LEU B N 1
ATOM 2795 C CA . LEU B 1 6 ? 11.719 22.969 6.941 1 96.75 6 LEU B CA 1
ATOM 2796 C C . LEU B 1 6 ? 12.156 21.5 7.078 1 96.75 6 LEU B C 1
ATOM 2798 O O . LEU B 1 6 ? 11.719 20.812 7.992 1 96.75 6 LEU B O 1
ATOM 2802 N N . GLN B 1 7 ? 12.953 21.047 6.137 1 93.81 7 GLN B N 1
ATOM 2803 C CA . GLN B 1 7 ? 13.477 19.703 6.207 1 93.81 7 GLN B CA 1
ATOM 2804 C C . GLN B 1 7 ? 14.602 19.594 7.234 1 93.81 7 GLN B C 1
ATOM 2806 O O . GLN B 1 7 ? 15.641 20.234 7.09 1 93.81 7 GLN B O 1
ATOM 2811 N N . VAL B 1 8 ? 14.375 18.766 8.148 1 92.44 8 VAL B N 1
ATOM 2812 C CA . VAL B 1 8 ? 15.336 18.734 9.242 1 92.44 8 VAL B CA 1
ATOM 2813 C C . VAL B 1 8 ? 16 17.359 9.297 1 92.44 8 VAL B C 1
ATOM 2815 O O . VAL B 1 8 ? 16.812 17.078 10.18 1 92.44 8 VAL B O 1
ATOM 2818 N N . ASN B 1 9 ? 15.57 16.516 8.391 1 83.56 9 ASN B N 1
ATOM 2819 C CA . ASN B 1 9 ? 16.109 15.156 8.367 1 83.56 9 ASN B CA 1
ATOM 2820 C C . ASN B 1 9 ? 17.188 15 7.297 1 83.56 9 ASN B C 1
ATOM 2822 O O . ASN B 1 9 ? 16.891 15.109 6.102 1 83.56 9 ASN B O 1
ATOM 2826 N N . THR B 1 10 ? 18.391 15.211 7.652 1 67.75 10 THR B N 1
ATOM 2827 C CA . THR B 1 10 ? 19.469 15.031 6.688 1 67.75 10 THR B CA 1
ATOM 2828 C C . THR B 1 10 ? 20.234 13.742 6.977 1 67.75 10 THR B C 1
ATOM 2830 O O . THR B 1 10 ? 20.781 13.578 8.062 1 67.75 10 THR B O 1
ATOM 2833 N N . GLY B 1 11 ? 20.188 12.875 5.977 1 60.09 11 GLY B N 1
ATOM 2834 C CA . GLY B 1 11 ? 20.891 11.609 6.141 1 60.09 11 GLY B CA 1
ATOM 2835 C C . GLY B 1 11 ? 20.359 10.789 7.301 1 60.09 11 GLY B C 1
ATOM 2836 O O . GLY B 1 11 ? 19.172 10.492 7.371 1 60.09 11 GLY B O 1
ATOM 2837 N N . GLU B 1 12 ? 21.297 10.375 8.203 1 59.69 12 GLU B N 1
ATOM 2838 C CA . GLU B 1 12 ? 20.953 9.484 9.312 1 59.69 12 GLU B CA 1
ATOM 2839 C C . GLU B 1 12 ? 20.578 10.273 10.562 1 59.69 12 GLU B C 1
ATOM 2841 O O . GLU B 1 12 ? 20.031 9.719 11.516 1 59.69 12 GLU B O 1
ATOM 2846 N N . ASP B 1 13 ? 20.719 11.625 10.438 1 70.81 13 ASP B N 1
ATOM 2847 C CA . ASP B 1 13 ? 20.5 12.414 11.648 1 70.81 13 ASP B CA 1
ATOM 2848 C C . ASP B 1 13 ? 19.375 13.438 11.43 1 70.81 13 ASP B C 1
ATOM 2850 O O . ASP B 1 13 ? 19.031 13.75 10.289 1 70.81 13 ASP B O 1
ATOM 2854 N N . SER B 1 14 ? 18.688 13.758 12.531 1 84.25 14 SER B N 1
ATOM 2855 C CA . SER B 1 14 ? 17.688 14.812 12.531 1 84.25 14 SER B CA 1
ATOM 2856 C C . SER B 1 14 ? 18.047 15.938 13.492 1 84.25 14 SER B C 1
ATOM 2858 O O . SER B 1 14 ? 18.531 15.672 14.602 1 84.25 14 SER B O 1
ATOM 2860 N N . ILE B 1 15 ? 17.891 17.188 13.055 1 91.25 15 ILE B N 1
ATOM 2861 C CA . ILE B 1 15 ? 18.219 18.297 13.93 1 91.25 15 ILE B CA 1
ATOM 2862 C C . ILE B 1 15 ? 16.953 18.859 14.547 1 91.25 15 ILE B C 1
ATOM 2864 O O . ILE B 1 15 ? 16.953 19.953 15.117 1 91.25 15 ILE B O 1
ATOM 2868 N N . ALA B 1 16 ? 15.898 18.125 14.445 1 92.75 16 ALA B N 1
ATOM 2869 C CA . ALA B 1 16 ? 14.625 18.578 14.992 1 92.75 16 ALA B CA 1
ATOM 2870 C C . ALA B 1 16 ? 14.734 18.859 16.484 1 92.75 16 ALA B C 1
ATOM 2872 O O . ALA B 1 16 ? 14.258 19.891 16.969 1 92.75 16 ALA B O 1
ATOM 2873 N N . GLU B 1 17 ? 15.336 17.984 17.172 1 92.56 17 GLU B N 1
ATOM 2874 C CA . GLU B 1 17 ? 15.492 18.141 18.625 1 92.56 17 GLU B CA 1
ATOM 2875 C C . GLU B 1 17 ? 16.25 19.406 18.953 1 92.56 17 GLU B C 1
ATOM 2877 O O . GLU B 1 17 ? 15.898 20.125 19.906 1 92.56 17 GLU B O 1
ATOM 2882 N N . TYR B 1 18 ? 17.266 19.625 18.266 1 94.5 18 TYR B N 1
ATOM 2883 C CA . TYR B 1 18 ? 18.062 20.844 18.453 1 94.5 18 TYR B CA 1
ATOM 2884 C C . TYR B 1 18 ? 17.203 22.078 18.25 1 94.5 18 TYR B C 1
ATOM 2886 O O . TYR B 1 18 ? 17.281 23.047 19.016 1 94.5 18 TYR B O 1
ATOM 2894 N N . CYS B 1 19 ? 16.422 22.078 17.172 1 97.12 19 CYS B N 1
ATOM 2895 C CA . CYS B 1 19 ? 15.555 23.203 16.875 1 97.12 19 CYS B CA 1
ATOM 2896 C C . CYS B 1 19 ? 14.586 23.469 18.031 1 97.12 19 CYS B C 1
ATOM 2898 O O . CYS B 1 19 ? 14.375 24.609 18.422 1 97.12 19 CYS B O 1
ATOM 2900 N N . ILE B 1 20 ? 14.062 22.422 18.547 1 95.25 20 ILE B N 1
ATOM 2901 C CA . ILE B 1 20 ? 13.07 22.516 19.609 1 95.25 20 ILE B CA 1
ATOM 2902 C C . ILE B 1 20 ? 13.734 23.016 20.891 1 95.25 20 ILE B C 1
ATOM 2904 O O . ILE B 1 20 ? 13.242 23.953 21.531 1 95.25 20 ILE B O 1
ATOM 2908 N N . GLU B 1 21 ? 14.805 22.484 21.219 1 95.56 21 GLU B N 1
ATOM 2909 C CA . GLU B 1 21 ? 15.484 22.781 22.484 1 95.56 21 GLU B CA 1
ATOM 2910 C C . GLU B 1 21 ? 16.016 24.219 22.484 1 95.56 21 GLU B C 1
ATOM 2912 O O . GLU B 1 21 ? 16.047 24.875 23.531 1 95.56 21 GLU B O 1
ATOM 2917 N N . ASN B 1 22 ? 16.375 24.672 21.359 1 96.88 22 ASN B N 1
ATOM 2918 C CA . ASN B 1 22 ? 17.016 25.984 21.297 1 96.88 22 ASN B CA 1
ATOM 2919 C C . ASN B 1 22 ? 16.078 27.047 20.75 1 96.88 22 ASN B C 1
ATOM 2921 O O . ASN B 1 22 ? 16.469 28.203 20.578 1 96.88 22 ASN B O 1
ATOM 2925 N N . ASN B 1 23 ? 14.891 26.672 20.391 1 96.75 23 ASN B N 1
ATOM 2926 C CA . ASN B 1 23 ? 13.883 27.594 19.859 1 96.75 23 ASN B CA 1
ATOM 2927 C C . ASN B 1 23 ? 14.359 28.281 18.594 1 96.75 23 ASN B C 1
ATOM 2929 O O . ASN B 1 23 ? 14.297 29.516 18.484 1 96.75 23 ASN B O 1
ATOM 2933 N N . VAL B 1 24 ? 14.805 27.422 17.672 1 98.19 24 VAL B N 1
ATOM 2934 C CA . VAL B 1 24 ? 15.289 27.969 16.422 1 98.19 24 VAL B CA 1
ATOM 2935 C C . VAL B 1 24 ? 14.773 27.125 15.25 1 98.19 24 VAL B C 1
ATOM 2937 O O . VAL B 1 24 ? 14.414 25.969 15.43 1 98.19 24 VAL B O 1
ATOM 2940 N N . ALA B 1 25 ? 14.617 27.719 14.133 1 98.12 25 ALA B N 1
ATOM 2941 C CA . ALA B 1 25 ? 14.586 27.016 12.844 1 98.12 25 ALA B CA 1
ATOM 2942 C C . ALA B 1 25 ? 15.961 27.016 12.188 1 98.12 25 ALA B C 1
ATOM 2944 O O . ALA B 1 25 ? 16.5 28.062 11.836 1 98.12 25 ALA B O 1
ATOM 2945 N N . ALA B 1 26 ? 16.516 25.812 12.039 1 97.12 26 ALA B N 1
ATOM 2946 C CA . ALA B 1 26 ? 17.906 25.75 11.641 1 97.12 26 ALA B CA 1
ATOM 2947 C C . ALA B 1 26 ? 18.078 24.906 10.375 1 97.12 26 ALA B C 1
ATOM 2949 O O . ALA B 1 26 ? 17.234 24.047 10.078 1 97.12 26 ALA B O 1
ATOM 2950 N N . MET B 1 27 ? 19.125 25.188 9.688 1 95.44 27 MET B N 1
ATOM 2951 C CA . MET B 1 27 ? 19.453 24.406 8.508 1 95.44 27 MET B CA 1
ATOM 2952 C C . MET B 1 27 ? 20.969 24.391 8.266 1 95.44 27 MET B C 1
ATOM 2954 O O . MET B 1 27 ? 21.719 25.047 8.984 1 95.44 27 MET B O 1
ATOM 2958 N N . GLY B 1 28 ? 21.375 23.703 7.281 1 93.44 28 GLY B N 1
ATOM 2959 C CA . GLY B 1 28 ? 22.781 23.484 6.98 1 93.44 28 GLY B CA 1
ATOM 2960 C C . GLY B 1 28 ? 23.438 24.656 6.297 1 93.44 28 GLY B C 1
ATOM 2961 O O . GLY B 1 28 ? 23.234 25.812 6.699 1 93.44 28 GLY B O 1
ATOM 2962 N N . TRP B 1 29 ? 24.375 24.281 5.328 1 94.44 29 TRP B N 1
ATOM 2963 C CA . TRP B 1 29 ? 25.234 25.266 4.695 1 94.44 29 TRP B CA 1
ATOM 2964 C C . TRP B 1 29 ? 26.125 25.953 5.723 1 94.44 29 TRP B C 1
ATOM 2966 O O . TRP B 1 29 ? 26.188 27.188 5.785 1 94.44 29 TRP B O 1
ATOM 2976 N N . SER B 1 30 ? 26.828 25.109 6.391 1 93.19 30 SER B N 1
ATOM 2977 C CA . SER B 1 30 ? 27.594 25.531 7.559 1 93.19 30 SER B CA 1
ATOM 2978 C C . SER B 1 30 ? 29.047 25.828 7.188 1 93.19 30 SER B C 1
ATOM 2980 O O . SER B 1 30 ? 29.922 25.906 8.062 1 93.19 30 SER B O 1
ATOM 2982 N N . LEU B 1 31 ? 29.344 25.875 5.957 1 93.94 31 LEU B N 1
ATOM 2983 C CA . LEU B 1 31 ? 30.641 26.312 5.449 1 93.94 31 LEU B CA 1
ATOM 2984 C C . LEU B 1 31 ? 31.734 25.328 5.832 1 93.94 31 LEU B C 1
ATOM 2986 O O . LEU B 1 31 ? 32.844 25.734 6.164 1 93.94 31 LEU B O 1
ATOM 2990 N N . LYS B 1 32 ? 31.406 24.109 5.824 1 89.31 32 LYS B N 1
ATOM 2991 C CA . LYS B 1 32 ? 32.344 23.062 6.211 1 89.31 32 LYS B CA 1
ATOM 2992 C C . LYS B 1 32 ? 33.438 22.906 5.16 1 89.31 32 LYS B C 1
ATOM 2994 O O . LYS B 1 32 ? 34.531 22.406 5.465 1 89.31 32 LYS B O 1
ATOM 2999 N N . GLU B 1 33 ? 33.156 23.375 4.02 1 90 33 GLU B N 1
ATOM 3000 C CA . GLU B 1 33 ? 34.062 23.172 2.881 1 90 33 GLU B CA 1
ATOM 3001 C C . GLU B 1 33 ? 35.156 24.219 2.859 1 90 33 GLU B C 1
ATOM 3003 O O . GLU B 1 33 ? 36.094 24.109 2.072 1 90 33 GLU B O 1
ATOM 3008 N N . LEU B 1 34 ? 35.062 25.141 3.725 1 90.75 34 LEU B N 1
ATOM 3009 C CA . LEU B 1 34 ? 36.094 26.172 3.787 1 90.75 34 LEU B CA 1
ATOM 3010 C C . LEU B 1 34 ? 37.406 25.594 4.273 1 90.75 34 LEU B C 1
ATOM 3012 O O . LEU B 1 34 ? 37.438 24.578 4.973 1 90.75 34 LEU B O 1
ATOM 3016 N N . SER B 1 35 ? 38.5 26.25 3.912 1 88.12 35 SER B N 1
ATOM 3017 C CA . SER B 1 35 ? 39.812 25.859 4.418 1 88.12 35 SER B CA 1
ATOM 3018 C C . SER B 1 35 ? 39.906 26.047 5.93 1 88.12 35 SER B C 1
ATOM 3020 O O . SER B 1 35 ? 39.094 26.766 6.52 1 88.12 35 SER B O 1
ATOM 3022 N N . GLU B 1 36 ? 40.844 25.375 6.504 1 86.19 36 GLU B N 1
ATOM 3023 C CA . GLU B 1 36 ? 41.031 25.453 7.949 1 86.19 36 GLU B CA 1
ATOM 3024 C C . GLU B 1 36 ? 41.25 26.906 8.398 1 86.19 36 GLU B C 1
ATOM 3026 O O . GLU B 1 36 ? 40.719 27.312 9.445 1 86.19 36 GLU B O 1
ATOM 3031 N N . SER B 1 37 ? 42 27.594 7.582 1 85.75 37 SER B N 1
ATOM 3032 C CA . SER B 1 37 ? 42.312 28.984 7.914 1 85.75 37 SER B CA 1
ATOM 3033 C C . SER B 1 37 ? 41.031 29.844 7.844 1 85.75 37 SER B C 1
ATOM 3035 O O . SER B 1 37 ? 40.812 30.703 8.695 1 85.75 37 SER B O 1
ATOM 3037 N N . GLU B 1 38 ? 40.25 29.609 6.922 1 87.12 38 GLU B N 1
ATOM 3038 C CA . GLU B 1 38 ? 39 30.391 6.742 1 87.12 38 GLU B CA 1
ATOM 3039 C C . GLU B 1 38 ? 37.969 30.016 7.789 1 87.12 38 GLU B C 1
ATOM 3041 O O . GLU B 1 38 ? 37.156 30.859 8.211 1 87.12 38 GLU B O 1
ATOM 3046 N N . ARG B 1 39 ? 37.969 28.781 8.188 1 86.88 39 ARG B N 1
ATOM 3047 C CA . ARG B 1 39 ? 37 28.266 9.141 1 86.88 39 ARG B CA 1
ATOM 3048 C C . ARG B 1 39 ? 37.125 28.969 10.492 1 86.88 39 ARG B C 1
ATOM 3050 O O . ARG B 1 39 ? 36.125 29.141 11.203 1 86.88 39 ARG B O 1
ATOM 3057 N N . LYS B 1 40 ? 38.344 29.359 10.758 1 86.31 40 LYS B N 1
ATOM 3058 C CA . LYS B 1 40 ? 38.562 30.078 12.008 1 86.31 40 LYS B CA 1
ATOM 3059 C C . LYS B 1 40 ? 37.844 31.406 12.039 1 86.31 40 LYS B C 1
ATOM 3061 O O . LYS B 1 40 ? 37.5 31.922 13.109 1 86.31 40 LYS B O 1
ATOM 3066 N N . ASN B 1 41 ? 37.531 31.906 10.844 1 87.56 41 ASN B N 1
ATOM 3067 C CA . ASN B 1 41 ? 36.938 33.25 10.75 1 87.56 41 ASN B CA 1
ATOM 3068 C C . ASN B 1 41 ? 35.406 33.156 10.727 1 87.56 41 ASN B C 1
ATOM 3070 O O . ASN B 1 41 ? 34.719 34.188 10.773 1 87.56 41 ASN B O 1
ATOM 3074 N N . ILE B 1 42 ? 34.875 32 10.805 1 89.56 42 ILE B N 1
ATOM 3075 C CA . ILE B 1 42 ? 33.406 31.922 10.656 1 89.56 42 ILE B CA 1
ATOM 3076 C C . ILE B 1 42 ? 32.75 32.438 11.922 1 89.56 42 ILE B C 1
ATOM 3078 O O . ILE B 1 42 ? 31.578 32.844 11.883 1 89.56 42 ILE B O 1
ATOM 3082 N N . LYS B 1 43 ? 33.469 32.406 13.023 1 90.44 43 LYS B N 1
ATOM 3083 C CA . LYS B 1 43 ? 32.938 32.938 14.281 1 90.44 43 LYS B CA 1
ATOM 3084 C C . LYS B 1 43 ? 32.656 34.438 14.164 1 90.44 43 LYS B C 1
ATOM 3086 O O . LYS B 1 43 ? 31.906 35 14.945 1 90.44 43 LYS B O 1
ATOM 3091 N N . ASN B 1 44 ? 33.281 35.062 13.18 1 90.38 44 ASN B N 1
ATOM 3092 C CA . ASN B 1 44 ? 33.156 36.5 13.016 1 90.38 44 ASN B CA 1
ATOM 3093 C C . ASN B 1 44 ? 31.984 36.875 12.117 1 90.38 44 ASN B C 1
ATOM 3095 O O . ASN B 1 44 ? 31.703 38.062 11.914 1 90.38 44 ASN B O 1
ATOM 3099 N N . ILE B 1 45 ? 31.312 35.906 11.672 1 94 45 ILE B N 1
ATOM 3100 C CA . ILE B 1 45 ? 30.141 36.188 10.828 1 94 45 ILE B CA 1
ATOM 3101 C C . ILE B 1 45 ? 29.016 36.781 11.68 1 94 45 ILE B C 1
ATOM 3103 O O . ILE B 1 45 ? 28.516 36.125 12.594 1 94 45 ILE B O 1
ATOM 3107 N N . LYS B 1 46 ? 28.609 38.031 11.312 1 92.06 46 LYS B N 1
ATOM 3108 C CA . LYS B 1 46 ? 27.578 38.719 12.094 1 92.06 46 LYS B CA 1
ATOM 3109 C C . LYS B 1 46 ? 26.375 39.062 11.227 1 92.06 46 LYS B C 1
ATOM 3111 O O . LYS B 1 46 ? 25.25 39.219 11.734 1 92.06 46 LYS B O 1
ATOM 3116 N N . THR B 1 47 ? 26.688 39.312 10.016 1 95.69 47 THR B N 1
ATOM 3117 C CA . THR B 1 47 ? 25.609 39.688 9.109 1 95.69 47 THR B CA 1
ATOM 3118 C C . THR B 1 47 ? 25.438 38.656 8.008 1 95.69 47 THR B C 1
ATOM 3120 O O . THR B 1 47 ? 26.328 37.812 7.77 1 95.69 47 THR B O 1
ATOM 3123 N N . PHE B 1 48 ? 24.281 38.719 7.418 1 97.12 48 PHE B N 1
ATOM 3124 C CA . PHE B 1 48 ? 24.016 37.812 6.316 1 97.12 48 PHE B CA 1
ATOM 3125 C C . PHE B 1 48 ? 24.953 38.062 5.148 1 97.12 48 PHE B C 1
ATOM 3127 O O . PHE B 1 48 ? 25.359 37.156 4.449 1 97.12 48 PHE B O 1
ATOM 3134 N N . GLU B 1 49 ? 25.328 39.281 4.992 1 95.94 49 GLU B N 1
ATOM 3135 C CA . GLU B 1 49 ? 26.281 39.656 3.951 1 95.94 49 GLU B CA 1
ATOM 3136 C C . GLU B 1 49 ? 27.641 38.969 4.188 1 95.94 49 GLU B C 1
ATOM 3138 O O . GLU B 1 49 ? 28.266 38.5 3.244 1 95.94 49 GLU B O 1
ATOM 3143 N N . ASP B 1 50 ? 28.016 39.062 5.445 1 95.44 50 ASP B N 1
ATOM 3144 C CA . ASP B 1 50 ? 29.25 38.375 5.793 1 95.44 50 ASP B CA 1
ATOM 3145 C C . ASP B 1 50 ? 29.188 36.906 5.41 1 95.44 50 ASP B C 1
ATOM 3147 O O . ASP B 1 50 ? 30.141 36.344 4.852 1 95.44 50 ASP B O 1
ATOM 3151 N N . TYR B 1 51 ? 28.094 36.312 5.742 1 96.88 51 TYR B N 1
ATOM 3152 C CA . TYR B 1 51 ? 27.906 34.906 5.449 1 96.88 51 TYR B CA 1
ATOM 3153 C C . TYR B 1 51 ? 27.969 34.625 3.951 1 96.88 51 TYR B C 1
ATOM 3155 O O . TYR B 1 51 ? 28.594 33.688 3.508 1 96.88 51 TYR B O 1
ATOM 3163 N N . CYS B 1 52 ? 27.297 35.438 3.146 1 96.62 52 CYS B N 1
ATOM 3164 C CA . CYS B 1 52 ? 27.203 35.25 1.702 1 96.62 52 CYS B CA 1
ATOM 3165 C C . CYS B 1 52 ? 28.578 35.25 1.06 1 96.62 52 CYS B C 1
ATOM 3167 O O . CYS B 1 52 ? 28.828 34.562 0.088 1 96.62 52 CYS B O 1
ATOM 3169 N N . LYS B 1 53 ? 29.453 36.031 1.655 1 94.69 53 LYS B N 1
ATOM 3170 C CA . LYS B 1 53 ? 30.812 36.125 1.124 1 94.69 53 LYS B CA 1
ATOM 3171 C C . LYS B 1 53 ? 31.516 34.75 1.165 1 94.69 53 LYS B C 1
ATOM 3173 O O . LYS B 1 53 ? 32.219 34.375 0.222 1 94.69 53 LYS B O 1
ATOM 3178 N N . TYR B 1 54 ? 31.281 34.156 2.25 1 95.31 54 TYR B N 1
ATOM 3179 C CA . TYR B 1 54 ? 31.891 32.844 2.404 1 95.31 54 TYR B CA 1
ATOM 3180 C C . TYR B 1 54 ? 31.109 31.781 1.623 1 95.31 54 TYR B C 1
ATOM 3182 O O . TYR B 1 54 ? 31.703 30.906 0.981 1 95.31 54 TYR B O 1
ATOM 3190 N N . ALA B 1 55 ? 29.797 31.812 1.666 1 96.19 55 ALA B N 1
ATOM 3191 C CA . ALA B 1 55 ? 28.922 30.844 1.017 1 96.19 55 ALA B CA 1
ATOM 3192 C C . ALA B 1 55 ? 29.141 30.828 -0.495 1 96.19 55 ALA B C 1
ATOM 3194 O O . ALA B 1 55 ? 29.141 29.781 -1.124 1 96.19 55 ALA B O 1
ATOM 3195 N N . ASP B 1 56 ? 29.359 31.984 -1.039 1 95.44 56 ASP B N 1
ATOM 3196 C CA . ASP B 1 56 ? 29.547 32.125 -2.48 1 95.44 56 ASP B CA 1
ATOM 3197 C C . ASP B 1 56 ? 30.828 31.422 -2.943 1 95.44 56 ASP B C 1
ATOM 3199 O O . ASP B 1 56 ? 30.922 31.016 -4.102 1 95.44 56 ASP B O 1
ATOM 3203 N N . LYS B 1 57 ? 31.688 31.25 -2.061 1 92.56 57 LYS B N 1
ATOM 3204 C CA . LYS B 1 57 ? 32.969 30.609 -2.387 1 92.56 57 LYS B CA 1
ATOM 3205 C C . LYS B 1 57 ? 32.812 29.094 -2.426 1 92.56 57 LYS B C 1
ATOM 3207 O O . LYS B 1 57 ? 33.562 28.422 -3.133 1 92.56 57 LYS B O 1
ATOM 3212 N N . VAL B 1 58 ? 31.906 28.641 -1.653 1 93.62 58 VAL B N 1
ATOM 3213 C CA . VAL B 1 58 ? 31.969 27.203 -1.432 1 93.62 58 VAL B CA 1
ATOM 3214 C C . VAL B 1 58 ? 30.719 26.547 -1.994 1 93.62 58 VAL B C 1
ATOM 3216 O O . VAL B 1 58 ? 30.719 25.344 -2.293 1 93.62 58 VAL B O 1
ATOM 3219 N N . TYR B 1 59 ? 29.656 27.234 -2.127 1 94.75 59 TYR B N 1
ATOM 3220 C CA . TYR B 1 59 ? 28.406 26.625 -2.584 1 94.75 59 TYR B CA 1
ATOM 3221 C C . TYR B 1 59 ? 28 27.156 -3.953 1 94.75 59 TYR B C 1
ATOM 3223 O O . TYR B 1 59 ? 28.172 28.344 -4.234 1 94.75 59 TYR B O 1
ATOM 3231 N N . LYS B 1 60 ? 27.547 26.203 -4.746 1 93.94 60 LYS B N 1
ATOM 3232 C CA . LYS B 1 60 ? 26.953 26.641 -6.004 1 93.94 60 LYS B CA 1
ATOM 3233 C C . LYS B 1 60 ? 25.625 27.359 -5.762 1 93.94 60 LYS B C 1
ATOM 3235 O O . LYS B 1 60 ? 25.312 28.328 -6.457 1 93.94 60 LYS B O 1
ATOM 3240 N N . SER B 1 61 ? 24.828 26.891 -4.832 1 94.5 61 SER B N 1
ATOM 3241 C CA . SER B 1 61 ? 23.562 27.5 -4.461 1 94.5 61 SER B CA 1
ATOM 3242 C C . SER B 1 61 ? 23.234 27.266 -2.99 1 94.5 61 SER B C 1
ATOM 3244 O O . SER B 1 61 ? 23.609 26.234 -2.428 1 94.5 61 SER B O 1
ATOM 3246 N N . TYR B 1 62 ? 22.703 28.188 -2.412 1 96.31 62 TYR B N 1
ATOM 3247 C CA . TYR B 1 62 ? 22.172 28.109 -1.056 1 96.31 62 TYR B CA 1
ATOM 3248 C C . TYR B 1 62 ? 20.844 28.859 -0.946 1 96.31 62 TYR B C 1
ATOM 3250 O O . TYR B 1 62 ? 20.672 29.688 -0.054 1 96.31 62 TYR B O 1
ATOM 3258 N N . ALA B 1 63 ? 20.031 28.547 -1.82 1 95.94 63 ALA B N 1
ATOM 3259 C CA . ALA B 1 63 ? 18.75 29.219 -1.994 1 95.94 63 ALA B CA 1
ATOM 3260 C C . ALA B 1 63 ? 17.891 29.109 -0.742 1 95.94 63 ALA B C 1
ATOM 3262 O O . ALA B 1 63 ? 17.156 30.031 -0.39 1 95.94 63 ALA B O 1
ATOM 3263 N N . SER B 1 64 ? 17.984 27.984 -0.072 1 96.62 64 SER B N 1
ATOM 3264 C CA . SER B 1 64 ? 17.188 27.766 1.132 1 96.62 64 SER B CA 1
ATOM 3265 C C . SER B 1 64 ? 17.562 28.75 2.234 1 96.62 64 SER B C 1
ATOM 3267 O O . SER B 1 64 ? 16.703 29.25 2.957 1 96.62 64 SER B O 1
ATOM 3269 N N . VAL B 1 65 ? 18.812 29 2.285 1 97.38 65 VAL B N 1
ATOM 3270 C CA . VAL B 1 65 ? 19.297 29.953 3.283 1 97.38 65 VAL B CA 1
ATOM 3271 C C . VAL B 1 65 ? 18.797 31.359 2.936 1 97.38 65 VAL B C 1
ATOM 3273 O O . VAL B 1 65 ? 18.344 32.094 3.814 1 97.38 65 VAL B O 1
ATOM 3276 N N . LYS B 1 66 ? 18.906 31.688 1.712 1 97.19 66 LYS B N 1
ATOM 3277 C CA . LYS B 1 66 ? 18.422 33 1.261 1 97.19 66 LYS B CA 1
ATOM 3278 C C . LYS B 1 66 ? 16.938 33.156 1.538 1 97.19 66 LYS B C 1
ATOM 3280 O O . LYS B 1 66 ? 16.5 34.219 1.952 1 97.19 66 LYS B O 1
ATOM 3285 N N . ARG B 1 67 ? 16.188 32.188 1.358 1 97.12 67 ARG B N 1
ATOM 3286 C CA . ARG B 1 67 ? 14.75 32.219 1.63 1 97.12 67 ARG B CA 1
ATOM 3287 C C . ARG B 1 67 ? 14.477 32.438 3.113 1 97.12 67 ARG B C 1
ATOM 3289 O O . ARG B 1 67 ? 13.602 33.219 3.479 1 97.12 67 ARG B O 1
ATOM 3296 N N . LEU B 1 68 ? 15.195 31.734 3.889 1 97.94 68 LEU B N 1
ATOM 3297 C CA . LEU B 1 68 ? 15.023 31.859 5.332 1 97.94 68 LEU B CA 1
ATOM 3298 C C . LEU B 1 68 ? 15.211 33.312 5.785 1 97.94 68 LEU B C 1
ATOM 3300 O O . LEU B 1 68 ? 14.43 33.812 6.598 1 97.94 68 LEU B O 1
ATOM 3304 N N . LYS B 1 69 ? 16.203 33.844 5.238 1 97.62 69 LYS B N 1
ATOM 3305 C CA . LYS B 1 69 ? 16.562 35.188 5.648 1 97.62 69 LYS B CA 1
ATOM 3306 C C . LYS B 1 69 ? 15.664 36.219 4.98 1 97.62 69 LYS B C 1
ATOM 3308 O O . LYS B 1 69 ? 15.211 37.188 5.629 1 97.62 69 LYS B O 1
ATOM 3313 N N . GLU B 1 70 ? 15.383 36.031 3.738 1 96.81 70 GLU B N 1
ATOM 3314 C CA . GLU B 1 70 ? 14.828 37.125 2.941 1 96.81 70 GLU B CA 1
ATOM 3315 C C . GLU B 1 70 ? 13.312 36.969 2.777 1 96.81 70 GLU B C 1
ATOM 3317 O O . GLU B 1 70 ? 12.609 37.969 2.555 1 96.81 70 GLU B O 1
ATOM 3322 N N . GLN B 1 71 ? 12.906 35.812 2.836 1 97.38 71 GLN B N 1
ATOM 3323 C CA . GLN B 1 71 ? 11.508 35.625 2.455 1 97.38 71 GLN B CA 1
ATOM 3324 C C . GLN B 1 71 ? 10.648 35.281 3.67 1 97.38 71 GLN B C 1
ATOM 3326 O O . GLN B 1 71 ? 9.461 35.594 3.707 1 97.38 71 GLN B O 1
ATOM 3331 N N . VAL B 1 72 ? 11.188 34.625 4.625 1 97.81 72 VAL B N 1
ATOM 3332 C CA . VAL B 1 72 ? 10.422 34.312 5.828 1 97.81 72 VAL B CA 1
ATOM 3333 C C . VAL B 1 72 ? 10.164 35.562 6.629 1 97.81 72 VAL B C 1
ATOM 3335 O O . VAL B 1 72 ? 11.094 36.344 6.883 1 97.81 72 VAL B O 1
ATOM 3338 N N . LYS B 1 73 ? 8.898 35.75 6.965 1 97.44 73 LYS B N 1
ATOM 3339 C CA . LYS B 1 73 ? 8.516 36.969 7.633 1 97.44 73 LYS B CA 1
ATOM 3340 C C . LYS B 1 73 ? 7.781 36.719 8.938 1 97.44 73 LYS B C 1
ATOM 3342 O O . LYS B 1 73 ? 7.383 35.562 9.203 1 97.44 73 LYS B O 1
ATOM 3347 N N . GLU B 1 74 ? 7.652 37.812 9.672 1 96.75 74 GLU B N 1
ATOM 3348 C CA . GLU B 1 74 ? 6.863 37.75 10.898 1 96.75 74 GLU B CA 1
ATOM 3349 C C . GLU B 1 74 ? 5.48 37.156 10.633 1 96.75 74 GLU B C 1
ATOM 3351 O O . GLU B 1 74 ? 4.836 37.5 9.641 1 96.75 74 GLU B O 1
ATOM 3356 N N . ASN B 1 75 ? 5.105 36.219 11.523 1 96.19 75 ASN B N 1
ATOM 3357 C CA . ASN B 1 75 ? 3.787 35.594 11.539 1 96.19 75 ASN B CA 1
ATOM 3358 C C . ASN B 1 75 ? 3.693 34.469 10.523 1 96.19 75 ASN B C 1
ATOM 3360 O O . ASN B 1 75 ? 2.672 33.781 10.445 1 96.19 75 ASN B O 1
ATOM 3364 N N . ASP B 1 76 ? 4.789 34.25 9.812 1 97.75 76 ASP B N 1
ATOM 3365 C CA . ASP B 1 76 ? 4.836 33 9.047 1 97.75 76 ASP B CA 1
ATOM 3366 C C . ASP B 1 76 ? 4.887 31.797 9.977 1 97.75 76 ASP B C 1
ATOM 3368 O O . ASP B 1 76 ? 5.25 31.922 11.148 1 97.75 76 ASP B O 1
ATOM 3372 N N . ILE B 1 77 ? 4.422 30.703 9.461 1 96.75 77 ILE B N 1
ATOM 3373 C CA . ILE B 1 77 ? 4.492 29.453 10.219 1 96.7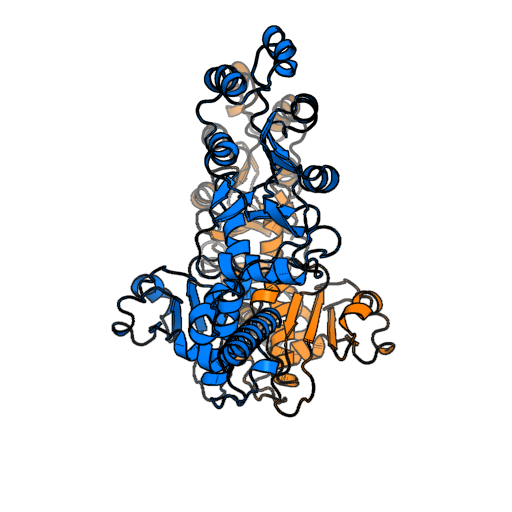5 77 ILE B CA 1
ATOM 3374 C C . ILE B 1 77 ? 5.441 28.484 9.523 1 96.75 77 ILE B C 1
ATOM 3376 O O . ILE B 1 77 ? 5.402 28.328 8.305 1 96.75 77 ILE B O 1
ATOM 3380 N N . ILE B 1 78 ? 6.312 27.891 10.297 1 97.62 78 ILE B N 1
ATOM 3381 C CA . ILE B 1 78 ? 7.258 26.906 9.781 1 97.62 78 ILE B CA 1
ATOM 3382 C C . ILE B 1 78 ? 6.922 25.531 10.359 1 97.62 78 ILE B C 1
ATOM 3384 O O . ILE B 1 78 ? 6.734 25.391 11.57 1 97.62 78 ILE B O 1
ATOM 3388 N N . TRP B 1 79 ? 6.816 24.547 9.43 1 94.81 79 TRP B N 1
ATOM 3389 C CA . TRP B 1 79 ? 6.57 23.156 9.812 1 94.81 79 TRP B CA 1
ATOM 3390 C C . TRP B 1 79 ? 7.852 22.344 9.734 1 94.81 79 TRP B C 1
ATOM 3392 O O . TRP B 1 79 ? 8.672 22.547 8.828 1 94.81 79 TRP B O 1
ATOM 3402 N N . MET B 1 80 ? 8.086 21.422 10.586 1 93.38 80 MET B N 1
ATOM 3403 C CA . MET B 1 80 ? 9.133 20.422 10.453 1 93.38 80 MET B CA 1
ATOM 3404 C C . MET B 1 80 ? 8.602 19.031 10.828 1 93.38 80 MET B C 1
ATOM 3406 O O . MET B 1 80 ? 7.594 18.922 11.523 1 93.38 80 MET B O 1
ATOM 3410 N N . HIS B 1 81 ? 9.18 18.031 10.32 1 88.5 81 HIS B N 1
ATOM 3411 C CA . HIS B 1 81 ? 8.859 16.641 10.602 1 88.5 81 HIS B CA 1
ATOM 3412 C C . HIS B 1 81 ? 10.055 15.898 11.195 1 88.5 81 HIS B C 1
ATOM 3414 O O . HIS B 1 81 ? 11.102 15.781 10.547 1 88.5 81 HIS B O 1
ATOM 3420 N N . SER B 1 82 ? 9.898 15.562 12.438 1 84.81 82 SER B N 1
ATOM 3421 C CA . SER B 1 82 ? 10.945 14.773 13.086 1 84.81 82 SER B CA 1
ATOM 3422 C C . SER B 1 82 ? 10.805 13.297 12.766 1 84.81 82 SER B C 1
ATOM 3424 O O . SER B 1 82 ? 9.93 12.609 13.312 1 84.81 82 SER B O 1
ATOM 3426 N N . ARG B 1 83 ? 11.68 12.758 12.055 1 76.94 83 ARG B N 1
ATOM 3427 C CA . ARG B 1 83 ? 11.617 11.344 11.695 1 76.94 83 ARG B CA 1
ATOM 3428 C C . ARG B 1 83 ? 11.867 10.461 12.914 1 76.94 83 ARG B C 1
ATOM 3430 O O . ARG B 1 83 ? 11.289 9.375 13.023 1 76.94 83 ARG B O 1
ATOM 3437 N N . LYS B 1 84 ? 12.742 10.984 13.711 1 75.12 84 LYS B N 1
ATOM 3438 C CA . LYS B 1 84 ? 13.078 10.227 14.906 1 75.12 84 LYS B CA 1
ATOM 3439 C C . LYS B 1 84 ? 11.852 10.008 15.789 1 75.12 84 LYS B C 1
ATOM 3441 O O . LYS B 1 84 ? 11.633 8.898 16.281 1 75.12 84 LYS B O 1
ATOM 3446 N N . GLU B 1 85 ? 11.102 11.047 15.938 1 72.62 85 GLU B N 1
ATOM 3447 C CA . GLU B 1 85 ? 9.922 10.961 16.797 1 72.62 85 GLU B CA 1
ATOM 3448 C C . GLU B 1 85 ? 8.68 10.586 15.984 1 72.62 85 GLU B C 1
ATOM 3450 O O . GLU B 1 85 ? 7.656 10.195 16.547 1 72.62 85 GLU B O 1
ATOM 3455 N N . GLY B 1 86 ? 8.859 10.789 14.703 1 72.75 86 GLY B N 1
ATOM 3456 C CA . GLY B 1 86 ? 7.707 10.555 13.844 1 72.75 86 GLY B CA 1
ATOM 3457 C C . GLY B 1 86 ? 6.625 11.602 14.008 1 72.75 86 GLY B C 1
ATOM 3458 O O . GLY B 1 86 ? 5.449 11.328 13.766 1 72.75 86 GLY B O 1
ATOM 3459 N N . LYS B 1 87 ? 6.984 12.828 14.477 1 79.38 87 LYS B N 1
ATOM 3460 C CA . LYS B 1 87 ? 6.02 13.875 14.789 1 79.38 87 LYS B CA 1
ATOM 3461 C C . LYS B 1 87 ? 6.254 15.117 13.938 1 79.38 87 LYS B C 1
ATOM 3463 O O . LYS B 1 87 ? 7.371 15.359 13.477 1 79.38 87 LYS B O 1
ATOM 3468 N N . TYR B 1 88 ? 5.18 15.719 13.773 1 87.56 88 TYR B N 1
ATOM 3469 C CA . TYR B 1 88 ? 5.258 17.031 13.133 1 87.56 88 TYR B CA 1
ATOM 3470 C C . TYR B 1 88 ? 5.227 18.141 14.164 1 87.56 88 TYR B C 1
ATOM 3472 O O . TYR B 1 88 ? 4.508 18.062 15.164 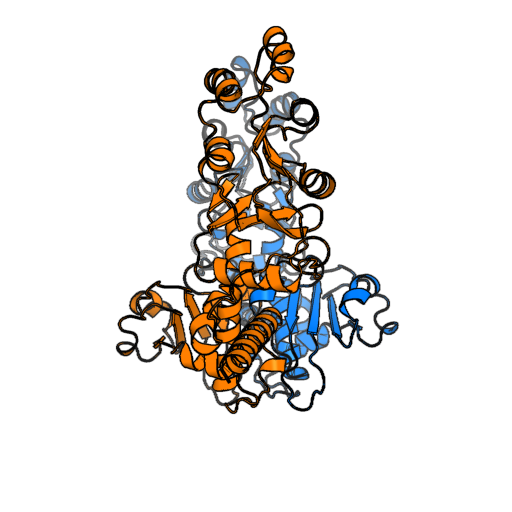1 87.56 88 TYR B O 1
ATOM 3480 N N . TYR B 1 89 ? 6.023 19.141 13.875 1 90.94 89 TYR B N 1
ATOM 3481 C CA . TYR B 1 89 ? 6.059 20.359 14.688 1 90.94 89 TYR B CA 1
ATOM 3482 C C . TYR B 1 89 ? 5.832 21.594 13.828 1 90.94 89 TYR B C 1
ATOM 3484 O O . TYR B 1 89 ? 6.07 21.578 12.625 1 90.94 89 TYR B O 1
ATOM 3492 N N . PHE B 1 90 ? 5.332 22.594 14.492 1 93.75 90 PHE B N 1
ATOM 3493 C CA . PHE B 1 90 ? 5.199 23.875 13.805 1 93.75 90 PHE B CA 1
ATOM 3494 C C . PHE B 1 90 ? 5.477 25.031 14.766 1 93.75 90 PHE B C 1
ATOM 3496 O O . PHE B 1 90 ? 5.371 24.859 15.984 1 93.75 90 PHE B O 1
ATOM 3503 N N . GLY B 1 91 ? 5.953 26.141 14.203 1 95.44 91 GLY B N 1
ATOM 3504 C CA . GLY B 1 91 ? 6.266 27.344 14.969 1 95.44 91 GLY B CA 1
ATOM 3505 C C . GLY B 1 91 ? 6 28.625 14.203 1 95.44 91 GLY B C 1
ATOM 3506 O O . GLY B 1 91 ? 6.121 28.656 12.977 1 95.44 91 GLY B O 1
ATOM 3507 N N . ARG B 1 92 ? 5.68 29.562 14.945 1 96.62 92 ARG B N 1
ATOM 3508 C CA . ARG B 1 92 ? 5.438 30.891 14.391 1 96.62 92 ARG B CA 1
ATOM 3509 C C . ARG B 1 92 ? 6.703 31.75 14.422 1 96.62 92 ARG B C 1
ATOM 3511 O O . ARG B 1 92 ? 7.441 31.719 15.406 1 96.62 92 ARG B O 1
ATOM 3518 N N . VAL B 1 93 ? 6.887 32.469 13.32 1 97.81 93 VAL B N 1
ATOM 3519 C CA . VAL B 1 93 ? 7.965 33.438 13.289 1 97.81 93 VAL B CA 1
ATOM 3520 C C . VAL B 1 93 ? 7.531 34.719 14.023 1 97.81 93 VAL B C 1
ATOM 3522 O O . VAL B 1 93 ? 6.543 35.344 13.648 1 97.81 93 VAL B O 1
ATOM 3525 N N . LYS B 1 94 ? 8.305 35.031 15.008 1 95.75 94 LYS B N 1
ATOM 3526 C CA . LYS B 1 94 ? 7.965 36.188 15.828 1 95.75 94 LYS B CA 1
ATOM 3527 C C . LYS B 1 94 ? 8.648 37.469 15.312 1 95.75 94 LYS B C 1
ATOM 3529 O O . LYS B 1 94 ? 9.547 37.375 14.469 1 95.75 94 LYS B O 1
ATOM 3534 N N . LYS B 1 95 ? 8.141 38.531 15.859 1 94.56 95 LYS B N 1
ATOM 3535 C CA . LYS B 1 95 ? 8.742 39.812 15.508 1 94.56 95 LYS B CA 1
ATOM 3536 C C . LYS B 1 95 ? 10.219 39.875 15.883 1 94.56 95 LYS B C 1
ATOM 3538 O O . LYS B 1 95 ? 11.023 40.469 15.18 1 94.56 95 LYS B O 1
ATOM 3543 N N . GLU B 1 96 ? 10.562 39.219 16.953 1 94.75 96 GLU B N 1
ATOM 3544 C CA . GLU B 1 96 ? 11.914 39.219 17.484 1 94.75 96 GLU B CA 1
ATOM 3545 C C . GLU B 1 96 ? 12.797 38.188 16.781 1 94.75 96 GLU B C 1
ATOM 3547 O O . GLU B 1 96 ? 14.008 38.125 17.031 1 94.75 96 GLU B O 1
ATOM 3552 N N . SER B 1 97 ? 12.188 37.406 15.961 1 96.81 97 SER B N 1
ATOM 3553 C CA . SER B 1 97 ? 12.977 36.375 15.258 1 96.81 97 SER B CA 1
ATOM 3554 C C . SER B 1 97 ? 13.961 37.031 14.289 1 96.81 97 SER B C 1
ATOM 3556 O O . SER B 1 97 ? 13.617 37.969 13.57 1 96.81 97 SER B O 1
ATOM 3558 N N . LYS B 1 98 ? 15.164 36.531 14.312 1 97 98 LYS B N 1
ATOM 3559 C CA . LYS B 1 98 ? 16.203 37.062 13.43 1 97 98 LYS B CA 1
ATOM 3560 C C . LYS B 1 98 ? 17.125 35.938 12.953 1 97 98 LYS B C 1
ATOM 3562 O O . LYS B 1 98 ? 17.359 34.969 13.664 1 97 98 LYS B O 1
ATOM 3567 N N . TRP B 1 99 ? 17.609 36.156 11.82 1 98 99 TRP B N 1
ATOM 3568 C CA . TRP B 1 99 ? 18.594 35.219 11.289 1 98 99 TRP B CA 1
ATOM 3569 C C . TRP B 1 99 ? 19.938 35.406 12 1 98 99 TRP B C 1
ATOM 3571 O O . TRP B 1 99 ? 20.359 36.531 12.281 1 98 99 TRP B O 1
ATOM 3581 N N . ILE B 1 100 ? 20.578 34.344 12.305 1 97.5 100 ILE B N 1
ATOM 3582 C CA . ILE B 1 100 ? 21.953 34.344 12.805 1 97.5 100 ILE B CA 1
ATOM 3583 C C . ILE B 1 100 ? 22.734 33.219 12.195 1 97.5 100 ILE B C 1
ATOM 3585 O O . ILE B 1 100 ? 22.156 32.219 11.734 1 97.5 100 ILE B O 1
ATOM 3589 N N . PHE B 1 101 ? 23.969 33.406 12.094 1 97.44 101 PHE B N 1
ATOM 3590 C CA . PHE B 1 101 ? 24.859 32.312 11.82 1 97.44 101 PHE B CA 1
ATOM 3591 C C . PHE B 1 101 ? 25.5 31.797 13.109 1 97.44 101 PHE B C 1
ATOM 3593 O O . PHE B 1 101 ? 26.328 32.5 13.703 1 97.44 101 PHE B O 1
ATOM 3600 N N . ASN B 1 102 ? 25.125 30.672 13.547 1 95.69 102 ASN B N 1
ATOM 3601 C CA . ASN B 1 102 ? 25.672 30.078 14.758 1 95.69 102 ASN B CA 1
ATOM 3602 C C . ASN B 1 102 ? 26.875 29.172 14.438 1 95.69 102 ASN B C 1
ATOM 3604 O O . ASN B 1 102 ? 26.688 28 14.078 1 95.69 102 ASN B O 1
ATOM 3608 N N . SER B 1 103 ? 27.984 29.656 14.742 1 92.5 103 SER B N 1
ATOM 3609 C CA . SER B 1 103 ? 29.203 28.953 14.375 1 92.5 103 SER B CA 1
ATOM 3610 C C . SER B 1 103 ? 29.359 27.672 15.172 1 92.5 103 SER B C 1
ATOM 3612 O O . SER B 1 103 ? 29.891 26.672 14.656 1 92.5 103 SER B O 1
ATOM 3614 N N . GLU B 1 104 ? 28.938 27.688 16.359 1 91.62 104 GLU B N 1
ATOM 3615 C CA . GLU B 1 104 ? 29.031 26.484 17.172 1 91.62 104 GLU B CA 1
ATOM 3616 C C . GLU B 1 104 ? 28.141 25.375 16.609 1 91.62 104 GLU B C 1
ATOM 3618 O O . GLU B 1 104 ? 28.578 24.219 16.484 1 91.62 104 GLU B O 1
ATOM 3623 N N . ALA B 1 105 ? 26.953 25.734 16.344 1 91.56 105 ALA B N 1
ATOM 3624 C CA . ALA B 1 105 ? 26.016 24.766 15.781 1 91.56 105 ALA B CA 1
ATOM 3625 C C . ALA B 1 105 ? 26.469 24.312 14.398 1 91.56 105 ALA B C 1
ATOM 3627 O O . ALA B 1 105 ? 26.25 23.156 14.016 1 91.56 105 ALA B O 1
ATOM 3628 N N . ALA B 1 106 ? 27.078 25.172 13.633 1 89.81 106 ALA B N 1
ATOM 3629 C CA . ALA B 1 106 ? 27.641 24.828 12.336 1 89.81 106 ALA B CA 1
ATOM 3630 C C . ALA B 1 106 ? 28.688 23.719 12.461 1 89.81 106 ALA B C 1
ATOM 3632 O O . ALA B 1 106 ? 28.703 22.766 11.672 1 89.81 106 ALA B O 1
ATOM 3633 N N . GLU B 1 107 ? 29.438 23.812 13.398 1 86.12 107 GLU B N 1
ATOM 3634 C CA . GLU B 1 107 ? 30.531 22.875 13.609 1 86.12 107 GLU B CA 1
ATOM 3635 C C . GLU B 1 107 ? 30.016 21.531 14.133 1 86.12 107 GLU B C 1
ATOM 3637 O O . GLU B 1 107 ? 30.484 20.469 13.703 1 86.12 107 GLU B O 1
ATOM 3642 N N . LYS B 1 108 ? 29.094 21.594 14.945 1 86.81 108 LYS B N 1
ATOM 3643 C CA . LYS B 1 108 ? 28.688 20.391 15.68 1 86.81 108 LYS B CA 1
ATOM 3644 C C . LYS B 1 108 ? 27.625 19.625 14.922 1 86.81 108 LYS B C 1
ATOM 3646 O O . LYS B 1 108 ? 27.547 18.391 15.023 1 86.81 108 LYS B O 1
ATOM 3651 N N . ARG B 1 109 ? 26.672 20.219 14.188 1 87.56 109 ARG B N 1
ATOM 3652 C CA . ARG B 1 109 ? 25.531 19.469 13.664 1 87.56 109 ARG B CA 1
ATOM 3653 C C . ARG B 1 109 ? 25.078 20.031 12.32 1 87.56 109 ARG B C 1
ATOM 3655 O O . ARG B 1 109 ? 23.969 19.734 11.859 1 87.56 109 ARG B O 1
ATOM 3662 N N . ASP B 1 110 ? 25.797 20.844 11.594 1 90.12 110 ASP B N 1
ATOM 3663 C CA . ASP B 1 110 ? 25.453 21.469 10.328 1 90.12 110 ASP B CA 1
ATOM 3664 C C . ASP B 1 110 ? 24.141 22.234 10.438 1 90.12 110 ASP B C 1
ATOM 3666 O O . ASP B 1 110 ? 23.219 22.016 9.641 1 90.12 110 ASP B O 1
ATOM 3670 N N . ALA B 1 111 ? 23.969 23 11.422 1 93.94 111 ALA B N 1
ATOM 3671 C CA . ALA B 1 111 ? 22.797 23.812 11.719 1 93.94 111 ALA B CA 1
ATOM 3672 C C . ALA B 1 111 ? 23.172 25.266 11.93 1 93.94 111 ALA B C 1
ATOM 3674 O O . ALA B 1 111 ? 22.641 25.938 12.82 1 93.94 111 ALA B O 1
ATOM 3675 N N . GLY B 1 112 ? 24.078 25.688 11.078 1 95.31 112 GLY B N 1
ATOM 3676 C CA . GLY B 1 112 ? 24.656 27 11.305 1 95.31 112 GLY B CA 1
ATOM 3677 C C . GLY B 1 112 ? 23.703 28.141 10.977 1 95.31 112 GLY B C 1
ATOM 3678 O O . GLY B 1 112 ? 23.766 29.203 11.602 1 95.31 112 GLY B O 1
ATOM 3679 N N . ASN B 1 113 ? 22.938 28 9.969 1 97.19 113 ASN B N 1
ATOM 3680 C CA . ASN B 1 113 ? 21.969 29.031 9.609 1 97.19 113 ASN B CA 1
ATOM 3681 C C . ASN B 1 113 ? 20.672 28.891 10.383 1 97.19 113 ASN B C 1
ATOM 3683 O O . ASN B 1 113 ? 19.984 27.875 10.266 1 97.19 113 ASN B O 1
ATOM 3687 N N . GLN B 1 114 ? 20.359 29.969 11.188 1 98 114 GLN B N 1
ATOM 3688 C CA . GLN B 1 114 ? 19.25 29.797 12.109 1 98 114 GLN B CA 1
ATOM 3689 C C . GLN B 1 114 ? 18.344 31.016 12.109 1 98 114 GLN B C 1
ATOM 3691 O O . GLN B 1 114 ? 18.812 32.156 11.93 1 98 114 GLN B O 1
ATOM 3696 N N . LEU B 1 115 ? 17.062 30.766 12.188 1 98.31 115 LEU B N 1
ATOM 3697 C CA . LEU B 1 115 ? 16.094 31.766 12.602 1 98.31 115 LEU B CA 1
ATOM 3698 C C . LEU B 1 115 ? 15.727 31.594 14.078 1 98.31 115 LEU B C 1
ATOM 3700 O O . LEU B 1 115 ? 15.258 30.516 14.477 1 98.31 115 LEU B O 1
ATOM 3704 N N . THR B 1 116 ? 15.906 32.625 14.898 1 97.88 116 THR B N 1
ATOM 3705 C CA . THR B 1 116 ? 15.805 32.5 16.344 1 97.88 116 THR B CA 1
ATOM 3706 C C . THR B 1 116 ? 14.367 32.75 16.812 1 97.88 116 THR B C 1
ATOM 3708 O O . THR B 1 116 ? 13.523 33.188 16.031 1 97.88 116 THR B O 1
ATOM 3711 N N . ASN B 1 117 ? 14.109 32.469 18.109 1 96.5 117 ASN B N 1
ATOM 3712 C CA . ASN B 1 117 ? 12.867 32.75 18.812 1 96.5 117 ASN B CA 1
ATOM 3713 C C . ASN B 1 117 ? 11.672 32.094 18.141 1 96.5 117 ASN B C 1
ATOM 3715 O O . ASN B 1 117 ? 10.672 32.75 17.844 1 96.5 117 ASN B O 1
ATOM 3719 N N . ILE B 1 118 ? 11.836 30.922 17.828 1 96.69 118 ILE B N 1
ATOM 3720 C CA . ILE B 1 118 ? 10.734 30.094 17.328 1 96.69 118 ILE B CA 1
ATOM 3721 C C . ILE B 1 118 ? 10.328 29.078 18.391 1 96.69 118 ILE B C 1
ATOM 3723 O O . ILE B 1 118 ? 11.102 28.188 18.734 1 96.69 118 ILE B O 1
ATOM 3727 N N . ASP B 1 119 ? 9.164 29.203 18.938 1 95.06 119 ASP B N 1
ATOM 3728 C CA . ASP B 1 119 ? 8.609 28.172 19.812 1 95.06 119 ASP B CA 1
ATOM 3729 C C . ASP B 1 119 ? 7.953 27.062 19 1 95.06 119 ASP B C 1
ATOM 3731 O O . ASP B 1 119 ? 7.039 27.312 18.203 1 95.06 119 ASP B O 1
ATOM 3735 N N . TRP B 1 120 ? 8.422 25.891 19.234 1 94.25 120 TRP B N 1
ATOM 3736 C CA . TRP B 1 120 ? 7.91 24.75 18.484 1 94.25 120 TRP B CA 1
ATOM 3737 C C . TRP B 1 120 ? 6.812 24.031 19.266 1 94.25 120 TRP B C 1
ATOM 3739 O O . TRP B 1 120 ? 6.949 23.781 20.469 1 94.25 120 TRP B O 1
ATOM 3749 N N . TYR B 1 121 ? 5.77 23.719 18.578 1 91 121 TYR B N 1
ATOM 3750 C CA . TYR B 1 121 ? 4.645 22.984 19.141 1 91 121 TYR B CA 1
ATOM 3751 C C . TYR B 1 121 ? 4.418 21.672 18.375 1 91 121 TYR B C 1
ATOM 3753 O O . TYR B 1 121 ? 4.535 21.641 17.156 1 91 121 TYR B O 1
ATOM 3761 N N . GLU B 1 122 ? 4.121 20.688 19.125 1 87.19 122 GLU B N 1
ATOM 3762 C CA . GLU B 1 122 ? 3.727 19.438 18.5 1 87.19 122 GLU B CA 1
ATOM 3763 C C . GLU B 1 122 ? 2.354 19.547 17.844 1 87.19 122 GLU B C 1
ATOM 3765 O O . GLU B 1 122 ? 1.408 20.047 18.453 1 87.19 122 GLU B O 1
ATOM 3770 N N . ALA B 1 123 ? 2.289 19.219 16.531 1 79.38 123 ALA B N 1
ATOM 3771 C CA . ALA B 1 123 ? 1.028 19.344 15.797 1 79.38 123 ALA B CA 1
ATOM 3772 C C . ALA B 1 123 ? 0.006 18.328 16.297 1 79.38 123 ALA B C 1
ATOM 3774 O O . ALA B 1 123 ? -1.202 18.562 16.234 1 79.38 123 ALA B O 1
ATOM 3775 N N . SER B 1 124 ? 0.338 17.156 16.438 1 62.97 124 SER B N 1
ATOM 3776 C CA . SER B 1 124 ? -0.628 16.172 16.938 1 62.97 124 SER B CA 1
ATOM 3777 C C . SER B 1 124 ? -0.052 15.359 18.094 1 62.97 124 SER B C 1
ATOM 3779 O O . SER B 1 124 ? 1.167 15.219 18.203 1 62.97 124 SER B O 1
ATOM 3781 N N . THR B 1 125 ? -0.902 15.32 19.047 1 52.66 125 THR B N 1
ATOM 3782 C CA . THR B 1 125 ? -0.514 14.461 20.156 1 52.66 125 THR B CA 1
ATOM 3783 C C . THR B 1 125 ? -0.343 13.016 19.703 1 52.66 125 THR B C 1
ATOM 3785 O O . THR B 1 125 ? 0.167 12.172 20.438 1 52.66 125 THR B O 1
ATOM 3788 N N . ARG B 1 126 ? -0.945 12.844 18.516 1 48.94 126 ARG B N 1
ATOM 3789 C CA . ARG B 1 126 ? -0.84 11.453 18.094 1 48.94 126 ARG B CA 1
ATOM 3790 C C . ARG B 1 126 ? 0.309 11.258 17.109 1 48.94 126 ARG B C 1
ATOM 3792 O O . ARG B 1 126 ? 0.614 12.156 16.328 1 48.94 126 ARG B O 1
ATOM 3799 N N . ALA B 1 127 ? 1.366 10.641 17.531 1 39.5 127 ALA B N 1
ATOM 3800 C CA . ALA B 1 127 ? 2.568 10.336 16.766 1 39.5 127 ALA B CA 1
ATOM 3801 C C . ALA B 1 127 ? 2.213 9.906 15.344 1 39.5 127 ALA B C 1
ATOM 3803 O O . ALA B 1 127 ? 3.008 9.242 14.672 1 39.5 127 ALA B O 1
ATOM 3804 N N . ASP B 1 128 ? 0.988 10.086 14.844 1 45.81 128 ASP B N 1
ATOM 3805 C CA . ASP B 1 128 ? 0.667 9.367 13.609 1 45.81 128 ASP B CA 1
ATOM 3806 C C . ASP B 1 128 ? 0.454 10.344 12.453 1 45.81 128 ASP B C 1
ATOM 3808 O O . ASP B 1 128 ? 0.067 11.492 12.664 1 45.81 128 ASP B O 1
ATOM 3812 N N . GLU B 1 129 ? 1.194 10.281 11.422 1 50.5 129 GLU B N 1
ATOM 3813 C CA . GLU B 1 129 ? 1.05 10.961 10.133 1 50.5 129 GLU B CA 1
ATOM 3814 C C . GLU B 1 129 ? -0.403 11.344 9.875 1 50.5 129 GLU B C 1
ATOM 3816 O O . GLU B 1 129 ? -0.675 12.297 9.141 1 50.5 129 GLU B O 1
ATOM 3821 N N . GLU B 1 130 ? -1.218 10.75 10.609 1 52.72 130 GLU B N 1
ATOM 3822 C CA . GLU B 1 130 ? -2.643 10.953 10.367 1 52.72 130 GLU B CA 1
ATOM 3823 C C . GLU B 1 130 ? -3.131 12.258 10.984 1 52.72 130 GLU B C 1
ATOM 3825 O O . GLU B 1 130 ? -4.234 12.719 10.68 1 52.72 130 GLU B O 1
ATOM 3830 N N . SER B 1 131 ? -2.168 12.898 11.625 1 57.97 131 SER B N 1
ATOM 3831 C CA . SER B 1 131 ? -2.672 14.023 12.406 1 57.97 131 SER B CA 1
ATOM 3832 C C . SER B 1 131 ? -2.398 15.352 11.703 1 57.97 131 SER B C 1
ATOM 3834 O O . SER B 1 131 ? -2.699 16.422 12.242 1 57.97 131 SER B O 1
ATOM 3836 N N . VAL B 1 132 ? -1.796 15.227 10.555 1 71.88 132 VAL B N 1
ATOM 3837 C CA . VAL B 1 132 ? -1.584 16.484 9.836 1 71.88 132 VAL B CA 1
ATOM 3838 C C . VAL B 1 132 ? -2.301 16.422 8.484 1 71.88 132 VAL B C 1
ATOM 3840 O O . VAL B 1 132 ? -2.5 15.352 7.922 1 71.88 132 VAL B O 1
ATOM 3843 N N . PRO B 1 133 ? -2.754 17.641 8.133 1 72.06 133 PRO B N 1
ATOM 3844 C CA . PRO B 1 133 ? -3.355 17.656 6.793 1 72.06 133 PRO B CA 1
ATOM 3845 C C . PRO B 1 133 ? -2.477 17 5.738 1 72.06 133 PRO B C 1
ATOM 3847 O O . PRO B 1 133 ? -1.248 17.094 5.805 1 72.06 133 PRO B O 1
ATOM 3850 N N . GLY B 1 134 ? -3.059 16.25 4.906 1 68.44 134 GLY B N 1
ATOM 3851 C CA . GLY B 1 134 ? -2.342 15.57 3.842 1 68.44 134 GLY B CA 1
ATOM 3852 C C . GLY B 1 134 ? -1.396 16.484 3.08 1 68.44 134 GLY B C 1
ATOM 3853 O O . GLY B 1 134 ? -0.296 16.078 2.707 1 68.44 134 GLY B O 1
ATOM 3854 N N . ALA B 1 135 ? -1.856 17.703 2.951 1 71 135 ALA B N 1
ATOM 3855 C CA . ALA B 1 135 ? -1.039 18.672 2.217 1 71 135 ALA B CA 1
ATOM 3856 C C . ALA B 1 135 ? 0.287 18.922 2.93 1 71 135 ALA B C 1
ATOM 3858 O O . ALA B 1 135 ? 1.322 19.094 2.283 1 71 135 ALA B O 1
ATOM 3859 N N . ILE B 1 136 ? 0.254 18.953 4.188 1 79.94 136 ILE B N 1
ATOM 3860 C CA . ILE B 1 136 ? 1.476 19.141 4.961 1 79.94 136 ILE B CA 1
ATOM 3861 C C . ILE B 1 136 ? 2.344 17.891 4.859 1 79.94 136 ILE B C 1
ATOM 3863 O O . ILE B 1 136 ? 3.545 17.984 4.59 1 79.94 136 ILE B O 1
ATOM 3867 N N . ALA B 1 137 ? 1.723 16.781 5.027 1 74.31 137 ALA B N 1
ATOM 3868 C CA . ALA B 1 137 ? 2.467 15.523 4.961 1 74.31 137 ALA B CA 1
ATOM 3869 C C . ALA B 1 137 ? 3.152 15.367 3.605 1 74.31 137 ALA B C 1
ATOM 3871 O O . ALA B 1 137 ? 4.324 14.984 3.535 1 74.31 137 ALA B O 1
ATOM 3872 N N . THR B 1 138 ? 2.488 15.664 2.588 1 71 138 THR B N 1
ATOM 3873 C CA . THR B 1 138 ? 3.014 15.531 1.233 1 71 138 THR B CA 1
ATOM 3874 C C . THR B 1 138 ? 4.18 16.484 1.007 1 71 138 THR B C 1
ATOM 3876 O O . THR B 1 138 ? 5.129 16.156 0.289 1 71 138 THR B O 1
ATOM 3879 N N . ALA B 1 139 ? 4.105 17.609 1.602 1 79.38 139 ALA B N 1
ATOM 3880 C CA . ALA B 1 139 ? 5.148 18.625 1.436 1 79.38 139 ALA B CA 1
ATOM 3881 C C . ALA B 1 139 ? 6.488 18.109 1.951 1 79.38 139 ALA B C 1
ATOM 3883 O O . ALA B 1 139 ? 7.547 18.594 1.537 1 79.38 139 ALA B O 1
ATOM 3884 N N . PHE B 1 140 ? 6.473 17.109 2.756 1 83.69 140 PHE B N 1
ATOM 3885 C CA . PHE B 1 140 ? 7.711 16.656 3.379 1 83.69 140 PHE B CA 1
ATOM 3886 C C . PHE B 1 140 ? 8.273 15.445 2.645 1 83.69 140 PHE B C 1
ATOM 3888 O O . PHE B 1 140 ? 9.359 14.961 2.971 1 83.69 140 PHE B O 1
ATOM 3895 N N . ILE B 1 141 ? 7.598 14.914 1.655 1 72 141 ILE B N 1
ATOM 3896 C CA . ILE B 1 141 ? 8.078 13.758 0.9 1 72 141 ILE B CA 1
ATOM 3897 C C . ILE B 1 141 ? 9.281 14.164 0.051 1 72 141 ILE B C 1
ATOM 3899 O O . ILE B 1 141 ? 10.32 13.5 0.079 1 72 141 ILE B O 1
ATOM 3903 N N . LYS B 1 142 ? 9.148 15.242 -0.764 1 74.56 142 LYS B N 1
ATOM 3904 C CA . LYS B 1 142 ? 10.242 15.703 -1.617 1 74.56 142 LYS B CA 1
ATOM 3905 C C . LYS B 1 142 ? 10.273 17.234 -1.693 1 74.56 142 LYS B C 1
ATOM 3907 O O . LYS B 1 142 ? 9.234 17.875 -1.557 1 74.56 142 LYS B O 1
ATOM 3912 N N . GLY B 1 143 ? 11.484 17.766 -1.847 1 81.75 143 GLY B N 1
ATOM 3913 C CA . GLY B 1 143 ? 11.633 19.203 -2.033 1 81.75 143 GLY B CA 1
ATOM 3914 C C . GLY B 1 143 ? 12.898 19.766 -1.413 1 81.75 143 GLY B C 1
ATOM 3915 O O . GLY B 1 143 ? 13.711 19.016 -0.874 1 81.75 143 GLY B O 1
ATOM 3916 N N . SER B 1 144 ? 12.977 21.062 -1.564 1 90.56 144 SER B N 1
ATOM 3917 C CA . SER B 1 144 ? 14.109 21.766 -0.986 1 90.56 144 SER B CA 1
ATOM 3918 C C . SER B 1 144 ? 14.039 21.781 0.537 1 90.56 144 SER B C 1
ATOM 3920 O O . SER B 1 144 ? 13 21.469 1.118 1 90.56 144 SER B O 1
ATOM 3922 N N . THR B 1 145 ? 15.117 22.094 1.136 1 93.69 145 THR B N 1
ATOM 3923 C CA . THR B 1 145 ? 15.195 22.109 2.592 1 93.69 145 THR B CA 1
ATOM 3924 C C . THR B 1 145 ? 14.148 23.062 3.176 1 93.69 145 THR B C 1
ATOM 3926 O O . THR B 1 145 ? 13.492 22.734 4.168 1 93.69 145 THR B O 1
ATOM 3929 N N . LEU B 1 146 ? 14.07 24.25 2.562 1 96.19 146 LEU B N 1
ATOM 3930 C CA . LEU B 1 146 ? 13.047 25.219 2.934 1 96.19 146 LEU B CA 1
ATOM 3931 C C . LEU B 1 146 ? 12.227 25.625 1.718 1 96.19 146 LEU B C 1
ATOM 3933 O O . LEU B 1 146 ? 12.773 26.156 0.745 1 96.19 146 LEU B O 1
ATOM 3937 N N . GLN B 1 147 ? 10.938 25.359 1.894 1 95.12 147 GLN B N 1
ATOM 3938 C CA . GLN B 1 147 ? 10.07 25.719 0.782 1 95.12 147 GLN B CA 1
ATOM 3939 C C . GLN B 1 147 ? 8.656 26.031 1.271 1 95.12 147 GLN B C 1
ATOM 3941 O O . GLN B 1 147 ? 8.211 25.516 2.295 1 95.12 147 GLN B O 1
ATOM 3946 N N . ARG B 1 148 ? 7.98 26.938 0.53 1 94.5 148 ARG B N 1
ATOM 3947 C CA . ARG B 1 148 ? 6.602 27.281 0.853 1 94.5 148 ARG B CA 1
ATOM 3948 C C . ARG B 1 148 ? 5.656 26.125 0.569 1 94.5 148 ARG B C 1
ATOM 3950 O O . ARG B 1 148 ? 5.816 25.406 -0.427 1 94.5 148 ARG B O 1
ATOM 3957 N N . ILE B 1 149 ? 4.789 25.922 1.518 1 89.38 149 ILE B N 1
ATOM 3958 C CA . ILE B 1 149 ? 3.691 25 1.266 1 89.38 149 ILE B CA 1
ATOM 3959 C C . ILE B 1 149 ? 2.484 25.766 0.729 1 89.38 149 ILE B C 1
ATOM 3961 O O . ILE B 1 149 ? 1.708 26.328 1.501 1 89.38 149 ILE B O 1
ATOM 3965 N N . ASN B 1 150 ? 2.373 25.734 -0.542 1 80.75 150 ASN B N 1
ATOM 3966 C CA . ASN B 1 150 ? 1.306 26.484 -1.187 1 80.75 150 ASN B CA 1
ATOM 3967 C C . ASN B 1 150 ? 0.123 25.594 -1.547 1 80.75 150 ASN B C 1
ATOM 3969 O O . ASN B 1 150 ? -0.092 25.281 -2.721 1 80.75 150 ASN B O 1
ATOM 3973 N N . LYS B 1 151 ? -0.518 25.172 -0.628 1 71.69 151 LYS B N 1
ATOM 3974 C CA . LYS B 1 151 ? -1.699 24.344 -0.828 1 71.69 151 LYS B CA 1
ATOM 3975 C C . LYS B 1 151 ? -2.908 24.922 -0.092 1 71.69 151 LYS B C 1
ATOM 3977 O O . LYS B 1 151 ? -2.771 25.453 1.006 1 71.69 151 LYS B O 1
ATOM 3982 N N . ASP B 1 152 ? -3.898 24.766 -0.699 1 65.62 152 ASP B N 1
ATOM 3983 C CA . ASP B 1 152 ? -5.133 25.297 -0.128 1 65.62 152 ASP B CA 1
ATOM 3984 C C . ASP B 1 152 ? -5.414 24.688 1.24 1 65.62 152 ASP B C 1
ATOM 3986 O O . ASP B 1 152 ? -5.23 23.484 1.437 1 65.62 152 ASP B O 1
ATOM 3990 N N . GLY B 1 153 ? -5.695 25.578 2.23 1 71.12 153 GLY B N 1
ATOM 3991 C CA . GLY B 1 153 ? -6.121 25.109 3.543 1 71.12 153 GLY B CA 1
ATOM 3992 C C . GLY B 1 153 ? -4.977 25 4.531 1 71.12 153 GLY B C 1
ATOM 3993 O O . GLY B 1 153 ? -5.195 25 5.746 1 71.12 153 GLY B O 1
ATOM 3994 N N . VAL B 1 154 ? -3.805 24.969 3.965 1 80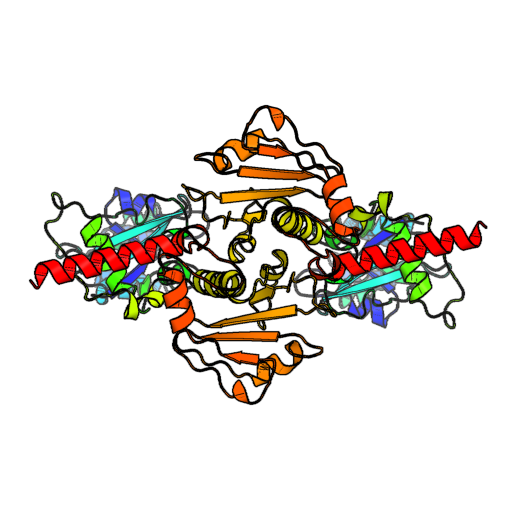.31 154 VAL B N 1
ATOM 3995 C CA . VAL B 1 154 ? -2.652 24.766 4.84 1 80.31 154 VAL B CA 1
ATOM 3996 C C . VAL B 1 154 ? -2.465 26 5.73 1 80.31 154 VAL B C 1
ATOM 3998 O O . VAL B 1 154 ? -2.18 25.859 6.922 1 80.31 154 VAL B O 1
ATOM 4001 N N . LYS B 1 155 ? -2.65 27.125 5.121 1 86.06 155 LYS B N 1
ATOM 4002 C CA . LYS B 1 155 ? -2.514 28.375 5.875 1 86.06 155 LYS B CA 1
ATOM 4003 C C . LYS B 1 155 ? -3.557 28.469 6.988 1 86.06 155 LYS B C 1
ATOM 4005 O O . LYS B 1 155 ? -3.215 28.703 8.148 1 86.06 155 LYS B O 1
ATOM 4010 N N . GLU B 1 156 ? -4.715 28.203 6.598 1 80.75 156 GLU B N 1
ATOM 4011 C CA . GLU B 1 156 ? -5.828 28.297 7.535 1 80.75 156 GLU B CA 1
ATOM 4012 C C . GLU B 1 156 ? -5.695 27.281 8.656 1 80.75 156 GLU B C 1
ATOM 4014 O O . GLU B 1 156 ? -5.891 27.594 9.828 1 80.75 156 GLU B O 1
ATOM 4019 N N . TYR B 1 157 ? -5.324 26.141 8.336 1 80.12 157 TYR B N 1
ATOM 4020 C CA . TYR B 1 157 ? -5.137 25.094 9.336 1 80.12 157 TYR B CA 1
ATOM 4021 C C . TYR B 1 157 ? -4.027 25.469 10.32 1 80.12 157 TYR B C 1
ATOM 4023 O O . TYR B 1 157 ? -4.18 25.297 11.531 1 80.12 157 TYR B O 1
ATOM 4031 N N . SER B 1 158 ? -2.99 25.953 9.695 1 86.94 158 SER B N 1
ATOM 4032 C CA . SER B 1 158 ? -1.84 26.281 10.523 1 86.94 158 SER B CA 1
ATOM 4033 C C . SER B 1 158 ? -2.176 27.391 11.516 1 86.94 158 SER B C 1
ATOM 4035 O O . SER B 1 158 ? -1.774 27.344 12.68 1 86.94 158 SER B O 1
ATOM 4037 N N . GLN B 1 159 ? -2.9 28.344 11.031 1 87.19 159 GLN B N 1
ATOM 4038 C CA . GLN B 1 159 ? -3.322 29.438 11.898 1 87.19 159 GLN B CA 1
ATOM 4039 C C . GLN B 1 159 ? -4.219 28.922 13.023 1 87.19 159 GLN B C 1
ATOM 4041 O O . GLN B 1 159 ? -4.035 29.297 14.188 1 87.19 159 GLN B O 1
ATOM 4046 N N . LEU B 1 160 ? -5.047 28.109 12.672 1 80.06 160 LEU B N 1
ATOM 4047 C CA . LEU B 1 160 ? -5.988 27.562 13.648 1 80.06 160 LEU B CA 1
ATOM 4048 C C . LEU B 1 160 ? -5.27 26.703 14.68 1 80.06 160 LEU B C 1
ATOM 4050 O O . LEU B 1 160 ? -5.559 26.781 15.875 1 80.06 160 LEU B O 1
ATOM 4054 N N . LEU B 1 161 ? -4.531 25.875 14.141 1 80.75 161 LEU B N 1
ATOM 4055 C CA . LEU B 1 161 ? -3.777 25 15.031 1 80.75 161 LEU B CA 1
ATOM 4056 C C . LEU B 1 161 ? -2.953 25.812 16.016 1 80.75 161 LEU B C 1
ATOM 4058 O O . LEU B 1 161 ? -2.898 25.484 17.203 1 80.75 161 LEU B O 1
ATOM 4062 N N . TYR B 1 162 ? -2.322 26.828 15.523 1 88.62 162 TYR B N 1
ATOM 4063 C CA . TYR B 1 162 ? -1.537 27.703 16.391 1 88.62 162 TYR B CA 1
ATOM 4064 C C . TYR B 1 162 ? -2.406 28.312 17.484 1 88.62 162 TYR B C 1
ATOM 4066 O O . TYR B 1 162 ? -2.033 28.297 18.656 1 88.62 162 TYR B O 1
ATOM 4074 N N . ASN B 1 163 ? -3.498 28.844 17.094 1 83.88 163 ASN B N 1
ATOM 4075 C CA . ASN B 1 163 ? -4.406 29.453 18.062 1 83.88 163 ASN B CA 1
ATOM 4076 C C . ASN B 1 163 ? -4.852 28.469 19.125 1 83.88 163 ASN B C 1
ATOM 4078 O O . ASN B 1 163 ? -5.09 28.859 20.281 1 83.88 163 ASN B O 1
ATOM 4082 N N . LYS B 1 164 ? -4.93 27.266 18.75 1 76.88 164 LYS B N 1
ATOM 4083 C CA . LYS B 1 164 ? -5.441 26.234 19.656 1 76.88 164 LYS B CA 1
ATOM 4084 C C . LYS B 1 164 ? -4.352 25.75 20.594 1 76.88 164 LYS B C 1
ATOM 4086 O O . LYS B 1 164 ? -4.633 25.391 21.75 1 76.88 164 LYS B O 1
ATOM 4091 N N . ILE B 1 165 ? -3.182 25.625 20.125 1 80.5 165 ILE B N 1
ATOM 4092 C CA . ILE B 1 165 ? -2.178 24.859 20.859 1 80.5 165 ILE B CA 1
ATOM 4093 C C . ILE B 1 165 ? -1.21 25.812 21.547 1 80.5 165 ILE B C 1
ATOM 4095 O O . ILE B 1 165 ? -0.616 25.469 22.578 1 80.5 165 ILE B O 1
ATOM 4099 N N . HIS B 1 166 ? -1.077 26.984 20.953 1 83.81 166 HIS B N 1
ATOM 4100 C CA . HIS B 1 166 ? -0.038 27.859 21.5 1 83.81 166 HIS B CA 1
ATOM 4101 C C . HIS B 1 166 ? -0.325 28.219 22.953 1 83.81 166 HIS B C 1
ATOM 4103 O O . HIS B 1 166 ? -1.469 28.125 23.406 1 83.81 166 HIS B O 1
ATOM 4109 N N . ASP B 1 167 ? 0.737 28.453 23.594 1 82 167 ASP B N 1
ATOM 4110 C CA . ASP B 1 167 ? 0.635 28.859 24.984 1 82 167 ASP B CA 1
ATOM 4111 C C . ASP B 1 167 ? 0.361 30.359 25.109 1 82 167 ASP B C 1
ATOM 4113 O O . ASP B 1 167 ? 1.254 31.172 24.875 1 82 167 ASP B O 1
ATOM 4117 N N . PRO B 1 168 ? -0.798 30.688 25.562 1 82.69 168 PRO B N 1
ATOM 4118 C CA . PRO B 1 168 ? -1.121 32.125 25.656 1 82.69 168 PRO B CA 1
ATOM 4119 C C . PRO B 1 168 ? -0.271 32.844 26.688 1 82.69 168 PRO B C 1
ATOM 4121 O O . PRO B 1 168 ? -0.129 34.062 26.625 1 82.69 168 PRO B O 1
ATOM 4124 N N . GLU B 1 169 ? 0.214 32.125 27.688 1 82.44 169 GLU B N 1
ATOM 4125 C CA . GLU B 1 169 ? 1.056 32.75 28.688 1 82.44 169 GLU B CA 1
ATOM 4126 C C . GLU B 1 169 ? 2.416 33.156 28.109 1 82.44 169 GLU B C 1
ATOM 4128 O O . GLU B 1 169 ? 3.01 34.125 28.516 1 82.44 169 GLU B O 1
ATOM 4133 N N . LYS B 1 170 ? 2.805 32.375 27.156 1 78.31 170 LYS B N 1
ATOM 4134 C CA . LYS B 1 170 ? 4.102 32.625 26.531 1 78.31 170 LYS B CA 1
ATOM 4135 C C . LYS B 1 170 ? 3.982 33.656 25.422 1 78.31 170 LYS B C 1
ATOM 4137 O O . LYS B 1 170 ? 4.883 34.5 25.234 1 78.31 170 LYS B O 1
ATOM 4142 N N . GLU B 1 171 ? 2.938 33.531 24.75 1 80 171 GLU B N 1
ATOM 4143 C CA . GLU B 1 171 ? 2.744 34.406 23.609 1 80 171 GLU B CA 1
ATOM 4144 C C . GLU B 1 171 ? 1.281 34.812 23.469 1 80 171 GLU B C 1
ATOM 4146 O O . GLU B 1 171 ? 0.415 33.969 23.234 1 80 171 GLU B O 1
ATOM 4151 N N . GLN B 1 172 ? 1.124 36.156 23.625 1 84.06 172 GLN B N 1
ATOM 4152 C CA . GLN B 1 172 ? -0.241 36.656 23.562 1 84.06 172 GLN B CA 1
ATOM 4153 C C . GLN B 1 172 ? -0.627 36.969 22.109 1 84.06 172 GLN B C 1
ATOM 4155 O O . GLN B 1 172 ? -1.14 38.062 21.828 1 84.06 172 GLN B O 1
ATOM 4160 N N . PHE B 1 173 ? -0.213 36.281 21.188 1 91.19 173 PHE B N 1
ATOM 4161 C CA . PHE B 1 173 ? -0.559 36.469 19.781 1 91.19 173 PHE B CA 1
ATOM 4162 C C . PHE B 1 173 ? -1.521 35.375 19.312 1 91.19 173 PHE B C 1
ATOM 4164 O O . PHE B 1 173 ? -1.377 34.219 19.688 1 91.19 173 PHE B O 1
ATOM 4171 N N . THR B 1 174 ? -2.551 35.844 18.609 1 90 174 THR B N 1
ATOM 4172 C CA . THR B 1 174 ? -3.434 34.906 17.938 1 90 174 THR B CA 1
ATOM 4173 C C . THR B 1 174 ? -3.703 35.344 16.5 1 90 174 THR B C 1
ATOM 4175 O O . THR B 1 174 ? -3.736 36.562 16.219 1 90 174 THR B O 1
ATOM 4178 N N . TYR B 1 175 ? -3.773 34.438 15.656 1 91 175 TYR B N 1
ATOM 4179 C CA . TYR B 1 175 ? -4.16 34.75 14.289 1 91 175 TYR B CA 1
ATOM 4180 C C . TYR B 1 175 ? -5.652 35.062 14.195 1 91 175 TYR B C 1
ATOM 4182 O O . TYR B 1 175 ? -6.434 34.625 15.047 1 91 175 TYR B O 1
ATOM 4190 N N . GLU B 1 176 ? -5.836 35.875 13.203 1 85.06 176 GLU B N 1
ATOM 4191 C CA . GLU B 1 176 ? -7.258 36.062 12.906 1 85.06 176 GLU B CA 1
ATOM 4192 C C . GLU B 1 176 ? -7.91 34.719 12.531 1 85.06 176 GLU B C 1
ATOM 4194 O O . GLU B 1 176 ? -7.309 33.906 11.828 1 85.06 176 GLU B O 1
ATOM 4199 N N . LYS B 1 177 ? -9.023 34.531 13.188 1 77.38 177 LYS B N 1
ATOM 4200 C CA . LYS B 1 177 ? -9.75 33.281 12.891 1 77.38 177 LYS B CA 1
ATOM 4201 C C . LYS B 1 177 ? -10.016 33.156 11.391 1 77.38 177 LYS B C 1
ATOM 4203 O O . LYS B 1 177 ? -10.609 34.062 10.781 1 77.38 177 LYS B O 1
ATOM 4208 N N . PRO B 1 178 ? -9.383 32.094 10.938 1 75.75 178 PRO B N 1
ATOM 4209 C CA . PRO B 1 178 ? -9.664 31.938 9.508 1 75.75 178 PRO B CA 1
ATOM 4210 C C . PRO B 1 178 ? -11.133 31.656 9.219 1 75.75 178 PRO B C 1
ATOM 4212 O O . PRO B 1 178 ? -11.836 31.094 10.055 1 75.75 178 PRO B O 1
ATOM 4215 N N . ASN B 1 179 ? -11.633 32.188 8.125 1 76.5 179 ASN B N 1
ATOM 4216 C CA . ASN B 1 179 ? -13.008 31.922 7.688 1 76.5 179 ASN B CA 1
ATOM 4217 C C . ASN B 1 179 ? -13.133 30.578 6.996 1 76.5 179 ASN B C 1
ATOM 4219 O O . ASN B 1 179 ? -13.156 30.5 5.766 1 76.5 179 ASN B O 1
ATOM 4223 N N . LEU B 1 180 ? -13.172 29.594 7.883 1 77.25 180 LEU B N 1
ATOM 4224 C CA . LEU B 1 180 ? -13.32 28.25 7.367 1 77.25 180 LEU B CA 1
ATOM 4225 C C . LEU B 1 180 ? -14.703 27.688 7.68 1 77.25 180 LEU B C 1
ATOM 4227 O O . LEU B 1 180 ? -15.281 28 8.727 1 77.25 180 LEU B O 1
ATOM 4231 N N . CYS B 1 181 ? -15.219 27.016 6.793 1 82.06 181 CYS B N 1
ATOM 4232 C CA . CYS B 1 181 ? -16.484 26.328 7.008 1 82.06 181 CYS B CA 1
ATOM 4233 C C . CYS B 1 181 ? -16.438 24.922 6.426 1 82.06 181 CYS B C 1
ATOM 4235 O O . CYS B 1 181 ? -15.664 24.656 5.504 1 82.06 181 CYS B O 1
ATOM 4237 N N . LEU B 1 182 ? -17.188 24.109 6.953 1 86.81 182 LEU B N 1
ATOM 4238 C CA . LEU B 1 182 ? -17.141 22.688 6.648 1 86.81 182 LEU B CA 1
ATOM 4239 C C . LEU B 1 182 ? -17.484 22.438 5.184 1 86.81 182 LEU B C 1
ATOM 4241 O O . LEU B 1 182 ? -16.75 21.719 4.488 1 86.81 182 LEU B O 1
ATOM 4245 N N . ASP B 1 183 ? -18.438 22.969 4.629 1 86.31 183 ASP B N 1
ATOM 4246 C CA . ASP B 1 183 ? -18.953 22.672 3.293 1 86.31 183 ASP B CA 1
ATOM 4247 C C . ASP B 1 183 ? -17.953 23.094 2.217 1 86.31 183 ASP B C 1
ATOM 4249 O O . ASP B 1 183 ? -17.75 22.375 1.232 1 86.31 183 ASP B O 1
ATOM 4253 N N . LYS B 1 184 ? -17.266 24.172 2.463 1 82.25 184 LYS B N 1
ATOM 4254 C CA . LYS B 1 184 ? -16.375 24.719 1.446 1 82.25 184 LYS B CA 1
ATOM 4255 C C . LYS B 1 184 ? -14.969 24.156 1.589 1 82.25 184 LYS B C 1
ATOM 4257 O O . LYS B 1 184 ? -14.234 24.062 0.604 1 82.25 184 LYS B O 1
ATOM 4262 N N . HIS B 1 185 ? -14.656 23.797 2.781 1 81.12 185 HIS B N 1
ATOM 4263 C CA . HIS B 1 185 ? -13.25 23.5 3.027 1 81.12 185 HIS B CA 1
ATOM 4264 C C . HIS B 1 185 ? -13.047 22.031 3.387 1 81.12 185 HIS B C 1
ATOM 4266 O O . HIS B 1 185 ? -11.945 21.625 3.76 1 81.12 185 HIS B O 1
ATOM 4272 N N . PHE B 1 186 ? -14.047 21.25 3.229 1 87.5 186 PHE B N 1
ATOM 4273 C CA . PHE B 1 186 ? -14.055 19.844 3.611 1 87.5 186 PHE B CA 1
ATOM 4274 C C . PHE B 1 186 ? -12.906 19.094 2.941 1 87.5 186 PHE B C 1
ATOM 4276 O O . PHE B 1 186 ? -12.086 18.453 3.617 1 87.5 186 PHE B O 1
ATOM 4283 N N . TYR B 1 187 ? -12.711 19.234 1.695 1 87.06 187 TYR B N 1
ATOM 4284 C CA . TYR B 1 187 ? -11.75 18.438 0.938 1 87.06 187 TYR B CA 1
ATOM 4285 C C . TYR B 1 187 ? -10.336 18.984 1.1 1 87.06 187 TYR B C 1
ATOM 4287 O O . TYR B 1 187 ? -9.359 18.281 0.884 1 87.06 187 TYR B O 1
ATOM 4295 N N . MET B 1 188 ? -10.289 20.156 1.497 1 78.5 188 MET B N 1
ATOM 4296 C CA . MET B 1 188 ? -8.992 20.828 1.577 1 78.5 188 MET B CA 1
ATOM 4297 C C . MET B 1 188 ? -8.094 20.172 2.617 1 78.5 188 MET B C 1
ATOM 4299 O O . MET B 1 188 ? -6.883 20.078 2.43 1 78.5 188 MET B O 1
ATOM 4303 N N . LEU B 1 189 ? -8.703 19.719 3.602 1 77.69 189 LEU B N 1
ATOM 4304 C CA . LEU B 1 189 ? -7.926 19.203 4.723 1 77.69 189 LEU B CA 1
ATOM 4305 C C . LEU B 1 189 ? -7.699 17.703 4.586 1 77.69 189 LEU B C 1
ATOM 4307 O O . LEU B 1 189 ? -6.898 17.109 5.324 1 77.69 189 LEU B O 1
ATOM 4311 N N . LEU B 1 190 ? -8.352 17.156 3.668 1 84.12 190 LEU B N 1
ATOM 4312 C CA . LEU B 1 190 ? -8.273 15.711 3.508 1 84.12 190 LEU B CA 1
ATOM 4313 C C . LEU B 1 190 ? -7.09 15.328 2.623 1 84.12 190 LEU B C 1
ATOM 4315 O O . LEU B 1 190 ? -6.742 16.062 1.691 1 84.12 190 LEU B O 1
ATOM 4319 N N . SER B 1 191 ? -6.52 14.234 2.939 1 81.12 191 SER B N 1
ATOM 4320 C CA . SER B 1 191 ? -5.52 13.656 2.047 1 81.12 191 SER B CA 1
ATOM 4321 C C . SER B 1 191 ? -6.176 12.93 0.875 1 81.12 191 SER B C 1
ATOM 4323 O O . SER B 1 191 ? -7.371 12.641 0.911 1 81.12 191 SER B O 1
ATOM 4325 N N . PRO B 1 192 ? -5.41 12.617 -0.155 1 83.19 192 PRO B N 1
ATOM 4326 C CA . PRO B 1 192 ? -5.965 11.82 -1.25 1 83.19 192 PRO B CA 1
ATOM 4327 C C . PRO B 1 192 ? -6.484 10.461 -0.784 1 83.19 192 PRO B C 1
ATOM 4329 O O . PRO B 1 192 ? -7.547 10.016 -1.231 1 83.19 192 PRO B O 1
ATOM 4332 N N . SER B 1 193 ? -5.793 9.875 0.104 1 87.25 193 SER B N 1
ATOM 4333 C CA . SER B 1 193 ? -6.223 8.586 0.626 1 87.25 193 SER B CA 1
ATOM 4334 C C . SER B 1 193 ? -7.543 8.703 1.379 1 87.25 193 SER B C 1
ATOM 4336 O O . SER B 1 193 ? -8.367 7.785 1.346 1 87.25 193 SER B O 1
ATOM 4338 N N . ASP B 1 194 ? -7.719 9.781 2.088 1 88.81 194 ASP B N 1
ATOM 4339 C CA . ASP B 1 194 ? -8.992 10.023 2.766 1 88.81 194 ASP B CA 1
ATOM 4340 C C . ASP B 1 194 ? -10.148 10.023 1.772 1 88.81 194 ASP B C 1
ATOM 4342 O O . ASP B 1 194 ? -11.203 9.445 2.039 1 88.81 194 ASP B O 1
ATOM 4346 N N . VAL B 1 195 ? -9.867 10.711 0.713 1 92.5 195 VAL B N 1
ATOM 4347 C CA . VAL B 1 195 ? -10.922 10.844 -0.288 1 92.5 195 VAL B CA 1
ATOM 4348 C C . VAL B 1 195 ? -11.195 9.492 -0.934 1 92.5 195 VAL B C 1
ATOM 4350 O O . VAL B 1 195 ? -12.352 9.148 -1.194 1 92.5 195 VAL B O 1
ATOM 4353 N N . GLU B 1 196 ? -10.195 8.758 -1.171 1 93.81 196 GLU B N 1
ATOM 4354 C CA . GLU B 1 196 ? -10.352 7.402 -1.689 1 93.81 196 GLU B CA 1
ATOM 4355 C C . GLU B 1 196 ? -11.203 6.551 -0.755 1 93.81 196 GLU B C 1
ATOM 4357 O O . GLU B 1 196 ? -12.125 5.867 -1.2 1 93.81 196 GLU B O 1
ATOM 4362 N N . ASP B 1 197 ? -10.875 6.613 0.481 1 96.12 197 ASP B N 1
ATOM 4363 C CA . ASP B 1 197 ? -11.609 5.844 1.485 1 96.12 197 ASP B CA 1
ATOM 4364 C C . ASP B 1 197 ? -13.078 6.254 1.525 1 96.12 197 ASP B C 1
ATOM 4366 O O . ASP B 1 197 ? -13.961 5.398 1.594 1 96.12 197 ASP B O 1
ATOM 4370 N N . LEU B 1 198 ? -13.25 7.539 1.483 1 97.38 198 LEU B N 1
ATOM 4371 C CA . LEU B 1 198 ? -14.617 8.039 1.542 1 97.38 198 LEU B CA 1
ATOM 4372 C C . LEU B 1 198 ? -15.43 7.527 0.356 1 97.38 198 LEU B C 1
ATOM 4374 O O . LEU B 1 198 ? -16.594 7.137 0.514 1 97.38 198 LEU B O 1
ATOM 4378 N N . LEU B 1 199 ? -14.844 7.562 -0.801 1 98.25 199 LEU B N 1
ATOM 4379 C CA . LEU B 1 199 ? -15.562 7.062 -1.968 1 98.25 199 LEU B CA 1
ATOM 4380 C C . LEU B 1 199 ? -15.891 5.578 -1.812 1 98.25 199 LEU B C 1
ATOM 4382 O O . LEU B 1 199 ? -17.016 5.16 -2.057 1 98.25 199 LEU B O 1
ATOM 4386 N N . ALA B 1 200 ? -14.961 4.785 -1.435 1 98 200 ALA B N 1
ATOM 4387 C CA . ALA B 1 200 ? -15.164 3.35 -1.26 1 98 200 ALA B CA 1
ATOM 4388 C C . ALA B 1 200 ? -16.234 3.07 -0.21 1 98 200 ALA B C 1
ATOM 4390 O O . ALA B 1 200 ? -17.109 2.227 -0.417 1 98 200 ALA B O 1
ATOM 4391 N N . LEU B 1 201 ? -16.172 3.789 0.881 1 98.19 201 LEU B N 1
ATOM 4392 C CA . LEU B 1 201 ? -17.109 3.557 1.976 1 98.19 201 LEU B CA 1
ATOM 4393 C C . LEU B 1 201 ? -18.5 4.082 1.624 1 98.19 201 LEU B C 1
ATOM 4395 O O . LEU B 1 201 ? -19.516 3.521 2.055 1 98.19 201 LEU B O 1
ATOM 4399 N N . TRP B 1 202 ? -18.531 5.156 0.871 1 98.56 202 TRP B N 1
ATOM 4400 C CA . TRP B 1 202 ? -19.812 5.602 0.354 1 98.56 202 TRP B CA 1
ATOM 4401 C C . TRP B 1 202 ? -20.438 4.539 -0.549 1 98.56 202 TRP B C 1
ATOM 4403 O O . TRP B 1 202 ? -21.641 4.27 -0.464 1 98.56 202 TRP B O 1
ATOM 4413 N N . LEU B 1 203 ? -19.688 3.934 -1.407 1 98.62 203 LEU B N 1
ATOM 4414 C CA . LEU B 1 203 ? -20.172 2.877 -2.285 1 98.62 203 LEU B CA 1
ATOM 4415 C C . LEU B 1 203 ? -20.625 1.666 -1.478 1 98.62 203 LEU B C 1
ATOM 4417 O O . LEU B 1 203 ? -21.578 0.977 -1.863 1 98.62 203 LEU B O 1
ATOM 4421 N N . TYR B 1 204 ? -19.953 1.408 -0.409 1 98.06 204 TYR B N 1
ATOM 4422 C CA . TYR B 1 204 ? -20.438 0.381 0.511 1 98.06 204 TYR B CA 1
ATOM 4423 C C . TYR B 1 204 ? -21.812 0.726 1.043 1 98.06 204 TYR B C 1
ATOM 4425 O O . TYR B 1 204 ? -22.719 -0.115 1.033 1 98.06 204 TYR B O 1
ATOM 4433 N N . ALA B 1 205 ? -21.938 1.926 1.484 1 97.69 205 ALA B N 1
ATOM 4434 C CA . ALA B 1 205 ? -23.219 2.355 2.064 1 97.69 205 ALA B CA 1
ATOM 4435 C C . ALA B 1 205 ? -24.297 2.443 1 1 97.69 205 ALA B C 1
ATOM 4437 O O . ALA B 1 205 ? -25.406 1.938 1.193 1 97.69 205 ALA B O 1
ATOM 4438 N N . GLU B 1 206 ? -24 3.043 -0.108 1 97.88 206 GLU B N 1
ATOM 4439 C CA . GLU B 1 206 ? -24.953 3.383 -1.15 1 97.88 206 GLU B CA 1
ATOM 4440 C C . GLU B 1 206 ? -25.344 2.156 -1.974 1 97.88 206 GLU B C 1
ATOM 4442 O O . GLU B 1 206 ? -26.5 1.991 -2.35 1 97.88 206 GLU B O 1
ATOM 4447 N N . LYS B 1 207 ? -24.328 1.266 -2.262 1 97.38 207 LYS B N 1
ATOM 4448 C CA . LYS B 1 207 ? -24.547 0.207 -3.244 1 97.38 207 LYS B CA 1
ATOM 4449 C C . LYS B 1 207 ? -24.266 -1.167 -2.645 1 97.38 207 LYS B C 1
ATOM 4451 O O . LYS B 1 207 ? -24.578 -2.193 -3.256 1 97.38 207 LYS B O 1
ATOM 4456 N N . GLY B 1 208 ? -23.641 -1.188 -1.465 1 96.75 208 GLY B N 1
ATOM 4457 C CA . GLY B 1 208 ? -23.312 -2.453 -0.832 1 96.75 208 GLY B CA 1
ATOM 4458 C C . GLY B 1 208 ? -21.984 -3.027 -1.309 1 96.75 208 GLY B C 1
ATOM 4459 O O . GLY B 1 208 ? -21.656 -4.172 -0.99 1 96.75 208 GLY B O 1
ATOM 4460 N N . TYR B 1 209 ? -21.188 -2.27 -2.059 1 97.69 209 TYR B N 1
ATOM 4461 C CA . TYR B 1 209 ? -19.938 -2.766 -2.613 1 97.69 209 TYR B CA 1
ATOM 4462 C C . TYR B 1 209 ? -18.859 -2.887 -1.529 1 97.69 209 TYR B C 1
ATOM 4464 O O . TYR B 1 209 ? -18.844 -2.096 -0.582 1 97.69 209 TYR B O 1
ATOM 4472 N N . VAL B 1 210 ? -18.016 -3.895 -1.679 1 96.88 210 VAL B N 1
ATOM 4473 C CA . VAL B 1 210 ? -16.984 -4.129 -0.677 1 96.88 210 VAL B CA 1
ATOM 4474 C C . VAL B 1 210 ? -15.617 -4.18 -1.352 1 96.88 210 VAL B C 1
ATOM 4476 O O . VAL B 1 210 ? -15.469 -4.75 -2.434 1 96.88 210 VAL B O 1
ATOM 4479 N N . CYS B 1 211 ? -14.602 -3.633 -0.666 1 96.31 211 CYS B N 1
ATOM 4480 C CA . CYS B 1 211 ? -13.258 -3.514 -1.224 1 96.31 211 CYS B CA 1
ATOM 4481 C C . CYS B 1 211 ? -12.461 -4.797 -1.016 1 96.31 211 CYS B C 1
ATOM 4483 O O . CYS B 1 211 ? -12.508 -5.395 0.062 1 96.31 211 CYS B O 1
ATOM 4485 N N . ILE B 1 212 ? -11.734 -5.195 -2.045 1 93.56 212 ILE B N 1
ATOM 4486 C CA . ILE B 1 212 ? -10.68 -6.191 -1.889 1 93.56 212 ILE B CA 1
ATOM 4487 C C . ILE B 1 212 ? -9.406 -5.516 -1.387 1 93.56 212 ILE B C 1
ATOM 4489 O O . ILE B 1 212 ? -8.75 -4.789 -2.133 1 93.56 212 ILE B O 1
ATOM 4493 N N . PRO B 1 213 ? -9.023 -5.77 -0.246 1 91.56 213 PRO B N 1
ATOM 4494 C CA . PRO B 1 213 ? -8.008 -4.945 0.41 1 91.56 213 PRO B CA 1
ATOM 4495 C C . PRO B 1 213 ? -6.695 -4.895 -0.371 1 91.56 213 PRO B C 1
ATOM 4497 O O . PRO B 1 213 ? -6.121 -3.818 -0.558 1 91.56 213 PRO B O 1
ATOM 4500 N N . SER B 1 214 ? -6.234 -5.93 -0.939 1 86.38 214 SER B N 1
ATOM 4501 C CA . SER B 1 214 ? -4.902 -6.016 -1.527 1 86.38 214 SER B CA 1
ATOM 4502 C C . SER B 1 214 ? -4.812 -5.203 -2.812 1 86.38 214 SER B C 1
ATOM 4504 O O . SER B 1 214 ? -3.715 -4.926 -3.305 1 86.38 214 SER B O 1
ATOM 4506 N N . THR B 1 215 ? -5.906 -4.898 -3.35 1 85.62 215 THR B N 1
ATOM 4507 C CA . THR B 1 215 ? -5.914 -4.199 -4.629 1 85.62 215 THR B CA 1
ATOM 4508 C C . THR B 1 215 ? -5.504 -2.738 -4.449 1 85.62 215 THR B C 1
ATOM 4510 O O . THR B 1 215 ? -5.223 -2.043 -5.426 1 85.62 215 THR B O 1
ATOM 4513 N N . ASN B 1 216 ? -5.457 -2.326 -3.23 1 82.5 216 ASN B N 1
ATOM 4514 C CA . ASN B 1 216 ? -5.039 -0.955 -2.961 1 82.5 216 ASN B CA 1
ATOM 4515 C C . ASN B 1 216 ? -3.521 -0.84 -2.863 1 82.5 216 ASN B C 1
ATOM 4517 O O . ASN B 1 216 ? -2.977 0.265 -2.867 1 82.5 216 ASN B O 1
ATOM 4521 N N . LYS B 1 217 ? -2.838 -1.915 -2.824 1 63.38 217 LYS B N 1
ATOM 4522 C CA . LYS B 1 217 ? -1.383 -1.941 -2.719 1 63.38 217 LYS B CA 1
ATOM 4523 C C . LYS B 1 217 ? -0.729 -1.778 -4.09 1 63.38 217 LYS B C 1
ATOM 4525 O O . LYS B 1 217 ? 0.473 -1.518 -4.18 1 63.38 217 LYS B O 1
ATOM 4530 N N . ILE B 1 218 ? -1.521 -2.002 -5.031 1 55.88 218 ILE B N 1
ATOM 4531 C CA . ILE B 1 218 ? -0.96 -2.029 -6.379 1 55.88 218 ILE B CA 1
ATOM 4532 C C . ILE B 1 218 ? -0.849 -0.606 -6.922 1 55.88 218 ILE B C 1
ATOM 4534 O O . ILE B 1 218 ? -1.825 0.146 -6.91 1 55.88 218 ILE B O 1
ATOM 4538 N N . ALA B 1 219 ? 0.375 -0.33 -7.094 1 52 219 ALA B N 1
ATOM 4539 C CA . ALA B 1 219 ? 0.599 0.998 -7.66 1 52 219 ALA B CA 1
ATOM 4540 C C . ALA B 1 219 ? 0.073 1.078 -9.094 1 52 219 ALA B C 1
ATOM 4542 O O . ALA B 1 219 ? 0.74 0.636 -10.031 1 52 219 ALA B O 1
ATOM 4543 N N . THR B 1 220 ? -1.106 1.161 -9.242 1 55.16 220 THR B N 1
ATOM 4544 C CA . THR B 1 220 ? -1.662 1.33 -10.578 1 55.16 220 THR B CA 1
ATOM 4545 C C . THR B 1 220 ? -2.18 2.752 -10.773 1 55.16 220 THR B C 1
ATOM 4547 O O . THR B 1 220 ? -2.908 3.275 -9.922 1 55.16 220 THR B O 1
ATOM 4550 N N . ALA B 1 221 ? -1.707 3.293 -11.797 1 60.62 221 ALA B N 1
ATOM 4551 C CA . ALA B 1 221 ? -2.127 4.652 -12.125 1 60.62 221 ALA B CA 1
ATOM 4552 C C . ALA B 1 221 ? -3.592 4.688 -12.547 1 60.62 221 ALA B C 1
ATOM 4554 O O . ALA B 1 221 ? -4.254 5.723 -12.43 1 60.62 221 ALA B O 1
ATOM 4555 N N . LYS B 1 222 ? -4.148 3.629 -12.836 1 77.12 222 LYS B N 1
ATOM 4556 C CA . LYS B 1 222 ? -5.445 3.66 -13.5 1 77.12 222 LYS B CA 1
ATOM 4557 C C . LYS B 1 222 ? -6.59 3.598 -12.492 1 77.12 222 LYS B C 1
ATOM 4559 O O . LYS B 1 222 ? -7.656 4.164 -12.719 1 77.12 222 LYS B O 1
ATOM 4564 N N . TYR B 1 223 ? -6.414 2.938 -11.453 1 87.25 223 TYR B N 1
ATOM 4565 C CA . TYR B 1 223 ? -7.449 2.889 -10.43 1 87.25 223 TYR B CA 1
ATOM 4566 C C . TYR B 1 223 ? -6.836 2.791 -9.039 1 87.25 223 TYR B C 1
ATOM 4568 O O . TYR B 1 223 ? -5.664 2.436 -8.891 1 87.25 223 TYR B O 1
ATOM 4576 N N . GLU B 1 224 ? -7.578 3.186 -8.031 1 87.38 224 GLU B N 1
ATOM 4577 C CA . GLU B 1 224 ? -7.113 3.211 -6.645 1 87.38 224 GLU B CA 1
ATOM 4578 C C . GLU B 1 224 ? -7.215 1.83 -6.004 1 87.38 224 GLU B C 1
ATOM 4580 O O . GLU B 1 224 ? -6.27 1.362 -5.367 1 87.38 224 GLU B O 1
ATOM 4585 N N . CYS B 1 225 ? -8.406 1.229 -6.145 1 90.81 225 CYS B N 1
ATOM 4586 C CA . CYS B 1 225 ? -8.664 -0.12 -5.652 1 90.81 225 CYS B CA 1
ATOM 4587 C C . CYS B 1 225 ? -9.852 -0.745 -6.367 1 90.81 225 CYS B C 1
ATOM 4589 O O . CYS B 1 225 ? -10.531 -0.081 -7.156 1 90.81 225 CYS B O 1
ATOM 4591 N N . VAL B 1 226 ? -10.062 -2.037 -6.102 1 93.19 226 VAL B N 1
ATOM 4592 C CA . VAL B 1 226 ? -11.133 -2.787 -6.742 1 93.19 226 VAL B CA 1
ATOM 4593 C C . VAL B 1 226 ? -12.156 -3.223 -5.691 1 93.19 226 VAL B C 1
ATOM 4595 O O . VAL B 1 226 ? -11.789 -3.725 -4.629 1 93.19 226 VAL B O 1
ATOM 4598 N N . LEU B 1 227 ? -13.414 -2.908 -5.949 1 96.31 227 LEU B N 1
ATOM 4599 C CA . LEU B 1 227 ? -14.516 -3.389 -5.125 1 96.31 227 LEU B CA 1
ATOM 4600 C C . LEU B 1 227 ? -15.281 -4.504 -5.836 1 96.31 227 LEU B C 1
ATOM 4602 O O . LEU B 1 227 ? -15.094 -4.723 -7.035 1 96.31 227 LEU B O 1
ATOM 4606 N N . VAL B 1 228 ? -16.094 -5.168 -5.074 1 96 228 VAL B N 1
ATOM 4607 C CA . VAL B 1 228 ? -16.953 -6.223 -5.59 1 96 228 VAL B CA 1
ATOM 4608 C C . VAL B 1 228 ? -18.375 -6.039 -5.039 1 96 228 VAL B C 1
ATOM 4610 O O . VAL B 1 228 ? -18.578 -5.328 -4.051 1 96 228 VAL B O 1
ATOM 4613 N N . ASP B 1 229 ? -19.297 -6.598 -5.742 1 95.44 229 ASP B N 1
ATOM 4614 C CA . ASP B 1 229 ? -20.703 -6.594 -5.348 1 95.44 229 ASP B CA 1
ATOM 4615 C C . ASP B 1 229 ? -21.078 -7.902 -4.656 1 95.44 229 ASP B C 1
ATOM 4617 O O . ASP B 1 229 ? -21.141 -8.953 -5.293 1 95.44 229 ASP B O 1
ATOM 4621 N N . PRO B 1 230 ? -21.375 -7.859 -3.371 1 95.12 230 PRO B N 1
ATOM 4622 C CA . PRO B 1 230 ? -21.656 -9.094 -2.637 1 95.12 230 PRO B CA 1
ATOM 4623 C C . PRO B 1 230 ? -23.109 -9.547 -2.785 1 95.12 230 PRO B C 1
ATOM 4625 O O . PRO B 1 230 ? -23.5 -10.586 -2.246 1 95.12 230 PRO B O 1
ATOM 4628 N N . ASP B 1 231 ? -23.906 -8.828 -3.467 1 91.62 231 ASP B N 1
ATOM 4629 C CA . ASP B 1 231 ? -25.328 -9.172 -3.602 1 91.62 231 ASP B CA 1
ATOM 4630 C C . ASP B 1 231 ? -25.5 -10.57 -4.191 1 91.62 231 ASP B C 1
ATOM 4632 O O . ASP B 1 231 ? -25.031 -10.844 -5.305 1 91.62 231 ASP B O 1
ATOM 4636 N N . LYS B 1 232 ? -26.219 -11.406 -3.586 1 86.31 232 LYS B N 1
ATOM 4637 C CA . LYS B 1 232 ? -26.406 -12.797 -3.984 1 86.31 232 LYS B CA 1
ATOM 4638 C C . LYS B 1 232 ? -27.234 -12.898 -5.262 1 86.31 232 LYS B C 1
ATOM 4640 O O . LYS B 1 232 ? -27.234 -13.938 -5.922 1 86.31 232 LYS B O 1
ATOM 4645 N N . LYS B 1 233 ? -27.906 -11.906 -5.535 1 84.88 233 LYS B N 1
ATOM 4646 C CA . LYS B 1 233 ? -28.828 -11.938 -6.664 1 84.88 233 LYS B CA 1
ATOM 4647 C C . LYS B 1 233 ? -28.094 -11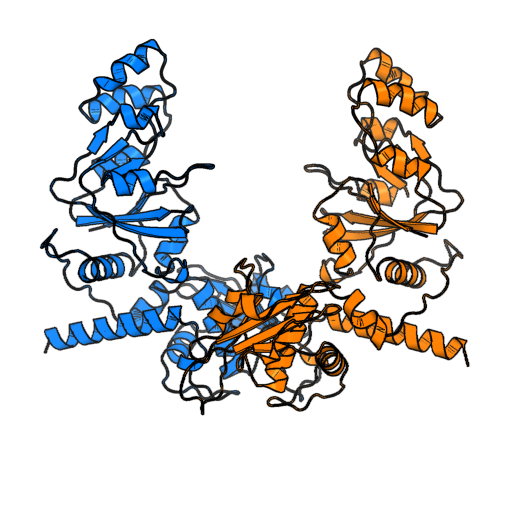.68 -7.98 1 84.88 233 LYS B C 1
ATOM 4649 O O . LYS B 1 233 ? -28.672 -11.867 -9.055 1 84.88 233 LYS B O 1
ATOM 4654 N N . ILE B 1 234 ? -26.828 -11.328 -7.809 1 86.12 234 ILE B N 1
ATOM 4655 C CA . ILE B 1 234 ? -26.125 -11.016 -9.047 1 86.12 234 ILE B CA 1
ATOM 4656 C C . ILE B 1 234 ? -25.766 -12.312 -9.781 1 86.12 234 ILE B C 1
ATOM 4658 O O . ILE B 1 234 ? -25.406 -13.305 -9.148 1 86.12 234 ILE B O 1
ATOM 4662 N N . LYS B 1 235 ? -25.938 -12.289 -11.023 1 80.88 235 LYS B N 1
ATOM 4663 C CA . LYS B 1 235 ? -25.703 -13.469 -11.844 1 80.88 235 LYS B CA 1
ATOM 4664 C C . LYS B 1 235 ? -24.234 -13.617 -12.203 1 80.88 235 LYS B C 1
ATOM 4666 O O . LYS B 1 235 ? -23.734 -14.734 -12.344 1 80.88 235 LYS B O 1
ATOM 4671 N N . LYS B 1 236 ? -23.672 -12.461 -12.359 1 86.69 236 LYS B N 1
ATOM 4672 C CA . LYS B 1 236 ? -22.266 -12.461 -12.773 1 86.69 236 LYS B CA 1
ATOM 4673 C C . LYS B 1 236 ? -21.438 -11.531 -11.898 1 86.69 236 LYS B C 1
ATOM 4675 O O . LYS B 1 236 ? -21.828 -10.383 -11.656 1 86.69 236 LYS B O 1
ATOM 4680 N N . ARG B 1 237 ? -20.375 -12.094 -11.531 1 90.75 237 ARG B N 1
ATOM 4681 C CA . ARG B 1 237 ? -19.422 -11.297 -10.75 1 90.75 237 ARG B CA 1
ATOM 4682 C C . ARG B 1 237 ? -18.953 -10.078 -11.539 1 90.75 237 ARG B C 1
ATOM 4684 O O . ARG B 1 237 ? -18.75 -10.156 -12.75 1 90.75 237 ARG B O 1
ATOM 4691 N N . LYS B 1 238 ? -18.875 -8.969 -10.828 1 91.94 238 LYS B N 1
ATOM 4692 C CA . LYS B 1 238 ? -18.359 -7.762 -11.461 1 91.94 238 LYS B CA 1
ATOM 4693 C C . LYS B 1 238 ? -17.359 -7.051 -10.562 1 91.94 238 LYS B C 1
ATOM 4695 O O . LYS B 1 238 ? -17.438 -7.141 -9.336 1 91.94 238 LYS B O 1
ATOM 4700 N N . HIS B 1 239 ? -16.469 -6.383 -11.227 1 93.94 239 HIS B N 1
ATOM 4701 C CA . HIS B 1 239 ? -15.516 -5.523 -10.539 1 93.94 239 HIS B CA 1
ATOM 4702 C C . HIS B 1 239 ? -15.945 -4.062 -10.594 1 93.94 239 HIS B C 1
ATOM 4704 O O . HIS B 1 239 ? -16.484 -3.609 -11.609 1 93.94 239 HIS B O 1
ATOM 4710 N N . ILE B 1 240 ? -15.789 -3.463 -9.508 1 96.5 240 ILE B N 1
ATOM 4711 C CA . ILE B 1 240 ? -16.016 -2.023 -9.414 1 96.5 240 ILE B CA 1
ATOM 4712 C C . ILE B 1 240 ? -14.672 -1.312 -9.211 1 96.5 240 ILE B C 1
ATOM 4714 O O . ILE B 1 240 ? -14.016 -1.503 -8.188 1 96.5 240 ILE B O 1
ATOM 4718 N N . TYR B 1 241 ? -14.328 -0.509 -10.172 1 95.12 241 TYR B N 1
ATOM 4719 C CA . TYR B 1 241 ? -13.086 0.259 -10.102 1 95.12 241 TYR B CA 1
ATOM 4720 C C . TYR B 1 241 ? -13.367 1.701 -9.695 1 95.12 241 TYR B C 1
ATOM 4722 O O . TYR B 1 241 ? -14.367 2.287 -10.102 1 95.12 241 TYR B O 1
ATOM 4730 N N . ILE B 1 242 ? -12.461 2.236 -8.906 1 96.44 242 ILE B N 1
ATOM 4731 C CA . ILE B 1 242 ? -12.648 3.637 -8.547 1 96.44 242 ILE B CA 1
ATOM 4732 C C . ILE B 1 242 ? -11.375 4.422 -8.852 1 96.44 242 ILE B C 1
ATOM 4734 O O . ILE B 1 242 ? -10.273 3.885 -8.758 1 96.44 242 ILE B O 1
ATOM 4738 N N . GLN B 1 243 ? -11.5 5.633 -9.273 1 95 243 GLN B N 1
ATOM 4739 C CA . GLN B 1 243 ? -10.414 6.586 -9.453 1 95 243 GLN B CA 1
ATOM 4740 C C . GLN B 1 243 ? -10.742 7.93 -8.805 1 95 243 GLN B C 1
ATOM 4742 O O . GLN B 1 243 ? -11.852 8.438 -8.961 1 95 243 GLN B O 1
ATOM 4747 N N . VAL B 1 244 ? -9.797 8.398 -8.016 1 94.69 244 VAL B N 1
ATOM 4748 C CA . VAL B 1 244 ? -10 9.641 -7.277 1 94.69 244 VAL B CA 1
ATOM 4749 C C . VAL B 1 244 ? -8.867 10.625 -7.598 1 94.69 244 VAL B C 1
ATOM 4751 O O . VAL B 1 244 ? -7.703 10.227 -7.676 1 94.69 244 VAL B O 1
ATOM 4754 N N . LYS B 1 245 ? -9.266 11.812 -7.926 1 90.12 245 LYS B N 1
ATOM 4755 C CA . LYS B 1 245 ? -8.32 12.914 -8.023 1 90.12 245 LYS B CA 1
ATOM 4756 C C . LYS B 1 245 ? -8.703 14.055 -7.086 1 90.12 245 LYS B C 1
ATOM 4758 O O . LYS B 1 245 ? -9.836 14.531 -7.113 1 90.12 245 LYS B O 1
ATOM 4763 N N . LYS B 1 246 ? -7.824 14.406 -6.297 1 84.88 246 LYS B N 1
ATOM 4764 C CA . LYS B 1 246 ? -8.047 15.539 -5.398 1 84.88 246 LYS B CA 1
ATOM 4765 C C . LYS B 1 246 ? -7.555 16.844 -6.023 1 84.88 246 LYS B C 1
ATOM 4767 O O . LYS B 1 246 ? -6.492 16.875 -6.656 1 84.88 246 LYS B O 1
ATOM 4772 N N . GLY B 1 247 ? -8.297 17.875 -5.805 1 82.75 247 GLY B N 1
ATOM 4773 C CA . GLY B 1 247 ? -7.934 19.172 -6.352 1 82.75 247 GLY B CA 1
ATOM 4774 C C . GLY B 1 247 ? -8.5 19.422 -7.738 1 82.75 247 GLY B C 1
ATOM 4775 O O . GLY B 1 247 ? -9.484 18.797 -8.133 1 82.75 247 GLY B O 1
ATOM 4776 N N . LYS B 1 248 ? -7.945 20.422 -8.367 1 87.25 248 LYS B N 1
ATOM 4777 C CA . LYS B 1 248 ? -8.43 20.812 -9.688 1 87.25 248 LYS B CA 1
ATOM 4778 C C . LYS B 1 248 ? -7.793 19.953 -10.781 1 87.25 248 LYS B C 1
ATOM 4780 O O . LYS B 1 248 ? -7.043 20.469 -11.617 1 87.25 248 LYS B O 1
ATOM 4785 N N . VAL B 1 249 ? -8.125 18.703 -10.812 1 90.81 249 VAL B N 1
ATOM 4786 C CA . VAL B 1 249 ? -7.621 17.75 -11.789 1 90.81 249 VAL B CA 1
ATOM 4787 C C . VAL B 1 249 ? -8.789 17.094 -12.516 1 90.81 249 VAL B C 1
ATOM 4789 O O . VAL B 1 249 ? -9.68 16.516 -11.883 1 90.81 249 VAL B O 1
ATOM 4792 N N . ASP B 1 250 ? -8.797 17.203 -13.742 1 94.94 250 ASP B N 1
ATOM 4793 C CA . ASP B 1 250 ? -9.875 16.641 -14.539 1 94.94 250 ASP B CA 1
ATOM 4794 C C . ASP B 1 250 ? -9.617 15.164 -14.844 1 94.94 250 ASP B C 1
ATOM 4796 O O . ASP B 1 250 ? -8.469 14.719 -14.844 1 94.94 250 ASP B O 1
ATOM 4800 N N . LEU B 1 251 ? -10.656 14.438 -15.008 1 95.88 251 LEU B N 1
ATOM 4801 C CA . LEU B 1 251 ? -10.625 13.039 -15.445 1 95.88 251 LEU B CA 1
ATOM 4802 C C . LEU B 1 251 ? -11.383 12.859 -16.75 1 95.88 251 LEU B C 1
ATOM 4804 O O . LEU B 1 251 ? -12.398 13.531 -16.984 1 95.88 251 LEU B O 1
ATOM 4808 N N . LYS B 1 252 ? -10.867 12.055 -17.625 1 96.56 252 LYS B N 1
ATOM 4809 C CA . LYS B 1 252 ? -11.539 11.703 -18.875 1 96.56 252 LYS B CA 1
ATOM 4810 C C . LYS B 1 252 ? -12.07 10.273 -18.828 1 96.56 252 LYS B C 1
ATOM 4812 O O . LYS B 1 252 ? -11.289 9.32 -18.688 1 96.56 252 LYS B O 1
ATOM 4817 N N . ALA B 1 253 ? -13.352 10.141 -18.969 1 96.88 253 ALA B N 1
ATOM 4818 C CA . ALA B 1 253 ? -14 8.828 -18.891 1 96.88 253 ALA B CA 1
ATOM 4819 C C . ALA B 1 253 ? -13.414 7.863 -19.906 1 96.88 253 ALA B C 1
ATOM 4821 O O . ALA B 1 253 ? -13.297 6.664 -19.641 1 96.88 253 ALA B O 1
ATOM 4822 N N . SER B 1 254 ? -13 8.352 -21 1 95.25 254 SER B N 1
ATOM 4823 C CA . SER B 1 254 ? -12.484 7.52 -22.078 1 95.25 254 SER B CA 1
ATOM 4824 C C . SER B 1 254 ? -11.242 6.746 -21.656 1 95.25 254 SER B C 1
ATOM 4826 O O . SER B 1 254 ? -10.953 5.684 -22.203 1 95.25 254 SER B O 1
ATOM 4828 N N . ASP B 1 255 ? -10.547 7.293 -20.703 1 93.62 255 ASP B N 1
ATOM 4829 C CA . ASP B 1 255 ? -9.312 6.664 -20.25 1 93.62 255 ASP B CA 1
ATOM 4830 C C . ASP B 1 255 ? -9.602 5.375 -19.484 1 93.62 255 ASP B C 1
ATOM 4832 O O . ASP B 1 255 ? -8.695 4.574 -19.234 1 93.62 255 ASP B O 1
ATOM 4836 N N . TYR B 1 256 ? -10.906 5.164 -19.219 1 93.44 256 TYR B N 1
ATOM 4837 C CA . TYR B 1 256 ? -11.234 4.07 -18.297 1 93.44 256 TYR B CA 1
ATOM 4838 C C . TYR B 1 256 ? -12.195 3.084 -18.969 1 93.44 256 TYR B C 1
ATOM 4840 O O . TYR B 1 256 ? -12.742 2.201 -18.297 1 93.44 256 TYR B O 1
ATOM 4848 N N . VAL B 1 257 ? -12.375 3.182 -20.188 1 92.31 257 VAL B N 1
ATOM 4849 C CA . VAL B 1 257 ? -13.367 2.391 -20.906 1 92.31 257 VAL B CA 1
ATOM 4850 C C . VAL B 1 257 ? -12.992 0.913 -20.859 1 92.31 257 VAL B C 1
ATOM 4852 O O . VAL B 1 257 ? -13.859 0.045 -20.766 1 92.31 257 VAL B O 1
ATOM 4855 N N . ASN B 1 258 ? -11.75 0.608 -20.859 1 89.62 258 ASN B N 1
ATOM 4856 C CA . ASN B 1 258 ? -11.297 -0.777 -20.844 1 89.62 258 ASN B CA 1
ATOM 4857 C C . ASN B 1 258 ? -11.633 -1.46 -19.516 1 89.62 258 ASN B C 1
ATOM 4859 O O . ASN B 1 258 ? -11.859 -2.67 -19.484 1 89.62 258 ASN B O 1
ATOM 4863 N N . LEU B 1 259 ? -11.695 -0.724 -18.484 1 90.19 259 LEU B N 1
ATOM 4864 C CA . LEU B 1 259 ? -12.039 -1.257 -17.172 1 90.19 259 LEU B CA 1
ATOM 4865 C C . LEU B 1 259 ? -13.531 -1.525 -17.078 1 90.19 259 LEU B C 1
ATOM 4867 O O . LEU B 1 259 ? -13.961 -2.369 -16.281 1 90.19 259 LEU B O 1
ATOM 4871 N N . ALA B 1 260 ? -14.25 -0.816 -17.844 1 92.75 260 ALA B N 1
ATOM 4872 C CA . ALA B 1 260 ? -15.711 -0.868 -17.766 1 92.75 260 ALA B CA 1
ATOM 4873 C C . ALA B 1 260 ? -16.281 -1.955 -18.672 1 92.75 260 ALA B C 1
ATOM 4875 O O . ALA B 1 260 ? -17.484 -2.023 -18.891 1 92.75 260 ALA B O 1
ATOM 4876 N N . LYS B 1 261 ? -15.469 -2.777 -19.094 1 90 261 LYS B N 1
ATOM 4877 C CA . LYS B 1 261 ? -15.914 -3.852 -19.984 1 90 261 LYS B CA 1
ATOM 4878 C C . LYS B 1 261 ? -16.469 -5.027 -19.188 1 90 261 LYS B C 1
ATOM 4880 O O . LYS B 1 261 ? -16.328 -5.078 -17.969 1 90 261 LYS B O 1
ATOM 4885 N N . ASP B 1 262 ? -17.25 -5.859 -19.812 1 88.5 262 ASP B N 1
ATOM 4886 C CA . ASP B 1 262 ? -17.719 -7.148 -19.312 1 88.5 262 ASP B CA 1
ATOM 4887 C C . ASP B 1 262 ? -18.547 -6.969 -18.031 1 88.5 262 ASP B C 1
ATOM 4889 O O . ASP B 1 262 ? -18.391 -7.73 -17.078 1 88.5 262 ASP B O 1
ATOM 4893 N N . GLY B 1 263 ? -19.25 -5.867 -17.969 1 91 263 GLY B N 1
ATOM 4894 C CA . GLY B 1 263 ? -20.188 -5.664 -16.859 1 91 263 GLY B CA 1
ATOM 4895 C C . GLY B 1 263 ? -19.562 -4.961 -15.672 1 91 263 GLY B C 1
ATOM 4896 O O . GLY B 1 263 ? -20.234 -4.656 -14.695 1 91 263 GLY B O 1
ATOM 4897 N N . ASN B 1 264 ? -18.297 -4.656 -15.781 1 94.44 264 ASN B N 1
ATOM 4898 C CA . ASN B 1 264 ? -17.625 -3.922 -14.719 1 94.44 264 ASN B CA 1
ATOM 4899 C C . ASN B 1 264 ? -18.078 -2.467 -14.664 1 94.44 264 ASN B C 1
ATOM 4901 O O . ASN B 1 264 ? -18.609 -1.94 -15.641 1 94.44 264 ASN B O 1
ATOM 4905 N N . GLU B 1 265 ? -17.969 -1.933 -13.539 1 96.94 265 GLU B N 1
ATOM 4906 C CA . GLU B 1 265 ? -18.328 -0.532 -13.344 1 96.94 265 GLU B CA 1
ATOM 4907 C C . GLU B 1 265 ? -17.125 0.296 -12.922 1 96.94 265 GLU B C 1
ATOM 4909 O O . GLU B 1 265 ? -16.188 -0.23 -12.312 1 96.94 265 GLU B O 1
ATOM 4914 N N . VAL B 1 266 ? -17.172 1.564 -13.289 1 97.25 266 VAL B N 1
ATOM 4915 C CA . VAL B 1 266 ? -16.109 2.498 -12.914 1 97.25 266 VAL B CA 1
ATOM 4916 C C . VAL B 1 266 ? -16.734 3.742 -12.281 1 97.25 266 VAL B C 1
ATOM 4918 O O . VAL B 1 266 ? -17.703 4.297 -12.797 1 97.25 266 VAL B O 1
ATOM 4921 N N . TYR B 1 267 ? -16.234 4.125 -11.18 1 98.44 267 TYR B N 1
ATOM 4922 C CA . TYR B 1 267 ? -16.641 5.355 -10.516 1 98.44 267 TYR B CA 1
ATOM 4923 C C . TYR B 1 267 ? -15.492 6.348 -10.438 1 98.44 267 TYR B C 1
ATOM 4925 O O . TYR B 1 267 ? -14.43 6.035 -9.898 1 98.44 267 TYR B O 1
ATOM 4933 N N . LEU B 1 268 ? -15.695 7.543 -10.977 1 98.25 268 LEU B N 1
ATOM 4934 C CA . LEU B 1 268 ? -14.68 8.586 -11.047 1 98.25 268 LEU B CA 1
ATOM 4935 C C . LEU B 1 268 ? -15.055 9.773 -10.156 1 98.25 268 LEU B C 1
ATOM 4937 O O . LEU B 1 268 ? -16.188 10.266 -10.227 1 98.25 268 LEU B O 1
ATOM 4941 N N . LEU B 1 269 ? -14.133 10.195 -9.312 1 97.94 269 LEU B N 1
ATOM 4942 C CA . LEU B 1 269 ? -14.367 11.336 -8.43 1 97.94 269 LEU B CA 1
ATOM 4943 C C . LEU B 1 269 ? -13.219 12.328 -8.516 1 97.94 269 LEU B C 1
ATOM 4945 O O . LEU B 1 269 ? -12.055 11.961 -8.344 1 97.94 269 LEU B O 1
ATOM 4949 N N . THR B 1 270 ? -13.461 13.469 -8.875 1 96.5 270 THR B N 1
ATOM 4950 C CA . THR B 1 270 ? -12.555 14.602 -8.703 1 96.5 270 THR B CA 1
ATOM 4951 C C . THR B 1 270 ? -13.18 15.656 -7.793 1 96.5 270 THR B C 1
ATOM 4953 O O . THR B 1 270 ? -14.375 15.938 -7.887 1 96.5 270 THR B O 1
ATOM 4956 N N . THR B 1 271 ? -12.43 16.172 -6.852 1 93.62 271 THR B N 1
ATOM 4957 C CA . THR B 1 271 ? -13.031 16.984 -5.797 1 93.62 271 THR B CA 1
ATOM 4958 C C . THR B 1 271 ? -13.297 18.391 -6.293 1 93.62 271 THR B C 1
ATOM 4960 O O . THR B 1 271 ? -14.203 19.062 -5.805 1 93.62 271 THR B O 1
ATOM 4963 N N . GLU B 1 272 ? -12.484 18.891 -7.242 1 90.75 272 GLU B N 1
ATOM 4964 C CA . GLU B 1 272 ? -12.648 20.266 -7.715 1 90.75 272 GLU B CA 1
ATOM 4965 C C . GLU B 1 272 ? -12.609 20.328 -9.234 1 90.75 272 GLU B C 1
ATOM 4967 O O . GLU B 1 272 ? -12.844 21.391 -9.82 1 90.75 272 GLU B O 1
ATOM 4972 N N . GLY B 1 273 ? -12.281 19.234 -9.852 1 93.69 273 GLY B N 1
ATOM 4973 C CA . GLY B 1 273 ? -12.258 19.172 -11.305 1 93.69 273 GLY B CA 1
ATOM 4974 C C . GLY B 1 273 ? -13.562 18.656 -11.898 1 93.69 273 GLY B C 1
ATOM 4975 O O . GLY B 1 273 ? -14.617 18.75 -11.266 1 93.69 273 GLY B O 1
ATOM 4976 N N . ILE B 1 274 ? -13.43 18.297 -13.18 1 96.56 274 ILE B N 1
ATOM 4977 C CA . ILE B 1 274 ? -14.602 17.75 -13.867 1 96.56 274 ILE B CA 1
ATOM 4978 C C . ILE B 1 274 ? -14.273 16.375 -14.438 1 96.56 274 ILE B C 1
ATOM 4980 O O . ILE B 1 274 ? -13.117 16.078 -14.75 1 96.56 274 ILE B O 1
ATOM 4984 N N . VAL B 1 275 ? -15.266 15.5 -14.461 1 97.44 275 VAL B N 1
ATOM 4985 C CA . VAL B 1 275 ? -15.164 14.234 -15.172 1 97.44 275 VAL B CA 1
ATOM 4986 C C . VAL B 1 275 ? -15.781 14.375 -16.562 1 97.44 275 VAL B C 1
ATOM 4988 O O . VAL B 1 275 ? -17 14.492 -16.703 1 97.44 275 VAL B O 1
ATOM 4991 N N . GLU B 1 276 ? -14.938 14.312 -17.516 1 97.25 276 GLU B N 1
ATOM 4992 C CA . GLU B 1 276 ? -15.391 14.547 -18.891 1 97.25 276 GLU B CA 1
ATOM 4993 C C . GLU B 1 276 ? -16.016 13.289 -19.469 1 97.25 276 GLU B C 1
ATOM 4995 O O . GLU B 1 276 ? -15.477 12.188 -19.344 1 97.25 276 GLU B O 1
ATOM 5000 N N . ASP B 1 277 ? -17.172 13.367 -20.094 1 95.12 277 ASP B N 1
ATOM 5001 C CA . ASP B 1 277 ? -17.797 12.422 -21.016 1 95.12 277 ASP B CA 1
ATOM 5002 C C . ASP B 1 277 ? -18.219 11.148 -20.297 1 95.12 277 ASP B C 1
ATOM 5004 O O . ASP B 1 277 ? -18.25 10.07 -20.891 1 95.12 277 ASP B O 1
ATOM 5008 N N . ALA B 1 278 ? -18.484 11.266 -19.016 1 95.5 278 ALA B N 1
ATOM 5009 C CA . ALA B 1 278 ? -18.922 10.078 -18.281 1 95.5 278 ALA B CA 1
ATOM 5010 C C . ALA B 1 278 ? -20.266 9.594 -18.797 1 95.5 278 ALA B C 1
ATOM 5012 O O . ALA B 1 278 ? -20.531 8.391 -18.844 1 95.5 278 ALA B O 1
ATOM 5013 N N . ASP B 1 279 ? -21.047 10.508 -19.25 1 94.69 279 ASP B N 1
ATOM 5014 C CA . ASP B 1 279 ? -22.406 10.211 -19.688 1 94.69 279 ASP B CA 1
ATOM 5015 C C . ASP B 1 279 ? -22.406 9.391 -20.969 1 94.69 279 ASP B C 1
ATOM 5017 O O . ASP B 1 279 ? -23.438 8.805 -21.344 1 94.69 279 ASP B O 1
ATOM 5021 N N . LYS B 1 280 ? -21.328 9.305 -21.656 1 95.06 280 LYS B N 1
ATOM 5022 C CA . LYS B 1 280 ? -21.219 8.57 -22.906 1 95.06 280 LYS B CA 1
ATOM 5023 C C . LYS B 1 280 ? -21.094 7.066 -22.656 1 95.06 280 LYS B C 1
ATOM 5025 O O . LYS B 1 280 ? -21.25 6.262 -23.578 1 95.06 280 LYS B O 1
ATOM 5030 N N . TYR B 1 281 ? -20.812 6.723 -21.438 1 95.19 281 TYR B N 1
ATOM 5031 C CA . TYR B 1 281 ? -20.547 5.324 -21.109 1 95.19 281 TYR B CA 1
ATOM 5032 C C . TYR B 1 281 ? -21.484 4.84 -20.016 1 95.19 281 TYR B C 1
ATOM 5034 O O . TYR B 1 281 ? -21.516 5.418 -18.922 1 95.19 281 TYR B O 1
ATOM 5042 N N . LYS B 1 282 ? -22.125 3.854 -20.172 1 94.12 282 LYS B N 1
ATOM 5043 C CA . LYS B 1 282 ? -23.172 3.352 -19.281 1 94.12 282 LYS B CA 1
ATOM 5044 C C . LYS B 1 282 ? -22.578 2.881 -17.953 1 94.12 282 LYS B C 1
ATOM 5046 O O . LYS B 1 282 ? -23.188 3.053 -16.906 1 94.12 282 LYS B O 1
ATOM 5051 N N . ASN B 1 283 ? -21.406 2.309 -17.969 1 96.69 283 ASN B N 1
ATOM 5052 C CA . ASN B 1 283 ? -20.844 1.676 -16.781 1 96.69 283 ASN B CA 1
ATOM 5053 C C . ASN B 1 283 ? -19.781 2.561 -16.125 1 96.69 283 ASN B C 1
ATOM 5055 O O . ASN B 1 283 ? -19.031 2.102 -15.266 1 96.69 283 ASN B O 1
ATOM 5059 N N . ILE B 1 284 ? -19.734 3.846 -16.578 1 97.94 284 ILE B N 1
ATOM 5060 C CA . ILE B 1 284 ? -18.844 4.809 -15.961 1 97.94 284 ILE B CA 1
ATOM 5061 C C . ILE B 1 284 ? -19.656 5.934 -15.32 1 97.94 284 ILE B C 1
ATOM 5063 O O . ILE B 1 284 ? -20.453 6.582 -15.992 1 97.94 284 ILE B O 1
ATOM 5067 N N . THR B 1 285 ? -19.484 6.145 -14.086 1 98.56 285 THR B N 1
ATOM 5068 C CA . THR B 1 285 ? -20.266 7.133 -13.336 1 98.56 285 THR B CA 1
ATOM 5069 C C . THR B 1 285 ? -19.344 8.211 -12.766 1 98.56 285 THR B C 1
ATOM 5071 O O . THR B 1 285 ? -18.375 7.91 -12.086 1 98.56 285 THR B O 1
ATOM 5074 N N . ALA B 1 286 ? -19.641 9.406 -13.07 1 98.5 286 ALA B N 1
ATOM 5075 C CA . ALA B 1 286 ? -19.016 10.539 -12.391 1 98.5 286 ALA B CA 1
ATOM 5076 C C . ALA B 1 286 ? -19.719 10.82 -11.062 1 98.5 286 ALA B C 1
ATOM 5078 O O . ALA B 1 286 ? -20.891 11.172 -11.031 1 98.5 286 ALA B O 1
ATOM 5079 N N . VAL B 1 287 ? -18.984 10.672 -10.008 1 98.5 287 VAL B N 1
ATOM 5080 C CA . VAL B 1 287 ? -19.578 10.883 -8.695 1 98.5 287 VAL B CA 1
ATOM 5081 C C . VAL B 1 287 ? -19.484 12.359 -8.312 1 98.5 287 VAL B C 1
ATOM 5083 O O . VAL B 1 287 ? -18.406 12.969 -8.43 1 98.5 287 VAL B O 1
ATOM 5086 N N . ASN B 1 288 ? -20.547 12.875 -7.867 1 97.62 288 ASN B N 1
ATOM 5087 C CA . ASN B 1 288 ? -20.578 14.234 -7.352 1 97.62 288 ASN B CA 1
ATOM 5088 C C . ASN B 1 288 ? -19.922 14.336 -5.977 1 97.62 288 ASN B C 1
ATOM 5090 O O . ASN B 1 288 ? -20.344 13.664 -5.031 1 97.62 288 ASN B O 1
ATOM 5094 N N . PRO B 1 289 ? -18.938 15.148 -5.875 1 96.88 289 PRO B N 1
ATOM 5095 C CA . PRO B 1 289 ? -18.234 15.258 -4.586 1 96.88 289 PRO B CA 1
ATOM 5096 C C . PRO B 1 289 ? -19.172 15.672 -3.449 1 96.88 289 PRO B C 1
ATOM 5098 O O . PRO B 1 289 ? -18.938 15.32 -2.291 1 96.88 289 PRO B O 1
ATOM 5101 N N . ASP B 1 290 ? -20.266 16.312 -3.771 1 96.94 290 ASP B N 1
ATOM 5102 C CA . ASP B 1 290 ? -21.234 16.719 -2.754 1 96.94 290 ASP B CA 1
ATOM 5103 C C . ASP B 1 290 ? -21.875 15.5 -2.094 1 96.94 290 ASP B C 1
ATOM 5105 O O . ASP B 1 290 ? -22.219 15.539 -0.911 1 96.94 290 ASP B O 1
ATOM 5109 N N . LYS B 1 291 ? -22.047 14.5 -2.834 1 97.56 291 LYS B N 1
ATOM 5110 C CA . LYS B 1 291 ? -22.625 13.281 -2.281 1 97.56 291 LYS B CA 1
ATOM 5111 C C . LYS B 1 291 ? -21.703 12.664 -1.232 1 97.56 291 LYS B C 1
ATOM 5113 O O . LYS B 1 291 ? -22.172 12.164 -0.207 1 97.56 291 LYS B O 1
ATOM 5118 N N . ILE B 1 292 ? -20.453 12.742 -1.512 1 98.12 292 ILE B N 1
ATOM 5119 C CA . ILE B 1 292 ? -19.469 12.195 -0.593 1 98.12 292 ILE B CA 1
ATOM 5120 C C . ILE B 1 292 ? -19.406 13.039 0.675 1 98.12 292 ILE B C 1
ATOM 5122 O O . ILE B 1 292 ? -19.359 12.508 1.785 1 98.12 292 ILE B O 1
ATOM 5126 N N . TYR B 1 293 ? -19.438 14.312 0.452 1 96.88 293 TYR B N 1
ATOM 5127 C CA . TYR B 1 293 ? -19.469 15.234 1.583 1 96.88 293 TYR B CA 1
ATOM 5128 C C . TYR B 1 293 ? -20.688 14.977 2.465 1 96.88 293 TYR B C 1
ATOM 5130 O O . TYR B 1 293 ? -20.562 14.867 3.688 1 96.88 293 TYR B O 1
ATOM 5138 N N . LYS B 1 294 ? -21.859 14.883 1.881 1 97.56 294 LYS B N 1
ATOM 5139 C CA . LYS B 1 294 ? -23.094 14.648 2.619 1 97.56 294 LYS B CA 1
ATOM 5140 C C . LYS B 1 294 ? -23.047 13.312 3.354 1 97.56 294 LYS B C 1
ATOM 5142 O O . LYS B 1 294 ? -23.547 13.203 4.48 1 97.56 294 LYS B O 1
ATOM 5147 N N . PHE B 1 295 ? -22.5 12.391 2.742 1 98 295 PHE B N 1
ATOM 5148 C CA . PHE B 1 295 ? -22.312 11.094 3.381 1 98 295 PHE B CA 1
ATOM 5149 C C . PHE B 1 295 ? -21.453 11.219 4.625 1 98 295 PHE B C 1
ATOM 5151 O O . PHE B 1 295 ? -21.828 10.75 5.703 1 98 295 PHE B O 1
ATOM 5158 N N . ALA B 1 296 ? -20.312 11.82 4.5 1 97.62 296 ALA B N 1
ATOM 5159 C CA . ALA B 1 296 ? -19.312 11.883 5.555 1 97.62 296 ALA B CA 1
ATOM 5160 C C . ALA B 1 296 ? -19.828 12.656 6.766 1 97.62 296 ALA B C 1
ATOM 5162 O O . ALA B 1 296 ? -19.438 12.391 7.898 1 97.62 296 ALA B O 1
ATOM 5163 N N . THR B 1 297 ? -20.766 13.586 6.52 1 96.5 297 THR B N 1
ATOM 5164 C CA . THR B 1 297 ? -21.188 14.477 7.594 1 96.5 297 THR B CA 1
ATOM 5165 C C . THR B 1 297 ? -22.578 14.117 8.094 1 96.5 297 THR B C 1
ATOM 5167 O O . THR B 1 297 ? -23.094 14.727 9.039 1 96.5 297 THR B O 1
ATOM 5170 N N . ALA B 1 298 ? -23.172 13.109 7.523 1 96.12 298 ALA B N 1
ATOM 5171 C CA . ALA B 1 298 ? -24.531 12.719 7.906 1 96.12 298 ALA B CA 1
ATOM 5172 C C . ALA B 1 298 ? -24.531 12.023 9.258 1 96.12 298 ALA B C 1
ATOM 5174 O O . ALA B 1 298 ? -23.625 11.25 9.57 1 96.12 298 ALA B O 1
ATOM 5175 N N . PRO B 1 299 ? -25.594 12.305 10.07 1 94.62 299 PRO B N 1
ATOM 5176 C CA . PRO B 1 299 ? -25.734 11.531 11.305 1 94.62 299 PRO B CA 1
ATOM 5177 C C . PRO B 1 299 ? -25.984 10.055 11.047 1 94.62 299 PRO B C 1
ATOM 5179 O O . PRO B 1 299 ? -25.469 9.195 11.766 1 94.62 299 PRO B O 1
ATOM 5182 N N . GLU B 1 300 ? -26.812 9.867 10.023 1 95.75 300 GLU B N 1
ATOM 5183 C CA . GLU B 1 300 ? -27.141 8.539 9.523 1 95.75 300 GLU B CA 1
ATOM 5184 C C . GLU B 1 300 ? -27.266 8.539 8 1 95.75 300 GLU B C 1
ATOM 5186 O O . GLU B 1 300 ? -27.688 9.531 7.41 1 95.75 300 GLU B O 1
ATOM 5191 N N . TYR B 1 301 ? -26.828 7.426 7.43 1 96.06 301 TYR B N 1
ATOM 5192 C CA . TYR B 1 301 ? -26.922 7.289 5.98 1 96.06 301 TYR B CA 1
ATOM 5193 C C . TYR B 1 301 ? -27.703 6.035 5.605 1 96.06 301 TYR B C 1
ATOM 5195 O O . TYR B 1 301 ? -27.359 4.93 6.035 1 96.06 301 TYR B O 1
ATOM 5203 N N . ASN B 1 302 ? -28.672 6.277 4.762 1 95.38 302 ASN B N 1
ATOM 5204 C CA . ASN B 1 302 ? -29.578 5.188 4.426 1 95.38 302 ASN B CA 1
ATOM 5205 C C . ASN B 1 302 ? -29.453 4.793 2.957 1 95.38 302 ASN B C 1
ATOM 5207 O O . ASN B 1 302 ? -30.281 5.18 2.135 1 95.38 302 ASN B O 1
ATOM 5211 N N . GLY B 1 303 ? -28.547 3.979 2.611 1 95 303 GLY B N 1
ATOM 5212 C CA . GLY B 1 303 ? -28.422 3.328 1.315 1 95 303 GLY B CA 1
ATOM 5213 C C . GLY B 1 303 ? -28.766 1.852 1.354 1 95 303 GLY B C 1
ATOM 5214 O O . GLY B 1 303 ? -29.703 1.443 2.049 1 95 303 GLY B O 1
ATOM 5215 N N . VAL B 1 304 ? -28.047 1.078 0.546 1 95 304 VAL B N 1
ATOM 5216 C CA . VAL B 1 304 ? -28.219 -0.371 0.592 1 95 304 VAL B CA 1
ATOM 5217 C C . VAL B 1 304 ? -27.828 -0.891 1.977 1 95 304 VAL B C 1
ATOM 5219 O O . VAL B 1 304 ? -28.5 -1.775 2.52 1 95 304 VAL B O 1
ATOM 5222 N N . ASN B 1 305 ? -26.812 -0.257 2.488 1 95.25 305 ASN B N 1
ATOM 5223 C CA . ASN B 1 305 ? -26.438 -0.5 3.879 1 95.25 305 ASN B CA 1
ATOM 5224 C C . ASN B 1 305 ? -26.703 0.728 4.75 1 95.25 305 ASN B C 1
ATOM 5226 O O . ASN B 1 305 ? -26.203 1.818 4.453 1 95.25 305 ASN B O 1
ATOM 5230 N N . GLU B 1 306 ? -27.484 0.538 5.738 1 94.62 306 GLU B N 1
ATOM 5231 C CA . GLU B 1 306 ? -27.672 1.609 6.711 1 94.62 306 GLU B CA 1
ATOM 5232 C C . GLU B 1 306 ? -26.453 1.717 7.641 1 94.62 306 GLU B C 1
ATOM 5234 O O . GLU B 1 306 ? -26.078 0.737 8.281 1 94.62 306 GLU B O 1
ATOM 5239 N N . VAL B 1 307 ? -25.953 2.941 7.664 1 95.62 307 VAL B N 1
ATOM 5240 C CA . VAL B 1 307 ? -24.734 3.082 8.469 1 95.62 307 VAL B CA 1
ATOM 5241 C C . VAL B 1 307 ? -24.75 4.426 9.195 1 95.62 307 VAL B C 1
ATOM 5243 O O . VAL B 1 307 ? -25.5 5.332 8.82 1 95.62 307 VAL B O 1
ATOM 5246 N N . ILE B 1 308 ? -24.062 4.457 10.242 1 95.75 308 ILE B N 1
ATOM 5247 C CA . ILE B 1 308 ? -23.641 5.711 10.852 1 95.75 308 ILE B CA 1
ATOM 5248 C C . ILE B 1 308 ? -22.234 6.07 10.367 1 95.75 308 ILE B C 1
ATOM 5250 O O . ILE B 1 308 ? -21.25 5.469 10.797 1 95.75 308 ILE B O 1
ATOM 5254 N N . PRO B 1 309 ? -22.141 7.035 9.484 1 95.56 309 PRO B N 1
ATOM 5255 C CA . PRO B 1 309 ? -20.844 7.309 8.844 1 95.56 309 PRO B CA 1
ATOM 5256 C C . PRO B 1 309 ? -19.719 7.531 9.859 1 95.56 309 PRO B C 1
ATOM 5258 O O . PRO B 1 309 ? -18.594 7.066 9.648 1 95.56 309 PRO B O 1
ATOM 5261 N N . LYS B 1 310 ? -19.953 8.094 10.953 1 92.81 310 LYS B N 1
ATOM 5262 C CA . LYS B 1 310 ? -18.953 8.375 11.977 1 92.81 310 LYS B CA 1
ATOM 5263 C C . LYS B 1 310 ? -18.312 7.082 12.477 1 92.81 310 LYS B C 1
ATOM 5265 O O . LYS B 1 310 ? -17.188 7.102 12.992 1 92.81 310 LYS B O 1
ATOM 5270 N N . ASN B 1 311 ? -19 5.996 12.281 1 93 311 ASN B N 1
ATOM 5271 C CA . ASN B 1 311 ? -18.484 4.715 12.758 1 93 311 ASN B CA 1
ATOM 5272 C C . ASN B 1 311 ? -17.578 4.051 11.742 1 93 311 ASN B C 1
ATOM 5274 O O . ASN B 1 311 ? -16.844 3.121 12.07 1 93 311 ASN B O 1
ATOM 5278 N N . ILE B 1 312 ? -17.609 4.562 10.484 1 95 312 ILE B N 1
ATOM 5279 C CA . ILE B 1 312 ? -16.906 3.744 9.5 1 95 312 ILE B CA 1
ATOM 5280 C C . ILE B 1 312 ? -15.891 4.598 8.75 1 95 312 ILE B C 1
ATOM 5282 O O . ILE B 1 312 ? -14.945 4.074 8.172 1 95 312 ILE B O 1
ATOM 5286 N N . ILE B 1 313 ? -16.047 5.895 8.742 1 95.44 313 ILE B N 1
ATOM 5287 C CA . ILE B 1 313 ? -15.094 6.699 7.992 1 95.44 313 ILE B CA 1
ATOM 5288 C C . ILE B 1 313 ? -13.781 6.797 8.758 1 95.44 313 ILE B C 1
ATOM 5290 O O . ILE B 1 313 ? -13.75 6.605 9.977 1 95.44 313 ILE B O 1
ATOM 5294 N N . PRO B 1 314 ? -12.711 7.078 8.078 1 90.75 314 PRO B N 1
ATOM 5295 C CA . PRO B 1 314 ? -11.414 7.152 8.75 1 90.75 314 PRO B CA 1
ATOM 5296 C C . PRO B 1 314 ? -11.383 8.203 9.859 1 90.75 314 PRO B C 1
ATOM 5298 O O . PRO B 1 314 ? -11.969 9.281 9.703 1 90.75 314 PRO B O 1
ATOM 5301 N N . GLU B 1 315 ? -10.656 7.922 10.844 1 84.69 315 GLU B N 1
ATOM 5302 C CA . GLU B 1 315 ? -10.57 8.812 12 1 84.69 315 GLU B CA 1
ATOM 5303 C C . GLU B 1 315 ? -10.031 10.18 11.602 1 84.69 315 GLU B C 1
ATOM 5305 O O . GLU B 1 315 ? -10.438 11.203 12.156 1 84.69 315 GLU B O 1
ATOM 5310 N N . HIS B 1 316 ? -9.141 10.109 10.703 1 82.06 316 HIS B N 1
ATOM 5311 C CA . HIS B 1 316 ? -8.555 11.359 10.242 1 82.06 316 HIS B CA 1
ATOM 5312 C C . HIS B 1 316 ? -9.617 12.273 9.633 1 82.06 316 HIS B C 1
ATOM 5314 O O . HIS B 1 316 ? -9.594 13.484 9.836 1 82.06 316 HIS B O 1
ATOM 5320 N N . VAL B 1 317 ? -10.508 11.703 8.922 1 88.88 317 VAL B N 1
ATOM 5321 C CA . VAL B 1 317 ? -11.594 12.461 8.312 1 88.88 317 VAL B CA 1
ATOM 5322 C C . VAL B 1 317 ? -12.508 13.023 9.398 1 88.88 317 VAL B C 1
ATOM 5324 O O . VAL B 1 317 ? -12.906 14.188 9.344 1 88.88 317 VAL B O 1
ATOM 5327 N N . LEU B 1 318 ? -12.781 12.25 10.352 1 88.81 318 LEU B N 1
ATOM 5328 C CA . LEU B 1 318 ? -13.617 12.672 11.469 1 88.81 318 LEU B CA 1
ATOM 5329 C C . LEU B 1 318 ? -12.984 13.852 12.203 1 88.81 318 LEU B C 1
ATOM 5331 O O . LEU B 1 318 ? -13.68 14.789 12.586 1 88.81 318 LEU B O 1
ATOM 5335 N N . TYR B 1 319 ? -11.758 13.727 12.391 1 82.25 319 TYR B N 1
ATOM 5336 C CA . TYR B 1 319 ? -11.016 14.789 13.055 1 82.25 319 TYR B CA 1
ATOM 5337 C C . TYR B 1 319 ? -11.188 16.109 12.32 1 82.25 319 TYR B C 1
ATOM 5339 O O . TYR B 1 319 ? -11.445 17.141 12.938 1 82.25 319 TYR B O 1
ATOM 5347 N N . TRP B 1 320 ? -11.086 16.078 11.07 1 82.75 320 TRP B N 1
ATOM 5348 C CA . TRP B 1 320 ? -11.164 17.312 10.289 1 82.75 320 TRP B CA 1
ATOM 5349 C C . TRP B 1 320 ? -12.594 17.844 10.25 1 82.75 320 TRP B C 1
ATOM 5351 O O . TRP B 1 320 ? -12.805 19.062 10.234 1 82.75 320 TRP B O 1
ATOM 5361 N N . ILE B 1 321 ? -13.547 16.984 10.195 1 88.75 321 ILE B N 1
ATOM 5362 C CA . ILE B 1 321 ? -14.938 17.406 10.25 1 88.75 321 ILE B CA 1
ATOM 5363 C C . ILE B 1 321 ? -15.203 18.125 11.57 1 88.75 321 ILE B C 1
ATOM 5365 O O . ILE B 1 321 ? -15.805 19.203 11.578 1 88.75 321 ILE B O 1
ATOM 5369 N N . GLU B 1 322 ? -14.742 17.531 12.625 1 83.94 322 GLU B N 1
ATOM 5370 C CA . GLU B 1 322 ? -14.922 18.141 13.938 1 83.94 322 GLU B CA 1
ATOM 5371 C C . GLU B 1 322 ? -14.18 19.469 14.023 1 83.94 322 GLU B C 1
ATOM 5373 O O . GLU B 1 322 ? -14.711 20.453 14.57 1 83.94 322 GLU B O 1
ATOM 5378 N N . PHE B 1 323 ? -13.055 19.469 13.547 1 78.38 323 PHE B N 1
ATOM 5379 C CA . PHE B 1 323 ? -12.219 20.656 13.555 1 78.38 323 PHE B CA 1
ATOM 5380 C C . PHE B 1 323 ? -12.914 21.812 12.828 1 78.38 323 PHE B C 1
ATOM 5382 O O . PHE B 1 323 ? -13.039 22.906 13.367 1 78.38 323 PHE B O 1
ATOM 5389 N N . LEU B 1 324 ? -13.391 21.547 11.625 1 82 324 LEU B N 1
ATOM 5390 C CA . LEU B 1 324 ? -14.039 22.562 10.82 1 82 324 LEU B CA 1
ATOM 5391 C C . LEU B 1 324 ? -15.367 22.984 11.445 1 82 324 LEU B C 1
ATOM 5393 O O . LEU B 1 324 ? -15.734 24.172 11.398 1 82 324 LEU B O 1
ATOM 5397 N N . SER B 1 325 ? -16.047 22.047 12.008 1 85.81 325 SER B N 1
ATOM 5398 C CA . SER B 1 325 ? -17.312 22.359 12.664 1 85.81 325 SER B CA 1
ATOM 5399 C C . SER B 1 325 ? -17.109 23.281 13.859 1 85.81 325 SER B C 1
ATOM 5401 O O . SER B 1 325 ? -17.906 24.188 14.086 1 85.81 325 SER B O 1
ATOM 5403 N N . GLU B 1 326 ? -16.109 23 14.57 1 79.31 326 GLU B N 1
ATOM 5404 C CA . GLU B 1 326 ? -15.789 23.844 15.727 1 79.31 326 GLU B CA 1
ATOM 5405 C C . GLU B 1 326 ? -15.445 25.266 15.305 1 79.31 326 GLU B C 1
ATOM 5407 O O . GLU B 1 326 ? -15.859 26.234 15.953 1 79.31 326 GLU B O 1
ATOM 5412 N N . ILE B 1 327 ? -14.758 25.312 14.32 1 76.38 327 ILE B N 1
ATOM 5413 C CA . ILE B 1 327 ? -14.367 26.625 13.812 1 76.38 327 ILE B CA 1
ATOM 5414 C C . ILE B 1 327 ? -15.609 27.375 13.32 1 76.38 327 ILE B C 1
ATOM 5416 O O . ILE B 1 327 ? -15.773 28.562 13.609 1 76.38 327 ILE B O 1
ATOM 5420 N N . GLU B 1 328 ? -16.375 26.688 12.578 1 82.12 328 GLU B N 1
ATOM 5421 C CA . GLU B 1 328 ? -17.594 27.281 12.039 1 82.12 328 GLU B CA 1
ATOM 5422 C C . GLU B 1 328 ? -18.5 27.781 13.164 1 82.12 328 GLU B C 1
ATOM 5424 O O . GLU B 1 328 ? -19.062 28.875 13.07 1 82.12 328 GLU B O 1
ATOM 5429 N N . ASN B 1 329 ? -18.609 27.047 14.172 1 82.31 329 ASN B N 1
ATOM 5430 C CA . ASN B 1 329 ? -19.438 27.422 15.32 1 82.31 329 ASN B CA 1
ATOM 5431 C C . ASN B 1 329 ? -18.844 28.594 16.094 1 82.31 329 ASN B C 1
ATOM 5433 O O . ASN B 1 329 ? -19.578 29.453 16.578 1 82.31 329 ASN B O 1
ATOM 5437 N N . SER B 1 330 ? -17.594 28.578 16.172 1 76.38 330 SER B N 1
ATOM 5438 C CA . SER B 1 330 ? -16.922 29.672 16.875 1 76.38 330 SER B CA 1
ATOM 5439 C C . SER B 1 330 ? -17.078 30.984 16.109 1 76.38 330 SER B C 1
ATOM 5441 O O . SER B 1 330 ? -17.25 32.031 16.719 1 76.38 330 SER B O 1
ATOM 5443 N N . ASN B 1 331 ? -16.984 30.844 14.883 1 76.94 331 ASN B N 1
ATOM 5444 C CA . ASN B 1 331 ? -17.156 32.031 14.055 1 76.94 331 ASN B CA 1
ATOM 5445 C C . ASN B 1 331 ? -18.594 32.562 14.125 1 76.94 331 ASN B C 1
ATOM 5447 O O . ASN B 1 331 ? -18.812 33.781 14.094 1 76.94 331 ASN B O 1
ATOM 5451 N N . LYS B 1 332 ? -19.594 31.781 14.211 1 78.56 332 LYS B N 1
ATOM 5452 C CA . LYS B 1 332 ? -20.984 32.188 14.312 1 78.56 332 LYS B CA 1
ATOM 5453 C C . LYS B 1 332 ? -21.281 32.844 15.664 1 78.56 332 LYS B C 1
ATOM 5455 O O . LYS B 1 332 ? -22.062 33.781 15.758 1 78.56 332 LYS B O 1
ATOM 5460 N N . ALA B 1 333 ? -20.672 32.312 16.641 1 70.94 333 ALA B N 1
ATOM 5461 C CA . ALA B 1 333 ? -20.875 32.844 17.969 1 70.94 333 ALA B CA 1
ATOM 5462 C C . ALA B 1 333 ? -20.297 34.281 18.078 1 70.94 333 ALA B C 1
ATOM 5464 O O . ALA B 1 333 ? -20.859 35.125 18.766 1 70.94 333 ALA B O 1
ATOM 5465 N N . ASP B 1 334 ? -19.234 34.438 17.344 1 67.38 334 ASP B N 1
ATOM 5466 C CA . ASP B 1 334 ? -18.625 35.781 17.375 1 67.38 334 ASP B CA 1
ATOM 5467 C C . ASP B 1 334 ? -19.453 36.781 16.578 1 67.38 334 ASP B C 1
ATOM 5469 O O . ASP B 1 334 ? -19.406 37.969 16.859 1 67.38 334 ASP B O 1
ATOM 5473 N N . ASN B 1 335 ? -20.172 36.281 15.602 1 62.41 335 ASN B N 1
ATOM 5474 C CA . ASN B 1 335 ? -20.969 37.188 14.773 1 62.41 335 ASN B CA 1
ATOM 5475 C C . ASN B 1 335 ? -22.344 37.438 15.375 1 62.41 335 ASN B C 1
ATOM 5477 O O . ASN B 1 335 ? -23.062 38.344 14.961 1 62.41 335 ASN B O 1
ATOM 5481 N N . ASN B 1 336 ? -22.828 36.688 16.203 1 53.69 336 ASN B N 1
ATOM 5482 C CA . ASN B 1 336 ? -24.078 37 16.906 1 53.69 336 ASN B CA 1
ATOM 5483 C C . ASN B 1 336 ? -23.797 37.812 18.172 1 53.69 336 ASN B C 1
ATOM 5485 O O . ASN B 1 336 ? -24.672 38.531 18.641 1 53.69 336 ASN B O 1
#

Sequence (672 aa):
MEVWRLQVNTGEDSIAEYCIENNVAAMGWSLKELSESERKNIKNIKTFEDYCKYADKVYKSYASVKRLKEQVKENDIIWMHSRKEGKYYFGRVKKESKWIFNSEAAEKRDAGNQLTNIDWYEASTRADEESVPGAIATAFIKGSTLQRINKDGVKEYSQLLYNKIHDPEKEQFTYEKPNLCLDKHFYMLLSPSDVEDLLALWLYAEKGYVCIPSTNKIATAKYECVLVDPDKKIKKRKHIYIQVKKGKVDLKASDYVNLAKDGNEVYLLTTEGIVEDADKYKNITAVNPDKIYKFATAPEYNGVNEVIPKNIIPEHVLYWIEFLSEIENSNKADNNMEVWRLQVNTGEDSIAEYCIENNVAAMGWSLKELSESERKNIKNIKTFEDYCKYADKVYKSYASVKRLKEQVKENDIIWMHSRKEGKYYFGRVKKESKWIFNSEAAEKRDAGNQLTNIDWYEASTRADEESVPGAIATAFIKGSTLQRINKDGVKEYSQLLYNKIHDPEKEQFTYEKPNLCLDKHFYMLLSPSDVEDLLALWLYAEKGYVCIPSTNKIATAKYECVLVDPDKKIKKRKHIYIQVKKGKVDLKASDYVNLAKDGNEVYLLTTEGIVEDADKYKNITAVNPDKIYKFATAPEYNGVNEVIPKNIIPEHVLYWIEFLSEIENSNKADNN

Secondary structure (DSSP, 8-state):
--EEEE--EETTEE-HHHHHHHTEEEE----TTS-HHHHGGGGG--SHHHHHHHHHHH-S--HHHHHHHHT--TT-EEEEEETTTTEEEEEEPPTT--EEE-HHHHHHHS--EEEE---EEES-SS-SGGGS-HHHHHHTTSS-SEEE---TTHHHHHHHHHHHHS-TTT----PPPP---HHHHTGGGS-HHHHHHHHHHHHHHHH--EE-GGGGSS--SS-SEEEE---TT-SS--EEEEEEE-SS--EEGGGGGGGG-TT-EEEEEESSS-EETGGG-TTEEEPPHHHHHHHHH-S-EESSSEE-HHHHS-HHHHHHHHHHHHHHHHHHHHH-/--EEEE--EETTEE-HHHHHHHTEEEE----TTS-HHHHGGGGG--SHHHHHHHHHHH-S--HHHHHHHHT--TT-EEEEEETTTTEEEEEEPPTT--EEE-HHHHHHHS--EEEE---EEES-SS-SGGGS-HHHHHHTTSS-SEEE---TTHHHHHHHHHHHHS-TTT----PPPP---HHHHTGGGS-HHHHHHHHHHHHHHHH--EE-GGGGSS--SS-SEEEE---TT-SS--EEEEEEE-SS--EEGGGGGGGG-TT-EEEEEESSS-EETGGG-TTEEEPPHHHHHHHHH-S-EESSSEE-HHHHS-HHHHHHHHHHHHHHHHHHHHH-

Organism: Lachnospira eligens (strain ATCC 27750 / DSM 3376 / VPI C15-48 / C15-B4) (NCBI:txid515620)

Radius of gyration: 30.43 Å; Cα contacts (8 Å, |Δi|>4): 1319; chains: 2; bounding box: 75×85×60 Å

Nearest PDB structures (foldseek):
  2cs0-assembly1_A  TM=4.824E-01  e=2.645E+00  Homo sapiens
  8oiv-assembly1_B-2  TM=3.092E-01  e=1.952E+00  Monkeypox virus
  4bju-assembly2_B  TM=4.213E-01  e=3.809E+00  Aspergillus fumigatus
  5ibm-assembly2_B  TM=5.960E-01  e=9.482E+00  Homo sapiens
  2cs0-assembly1_A  TM=4.817E-01  e=3.193E+00  Homo sapiens

Solvent-accessible surface area (backbone atoms only — not comparable to full-atom values): 36377 Å² total; per-residue (Å²): 121,52,36,32,38,40,57,32,63,56,88,97,48,66,50,45,63,57,22,55,78,67,21,29,50,54,36,46,90,40,60,78,80,49,52,76,76,57,49,68,52,48,72,70,39,81,45,71,66,54,44,46,62,56,45,62,72,71,40,96,74,59,63,44,58,51,38,56,63,71,63,58,48,64,62,15,34,40,32,35,56,31,75,89,71,41,34,45,33,36,26,47,35,36,85,82,35,43,71,45,63,39,49,68,40,16,72,74,69,40,34,9,38,28,36,37,62,22,61,66,38,73,65,36,92,52,65,43,74,67,53,48,39,15,55,59,56,54,57,68,74,65,76,64,52,49,40,73,53,90,47,70,55,48,56,43,48,50,39,50,50,44,58,69,66,54,52,59,89,83,42,80,76,68,60,76,82,60,94,53,40,47,88,82,43,52,68,38,47,39,33,63,54,52,52,45,33,46,53,52,51,46,37,21,27,56,70,43,33,44,70,45,43,55,44,36,57,46,90,44,93,79,37,51,38,40,27,21,50,42,60,68,82,57,88,63,70,38,47,33,36,32,35,72,36,71,44,82,36,69,44,56,38,77,81,46,52,80,64,31,44,89,74,10,32,33,41,41,37,30,67,61,34,50,66,44,67,22,86,80,37,94,40,36,43,65,49,58,50,64,59,51,52,52,48,66,69,29,82,61,40,84,44,70,30,65,32,34,30,79,34,56,55,57,65,56,57,50,49,50,53,50,50,28,46,50,46,35,50,51,54,52,55,72,71,98,121,54,35,32,39,40,57,33,64,56,89,97,46,65,50,45,63,58,22,52,76,65,20,28,51,54,34,46,88,41,60,76,79,49,51,75,76,57,49,69,52,47,71,68,39,80,44,71,67,54,43,48,60,55,45,62,72,70,41,95,72,59,64,43,58,49,38,57,64,72,63,58,45,65,62,14,35,40,33,36,55,31,73,90,72,42,34,46,34,35,26,48,34,34,85,82,34,44,72,44,64,38,50,66,40,17,72,74,69,40,34,9,38,28,34,36,61,20,62,64,38,72,64,37,94,52,61,45,78,65,55,46,42,31,64,60,57,54,58,70,72,64,77,66,52,47,40,74,55,88,47,71,51,49,57,49,48,51,41,49,50,44,57,70,66,53,53,58,89,82,40,88,71,70,60,77,79,64,95,52,40,45,90,82,44,53,68,46,51,43,30,64,55,52,51,46,34,47,53,53,51,46,38,22,28,55,69,44,32,44,71,43,44,57,45,36,57,47,91,46,93,78,37,52,36,39,26,20,51,44,60,66,82,57,87,64,69,37,48,34,35,32,35,72,36,71,44,83,36,68,45,57,39,76,81,46,50,80,63,29,44,88,74,10,31,34,41,40,36,32,67,61,34,52,65,43,66,23,87,80,37,92,41,36,44,65,50,58,49,65,58,54,53,51,47,65,69,29,83,61,41,84,45,69,31,64,31,33,31,80,35,57,54,58,65,54,58,51,51,51,52,51,51,29,45,51,48,36,52,52,54,51,61,72,71,102

Foldseek 3Di:
DFEKEAEQDDDPDGCVVVCQVQVKRFAALLLPVDDPVVLVCLVVDFDPVSVCVSSVVGDPDDVQLVCVQPPDDFQYKYKYADPVLLFIKMWGQHPPWHWAAQNVCNVPPRGRTITHNTHIDTQDPDSHPLRFFQLNVVVNPDDDSMDTSPFPPNVQVVQVSCQVTPDCVVPVDHDDHDDFACQVCLLRRHHQVLVVQLVQVLCCQAPVKAWDVCQQVDPDPQFRGWIWHPDPPDPDTEIETEEEDEDADEAEVVSCVVNPPPPYAYEYEYQNYYYPPQVVDDRYDYDDNVSSSCLCPPCWDHHPHTDRNVVRRDPSSVVVSVVNVVSNVVVVVVVD/DFEKEAEQDDDPDGCVVVCQVQVKRFAALLLPVDDPVVLVCLVVDFDPVSVCVSSVVGDPDDVQLVCVQPPDDFQYKYKYADPVLLFIKMWGQHPPWHWAQQNVCNVPPRGRTITHNTHIDTQDPDSHPLRFQQLNSVVNPDDDSMDTSPAPPNVLVRQLSCQVTPDCVVPVDHDDNDPFACQVCLLRRHHQVLVVQLVQVLCCQAPVKAWDVCQQVDPDPQFRGWIWHPDPPDPDTEIETEEEAEDADEAEPVSCVVNQPPPYAYEYEYQNYYYPPQVVDDRYDYDDNVSSSCLCPPCWDHHPHTDRNVVRRDPSSVVVSVVNVVSNVVVVVVVD